Protein AF-A0A955D724-F1 (afdb_monomer_lite)

Sequence (598 aa):
MTLSRCSAALVLALLAPAASAQLAQVTIDLTGVQIQKPLFGPISDQVRTSVAHPIPAGTAQRLNAAGGFSFDLDATLNTTGLLATIIPSGSTIGDIIDLLAPGNSRLLAGHVRNPSGSRPTPIMLNPFEGVLPVLELDAYIMVRLDQDADGTTRFGLVDMEIPGLTILGSATATSGRAIVSTWTPSAPQATEFHFEGGFAPAAGSTGAAAIRYLDDAAFGTILGGHGSMTTPSPSTPTGITQAQSQFTTTTALGIPGPGGEADEVYVTSPARNNASNTNPNRRGIGLAVYPRLKPAYPSGWFGQWSMVWDLYIPESSWYADFPANTTAREWVVAPLNTTQNNNGSADLFIRNDPALGTTIGWGITRIGEYLQTNLIAPGRWMRLAIVGNYAQTNQSRIFIDGTLIGTVRGDWIYNGVDPSAPAFGDGEAVPPGSWSAWGQFPSPWALSSGTINPEAGPTPLGSLFCLFADLGDEDIGDGGHSESVVLANYLFVDDLLSDAQVAALGGANAAGIMFTSTPCPPDLTTGAIPGQPGYGTPNGVVNNDDFFYYLAQFAAGNVAIADLTTGAIPGSPGYGVPNGILNNDDFFYYLTIFAAGC

Secondary structure (DSSP, 8-state):
-------------------PPEESEEEEE-TT-EEE--SSSPPPPEEEETTTSBSSTTS--EEPP-SEEEEEEEEEEEE-TTHHHHS-TT-BHHHHHHHHSTTGGGGGEEEEE-TT--SSEEEEEEEEEEEETTTTEEEEEEEEEEE-TTS-EEEEEEEEE-TTHHHH-EEEEEEEEEEEEEE-PPPP-EEEEE-SSS-PBPTT--S--EEEETT-GGG-S-EEETTEEEEE-TTS-SSHHHHH-EEEEHHHHTSPPGGGS--EEEEPPP---SS-TT-TT-SS--EEEE---TTTS-SSEESEEEEEEEEE--HHHHBTTTTS--SB--EEEEEEE-SSS--SS-SEEEEEETTTEEEEEESTT-GGGPEE-SSS-TTSEEEEEEEEEHHHHSEEEEEETTEEEEEEE---EE----TTS-B-TTSPBPPHHHHHHTTTS--TT-B--S-S-TTT-S-B----EEES----BTTTBSS--BPP-EEEEEEEESS---HHHHHHH-S--TT-SSS-----TT---S-SSTTSTTTT---S--SHHHHHHHHHHHHTT-HHHH---S-SSTTSTTTT---S--SHHHHHHHHHHHHH--

Structure (mmCIF, N/CA/C/O backbone):
data_AF-A0A955D724-F1
#
_entry.id   AF-A0A955D724-F1
#
loop_
_atom_site.group_PDB
_atom_site.id
_atom_site.type_symbol
_atom_site.label_atom_id
_atom_site.label_alt_id
_atom_site.label_comp_id
_atom_site.label_asym_id
_atom_site.label_entity_id
_atom_site.label_seq_id
_atom_site.pdbx_PDB_ins_code
_atom_site.Cartn_x
_atom_site.Cartn_y
_atom_site.Cartn_z
_atom_site.occupancy
_atom_site.B_iso_or_equiv
_atom_site.auth_seq_id
_atom_site.auth_comp_id
_atom_site.auth_asym_id
_atom_site.auth_atom_id
_atom_site.pdbx_PDB_model_num
ATOM 1 N N . MET A 1 1 ? 5.132 -46.885 77.538 1.00 40.41 1 MET A N 1
ATOM 2 C CA . MET A 1 1 ? 5.058 -45.535 76.939 1.00 40.41 1 MET A CA 1
ATOM 3 C C . MET A 1 1 ? 5.118 -45.686 75.429 1.00 40.41 1 MET A C 1
ATOM 5 O O . MET A 1 1 ? 6.194 -45.790 74.864 1.00 40.41 1 MET A O 1
ATOM 9 N N . THR A 1 2 ? 3.957 -45.793 74.795 1.00 38.06 2 THR A N 1
ATOM 10 C CA . THR A 1 2 ? 3.784 -45.939 73.345 1.00 38.06 2 THR A CA 1
ATOM 11 C C . THR A 1 2 ? 3.020 -44.708 72.876 1.00 38.06 2 THR A C 1
ATOM 13 O O . THR A 1 2 ? 1.817 -44.595 73.087 1.00 38.06 2 THR A O 1
ATOM 16 N N . LEU A 1 3 ? 3.752 -43.730 72.337 1.00 37.53 3 LEU A N 1
ATOM 17 C CA . LEU A 1 3 ? 3.198 -42.474 71.837 1.00 37.53 3 LEU A CA 1
ATOM 18 C C . LEU A 1 3 ? 2.786 -42.644 70.371 1.00 37.53 3 LEU A C 1
ATOM 20 O O . LEU A 1 3 ? 3.618 -42.850 69.488 1.00 37.53 3 LEU A O 1
ATOM 24 N N . SER A 1 4 ? 1.473 -42.571 70.169 1.00 42.81 4 SER A N 1
ATOM 25 C CA . SER A 1 4 ? 0.771 -42.505 68.890 1.00 42.81 4 SER A CA 1
ATOM 26 C C . SER A 1 4 ? 1.212 -41.274 68.089 1.00 42.81 4 SER A C 1
ATOM 28 O O . SER A 1 4 ? 1.163 -40.152 68.593 1.00 42.81 4 SER A O 1
ATOM 30 N N . ARG A 1 5 ? 1.641 -41.477 66.838 1.00 38.69 5 ARG A N 1
ATOM 31 C CA . ARG A 1 5 ? 1.856 -40.407 65.856 1.00 38.69 5 ARG A CA 1
ATOM 32 C C . ARG A 1 5 ? 0.573 -40.236 65.041 1.00 38.69 5 ARG A C 1
ATOM 34 O O . ARG A 1 5 ? 0.312 -41.017 64.133 1.00 38.69 5 ARG A O 1
ATOM 41 N N . CYS A 1 6 ? -0.208 -39.207 65.363 1.00 36.41 6 CYS A N 1
ATOM 42 C CA . CYS A 1 6 ? -1.225 -38.670 64.462 1.00 36.41 6 CYS A CA 1
ATOM 43 C C . CYS A 1 6 ? -0.529 -37.904 63.328 1.00 36.41 6 CYS A C 1
ATOM 45 O O . CYS A 1 6 ? 0.059 -36.849 63.560 1.00 36.41 6 CYS A O 1
ATOM 47 N N . SER A 1 7 ? -0.606 -38.430 62.107 1.00 40.69 7 SER A N 1
ATOM 48 C CA . SER A 1 7 ? -0.258 -37.702 60.886 1.00 40.69 7 SER A CA 1
ATOM 49 C C . SER A 1 7 ? -1.380 -36.720 60.547 1.00 40.69 7 SER A C 1
ATOM 51 O O . SER A 1 7 ? -2.470 -37.128 60.152 1.00 40.69 7 SER A O 1
ATOM 53 N N . ALA A 1 8 ? -1.112 -35.424 60.697 1.00 40.88 8 ALA A N 1
ATOM 54 C CA . ALA A 1 8 ? -1.935 -34.366 60.128 1.00 40.88 8 ALA A CA 1
ATOM 55 C C . ALA A 1 8 ? -1.652 -34.283 58.618 1.00 40.88 8 ALA A C 1
ATOM 57 O O . ALA A 1 8 ? -0.639 -33.729 58.195 1.00 40.88 8 ALA A O 1
ATOM 58 N N . ALA A 1 9 ? -2.535 -34.866 57.807 1.00 42.03 9 ALA A N 1
ATOM 59 C CA . ALA A 1 9 ? -2.608 -34.584 56.379 1.00 42.03 9 ALA A CA 1
ATOM 60 C C . ALA A 1 9 ? -3.218 -33.184 56.212 1.00 42.03 9 ALA A C 1
ATOM 62 O O . ALA A 1 9 ? -4.429 -32.996 56.327 1.00 42.03 9 ALA A O 1
ATOM 63 N N . LEU A 1 10 ? -2.351 -32.189 56.031 1.00 45.41 10 LEU A N 1
ATOM 64 C CA . LEU A 1 10 ? -2.727 -30.809 55.758 1.00 45.41 10 LEU A CA 1
ATOM 65 C C . LEU A 1 10 ? -3.411 -30.746 54.383 1.00 45.41 10 LEU A C 1
ATOM 67 O O . LEU A 1 10 ? -2.814 -31.078 53.360 1.00 45.41 10 LEU A O 1
ATOM 71 N N . VAL A 1 11 ? -4.673 -30.324 54.386 1.00 49.31 11 VAL A N 1
ATOM 72 C CA . VAL A 1 11 ? -5.467 -29.979 53.205 1.00 49.31 11 VAL A CA 1
ATOM 73 C C . VAL A 1 11 ? -4.791 -28.796 52.504 1.00 49.31 11 VAL A C 1
ATOM 75 O O . VAL A 1 11 ? -4.979 -27.649 52.892 1.00 49.31 11 VAL A O 1
ATOM 78 N N . LEU A 1 12 ? -3.970 -29.079 51.490 1.00 46.16 12 LEU A N 1
ATOM 79 C CA . LEU A 1 12 ? -3.386 -28.093 50.574 1.00 46.16 12 LEU A CA 1
ATOM 80 C C . LEU A 1 12 ? -4.068 -28.193 49.199 1.00 46.16 12 LEU A C 1
ATOM 82 O O . LEU A 1 12 ? -3.422 -28.298 48.161 1.00 46.16 12 LEU A O 1
ATOM 86 N N . ALA A 1 13 ? -5.399 -28.244 49.204 1.00 48.72 13 ALA A N 1
ATOM 87 C CA . ALA A 1 13 ? -6.214 -28.266 48.002 1.00 48.72 13 ALA A CA 1
ATOM 88 C C . ALA A 1 13 ? -6.947 -26.924 47.866 1.00 48.72 13 ALA A C 1
ATOM 90 O O . ALA A 1 13 ? -7.636 -26.503 48.791 1.00 48.72 13 ALA A O 1
ATOM 91 N N . LEU A 1 14 ? -6.838 -26.332 46.670 1.00 46.72 14 LEU A N 1
ATOM 92 C CA . LEU A 1 14 ? -7.786 -25.377 46.076 1.00 46.72 14 LEU A CA 1
ATOM 93 C C . LEU A 1 14 ? -7.631 -23.887 46.439 1.00 46.72 14 LEU A C 1
ATOM 95 O O . LEU A 1 14 ? -8.578 -23.232 46.855 1.00 46.72 14 LEU A O 1
ATOM 99 N N . LEU A 1 15 ? -6.466 -23.315 46.131 1.00 47.28 15 LEU A N 1
ATOM 100 C CA . LEU A 1 15 ? -6.380 -21.924 45.656 1.00 47.28 15 LEU A CA 1
ATOM 101 C C . LEU A 1 15 ? -5.646 -21.881 44.310 1.00 47.28 15 LEU A C 1
ATOM 103 O O . LEU A 1 15 ? -4.739 -21.081 44.103 1.00 47.28 15 LEU A O 1
ATOM 107 N N . ALA A 1 16 ? -6.011 -22.778 43.386 1.00 50.16 16 ALA A N 1
ATOM 108 C CA . ALA A 1 16 ? -5.682 -22.528 41.991 1.00 50.16 16 ALA A CA 1
ATOM 109 C C . ALA A 1 16 ? -6.483 -21.278 41.588 1.00 50.16 16 ALA A C 1
ATOM 111 O O . ALA A 1 16 ? -7.712 -21.313 41.723 1.00 50.16 16 ALA A O 1
ATOM 112 N N . PRO A 1 17 ? -5.839 -20.168 41.177 1.00 57.22 17 PRO A N 1
ATOM 113 C CA . PRO A 1 17 ? -6.576 -19.037 40.637 1.00 57.22 17 PRO A CA 1
ATOM 114 C C . PRO A 1 17 ? -7.467 -19.582 39.525 1.00 57.22 17 PRO A C 1
ATOM 116 O O . PRO A 1 17 ? -6.994 -20.360 38.694 1.00 57.22 17 PRO A O 1
ATOM 119 N N . ALA A 1 18 ? -8.760 -19.249 39.565 1.00 56.78 18 ALA A N 1
ATOM 120 C CA . ALA A 1 18 ? -9.683 -19.618 38.504 1.00 56.78 18 ALA A CA 1
ATOM 121 C C . ALA A 1 18 ? -9.025 -19.200 37.189 1.00 56.78 18 ALA A C 1
ATOM 123 O O . ALA A 1 18 ? -8.765 -18.013 36.985 1.00 56.78 18 ALA A O 1
ATOM 124 N N . ALA A 1 19 ? -8.655 -20.180 36.363 1.00 58.44 19 ALA A N 1
ATOM 125 C CA . ALA A 1 19 ? -8.055 -19.908 35.075 1.00 58.44 19 ALA A CA 1
ATOM 126 C C . ALA A 1 19 ? -9.083 -19.083 34.302 1.00 58.44 19 ALA A C 1
ATOM 128 O O . ALA A 1 19 ? -10.132 -19.595 33.914 1.00 58.44 19 ALA A O 1
ATOM 129 N N . SER A 1 20 ? -8.833 -17.780 34.176 1.00 64.25 20 SER A N 1
ATOM 130 C CA . SER A 1 20 ? -9.677 -16.889 33.393 1.00 64.25 20 SER A CA 1
ATOM 131 C C . SER A 1 20 ? -9.724 -17.453 31.982 1.00 64.25 20 SER A C 1
ATOM 133 O O . SER A 1 20 ? -8.671 -17.600 31.353 1.00 64.25 20 SER A O 1
ATOM 135 N N . ALA A 1 21 ? -10.921 -17.821 31.530 1.00 74.38 21 ALA A N 1
ATOM 136 C CA . ALA A 1 21 ? -11.118 -18.381 30.206 1.00 74.38 21 ALA A CA 1
ATOM 137 C C . ALA A 1 21 ? -10.577 -17.394 29.168 1.00 74.38 21 ALA A C 1
ATOM 139 O O . ALA A 1 21 ? -10.930 -16.213 29.186 1.00 74.38 21 ALA A O 1
ATOM 140 N N . GLN A 1 22 ? -9.688 -17.868 28.298 1.00 86.00 22 GLN A N 1
ATOM 141 C CA . GLN A 1 22 ? -9.285 -17.085 27.143 1.00 86.00 22 GLN A CA 1
ATOM 142 C C . GLN A 1 22 ? -10.410 -17.141 26.105 1.00 86.00 22 GLN A C 1
ATOM 144 O O . GLN A 1 22 ? -10.983 -18.202 25.846 1.00 86.00 22 GLN A O 1
ATOM 149 N N . LEU A 1 23 ? -10.755 -15.986 25.552 1.00 95.31 23 LEU A N 1
ATOM 150 C CA . LEU A 1 23 ? -11.906 -15.778 24.687 1.00 95.31 23 LEU A CA 1
ATOM 151 C C . LEU A 1 23 ? -11.453 -15.509 23.251 1.00 95.31 23 LEU A C 1
ATOM 153 O O . LEU A 1 23 ? -10.371 -14.973 23.011 1.00 95.31 23 LEU A O 1
ATOM 157 N N . ALA A 1 24 ? -12.309 -15.855 22.291 1.00 97.06 24 ALA A N 1
ATOM 158 C CA . ALA A 1 24 ? -12.148 -15.448 20.894 1.00 97.06 24 ALA A CA 1
ATOM 159 C C . ALA A 1 24 ? -12.551 -13.982 20.661 1.00 97.06 24 ALA A C 1
ATOM 161 O O . ALA A 1 24 ? -12.208 -13.413 19.636 1.00 97.06 24 ALA A O 1
ATOM 162 N N . GLN A 1 25 ? -13.263 -13.368 21.607 1.00 98.00 25 GLN A N 1
ATOM 163 C CA . GLN A 1 25 ? -13.683 -11.974 21.553 1.00 98.00 25 GLN A CA 1
ATOM 164 C C . GLN A 1 25 ? -13.673 -11.382 22.958 1.00 98.00 25 GLN A C 1
ATOM 166 O O . GLN A 1 25 ? -14.041 -12.051 23.925 1.00 98.00 25 GLN A O 1
ATOM 171 N N . VAL A 1 26 ? -13.287 -10.115 23.054 1.00 98.06 26 VAL A N 1
ATOM 172 C CA . VAL A 1 26 ? -13.429 -9.302 24.260 1.00 98.06 26 VAL A CA 1
ATOM 173 C C . VAL A 1 26 ? -14.163 -8.008 23.932 1.00 98.06 26 VAL A C 1
ATOM 175 O O . VAL A 1 26 ? -14.177 -7.548 22.788 1.00 98.06 26 VAL A O 1
ATOM 178 N N . THR A 1 27 ? -14.805 -7.421 24.933 1.00 98.12 27 THR A N 1
ATOM 179 C CA . THR A 1 27 ? -15.493 -6.137 24.798 1.00 98.12 27 THR A CA 1
ATOM 180 C C . THR A 1 27 ? -15.138 -5.251 25.982 1.00 98.12 27 THR A C 1
ATOM 182 O O . THR A 1 27 ? -15.319 -5.644 27.135 1.00 98.12 27 THR A O 1
ATOM 185 N N . ILE A 1 28 ? -14.605 -4.069 25.685 1.00 98.44 28 ILE A N 1
ATOM 186 C CA . ILE A 1 28 ? -14.139 -3.087 26.662 1.00 98.44 28 ILE A CA 1
ATOM 187 C C . ILE A 1 28 ? -15.163 -1.959 26.740 1.00 98.44 28 ILE A C 1
ATOM 189 O O . ILE A 1 28 ? -15.524 -1.395 25.711 1.00 98.44 28 ILE A O 1
ATOM 193 N N . ASP A 1 29 ? -15.607 -1.623 27.946 1.00 98.44 29 ASP A N 1
ATOM 194 C CA . ASP A 1 29 ? -16.463 -0.469 28.210 1.00 98.44 29 ASP A CA 1
ATOM 195 C C . ASP A 1 29 ? -15.664 0.832 28.080 1.00 98.44 29 ASP A C 1
ATOM 197 O O . ASP A 1 29 ? -14.660 1.040 28.774 1.00 98.44 29 ASP A O 1
ATOM 201 N N . LEU A 1 30 ? -16.117 1.708 27.182 1.00 98.31 30 LEU A N 1
ATOM 202 C CA . LEU A 1 30 ? -15.507 3.016 26.949 1.00 98.31 30 LEU A CA 1
ATOM 203 C C . LEU A 1 30 ? -16.169 4.130 27.764 1.00 98.31 30 LEU A C 1
ATOM 205 O O . LEU A 1 30 ? -15.701 5.265 27.731 1.00 98.31 30 LEU A O 1
ATOM 209 N N . THR A 1 31 ? -17.215 3.831 28.536 1.00 98.19 31 THR A N 1
ATOM 210 C CA . THR A 1 31 ? -17.894 4.814 29.385 1.00 98.19 31 THR A CA 1
ATOM 211 C C . THR A 1 31 ? -16.891 5.524 30.299 1.00 98.19 31 THR A C 1
ATOM 213 O O . THR A 1 31 ? -16.050 4.911 30.961 1.00 98.19 31 THR A O 1
ATOM 216 N N . GLY A 1 32 ? -16.943 6.852 30.316 1.00 97.19 32 GLY A N 1
ATOM 217 C CA . GLY A 1 32 ? -16.069 7.724 31.095 1.00 97.19 32 GLY A CA 1
ATOM 218 C C . GLY A 1 32 ? -14.678 7.968 30.504 1.00 97.19 32 GLY A C 1
ATOM 219 O O . GLY A 1 32 ? -13.892 8.646 31.156 1.00 97.19 32 GLY A O 1
ATOM 220 N N . VAL A 1 33 ? -14.345 7.431 29.323 1.00 97.44 33 VAL A N 1
ATOM 221 C CA . VAL A 1 33 ? -13.155 7.872 28.569 1.00 97.44 33 VAL A CA 1
ATOM 222 C C . VAL A 1 33 ? -13.317 9.353 28.232 1.00 97.44 33 VAL A C 1
ATOM 224 O O . VAL A 1 33 ? -14.388 9.763 27.782 1.00 97.44 33 VAL A O 1
ATOM 227 N N . GLN A 1 34 ? -12.282 10.160 28.464 1.00 95.62 34 GLN A N 1
ATOM 228 C CA . GLN A 1 34 ? -12.403 11.614 28.406 1.00 95.62 34 GLN A CA 1
ATOM 229 C C . GLN A 1 34 ? -11.273 12.311 27.638 1.00 95.62 34 GLN A C 1
ATOM 231 O O . GLN A 1 34 ? -10.098 12.154 27.948 1.00 95.62 34 GLN A O 1
ATOM 236 N N . ILE A 1 35 ? -11.645 13.197 26.717 1.00 93.19 35 ILE A N 1
ATOM 237 C CA . ILE A 1 35 ? -10.751 14.185 26.111 1.00 93.19 35 ILE A CA 1
ATOM 238 C C . ILE A 1 35 ? -10.924 15.488 26.899 1.00 93.19 35 ILE A C 1
ATOM 240 O O . ILE A 1 35 ? -11.909 16.211 26.733 1.00 93.19 35 ILE A O 1
ATOM 244 N N . GLN A 1 36 ? -9.995 15.762 27.816 1.00 92.00 36 GLN A N 1
ATOM 245 C CA . GLN A 1 36 ? -9.984 16.986 28.619 1.00 92.00 36 GLN A CA 1
ATOM 246 C C . GLN A 1 36 ? -8.548 17.428 28.895 1.00 92.00 36 GLN A C 1
ATOM 248 O O . GLN A 1 36 ? -7.746 16.670 29.442 1.00 92.00 36 GLN A O 1
ATOM 253 N N . LYS A 1 37 ? -8.238 18.691 28.587 1.00 88.00 37 LYS A N 1
ATOM 254 C CA . LYS A 1 37 ? -6.962 19.296 28.976 1.00 88.00 37 LYS A CA 1
ATOM 255 C C . LYS A 1 37 ? -7.101 19.976 30.338 1.00 88.00 37 LYS A C 1
ATOM 257 O O . LYS A 1 37 ? -7.977 20.833 30.490 1.00 88.00 37 LYS A O 1
ATOM 262 N N . PRO A 1 38 ? -6.261 19.637 31.330 1.00 86.44 38 PRO A N 1
ATOM 263 C CA . PRO A 1 38 ? -6.228 20.377 32.586 1.00 86.44 38 PRO A CA 1
ATOM 264 C C . PRO A 1 38 ? -5.794 21.835 32.356 1.00 86.44 38 PRO A C 1
ATOM 266 O O . PRO A 1 38 ? -5.283 22.197 31.295 1.00 86.44 38 PRO A O 1
ATOM 269 N N . LEU A 1 39 ? -5.982 22.694 33.365 1.00 83.94 39 LEU A N 1
ATOM 270 C CA . LEU A 1 39 ? -5.530 24.092 33.294 1.00 83.94 39 LEU A CA 1
ATOM 271 C C . LEU A 1 39 ? -4.018 24.214 33.092 1.00 83.94 39 LEU A C 1
ATOM 273 O O . LEU A 1 39 ? -3.545 25.100 32.386 1.00 83.94 39 LEU A O 1
ATOM 277 N N . PHE A 1 40 ? -3.277 23.291 33.695 1.00 82.75 40 PHE A N 1
ATOM 278 C CA . PHE A 1 40 ? -1.834 23.193 33.588 1.00 82.75 40 PHE A CA 1
ATOM 279 C C . PHE A 1 40 ? -1.465 21.746 33.269 1.00 82.75 40 PHE A C 1
ATOM 281 O O . PHE A 1 40 ? -1.942 20.833 33.943 1.00 82.75 40 PHE A O 1
ATOM 288 N N . GLY A 1 41 ? -0.601 21.551 32.273 1.00 87.69 41 GLY A N 1
ATOM 289 C CA . GLY A 1 41 ? -0.084 20.239 31.883 1.00 87.69 41 GLY A CA 1
ATOM 290 C C . GLY A 1 41 ? -0.682 19.666 30.590 1.00 87.69 41 GLY A C 1
ATOM 291 O O . GLY A 1 41 ? -1.537 20.296 29.958 1.00 87.69 41 GLY A O 1
ATOM 292 N N . PRO A 1 42 ? -0.184 18.490 30.169 1.00 91.31 42 PRO A N 1
ATOM 293 C CA . PRO A 1 42 ? -0.663 17.791 28.982 1.00 91.31 42 PRO A CA 1
ATOM 294 C C . PRO A 1 42 ? -2.044 17.160 29.211 1.00 91.31 42 PRO A C 1
ATOM 296 O O . PRO A 1 42 ? -2.499 17.006 30.349 1.00 91.31 42 PRO A O 1
ATOM 299 N N . ILE A 1 43 ? -2.709 16.782 28.119 1.00 92.44 43 ILE A N 1
ATOM 300 C CA . ILE A 1 43 ? -3.899 15.926 28.178 1.00 92.44 43 ILE A CA 1
ATOM 301 C C . ILE A 1 43 ? -3.447 14.559 28.708 1.00 92.44 43 ILE A C 1
ATOM 303 O O . ILE A 1 43 ? -2.412 14.047 28.298 1.00 92.44 43 ILE A O 1
ATOM 307 N N . SER A 1 44 ? -4.179 13.994 29.669 1.00 94.19 44 SER A N 1
ATOM 308 C CA . SER A 1 44 ? -3.823 12.690 30.241 1.00 94.19 44 SER A CA 1
ATOM 309 C C . SER A 1 44 ? -4.328 11.548 29.367 1.00 94.19 44 SER A C 1
ATOM 311 O O . SER A 1 44 ? -5.498 11.554 28.975 1.00 94.19 44 SER A O 1
ATOM 313 N N . ASP A 1 45 ? -3.483 10.541 29.161 1.00 96.56 45 ASP A N 1
ATOM 314 C CA . ASP A 1 45 ? -3.863 9.292 28.505 1.00 96.56 45 ASP A CA 1
ATOM 315 C C . ASP A 1 45 ? -5.088 8.659 29.172 1.00 96.56 45 ASP A C 1
ATOM 317 O O . ASP A 1 45 ? -5.184 8.558 30.401 1.00 96.56 45 ASP A O 1
ATOM 321 N N . GLN A 1 46 ? -6.022 8.191 28.350 1.00 97.38 46 GLN A N 1
ATOM 322 C CA . GLN A 1 46 ? -7.213 7.481 28.792 1.00 97.38 46 GLN A CA 1
ATOM 323 C C . GLN A 1 46 ? -7.092 6.020 28.411 1.00 97.38 46 GLN A C 1
ATOM 325 O O . GLN A 1 46 ? -7.128 5.684 27.232 1.00 97.38 46 GLN A O 1
ATOM 330 N N . VAL A 1 47 ? -6.987 5.145 29.408 1.00 97.81 47 VAL A N 1
ATOM 331 C CA . VAL A 1 47 ? -6.760 3.718 29.181 1.00 97.81 47 VAL A CA 1
ATOM 332 C C . VAL A 1 47 ? -7.872 2.884 29.806 1.00 97.81 47 VAL A C 1
ATOM 334 O O . VAL A 1 47 ? -8.175 2.995 30.995 1.00 97.81 47 VAL A O 1
ATOM 337 N N . ARG A 1 48 ? -8.448 1.990 29.002 1.00 98.12 48 ARG A N 1
ATOM 338 C CA . ARG A 1 48 ? -9.417 0.971 29.421 1.00 98.12 48 ARG A CA 1
ATOM 339 C C . ARG A 1 48 ? -8.877 -0.414 29.070 1.00 98.12 48 ARG A C 1
ATOM 341 O O . ARG A 1 48 ? -8.078 -0.568 28.151 1.00 98.12 48 ARG A O 1
ATOM 348 N N . THR A 1 49 ? -9.290 -1.441 29.811 1.00 98.25 49 THR A N 1
ATOM 349 C CA . THR A 1 49 ? -8.824 -2.819 29.580 1.00 98.25 49 THR A CA 1
ATOM 350 C C . THR A 1 49 ? -9.963 -3.814 29.680 1.00 98.25 49 THR A C 1
ATOM 352 O O . THR A 1 49 ? -10.895 -3.615 30.456 1.00 98.25 49 THR A O 1
ATOM 355 N N . SER A 1 50 ? -9.844 -4.929 28.966 1.00 97.88 50 SER A N 1
ATOM 356 C CA . SER A 1 50 ? -10.803 -6.039 28.996 1.00 97.88 50 SER A CA 1
ATOM 357 C C . SER A 1 50 ? -10.892 -6.743 30.358 1.00 97.88 50 SER A C 1
ATOM 359 O O . SER A 1 50 ? -11.799 -7.535 30.594 1.00 97.88 50 SER A O 1
ATOM 361 N N . VAL A 1 51 ? -9.957 -6.475 31.275 1.00 97.06 51 VAL A N 1
ATOM 362 C CA . VAL A 1 51 ? -9.950 -7.030 32.636 1.00 97.06 51 VAL A CA 1
ATOM 363 C C . VAL A 1 51 ? -10.617 -6.085 33.632 1.00 97.06 51 VAL A C 1
ATOM 365 O O . VAL A 1 51 ? -11.428 -6.534 34.438 1.00 97.06 51 VAL A O 1
ATOM 368 N N . ALA A 1 52 ? -10.288 -4.790 33.587 1.00 97.19 52 ALA A N 1
ATOM 369 C CA . ALA A 1 52 ? -10.808 -3.805 34.538 1.00 97.19 52 ALA A CA 1
ATOM 370 C C . ALA A 1 52 ? -12.146 -3.186 34.097 1.00 97.19 52 ALA A C 1
ATOM 372 O O . ALA A 1 52 ? -12.913 -2.734 34.942 1.00 97.19 52 ALA A O 1
ATOM 373 N N . HIS A 1 53 ? -12.429 -3.187 32.792 1.00 97.88 53 HIS A N 1
ATOM 374 C CA . HIS A 1 53 ? -13.615 -2.577 32.188 1.00 97.88 53 HIS A CA 1
ATOM 375 C C . HIS A 1 53 ? -14.300 -3.532 31.182 1.00 97.88 53 HIS A C 1
ATOM 377 O O . HIS A 1 53 ? -14.485 -3.159 30.026 1.00 97.88 53 HIS A O 1
ATOM 383 N N . PRO A 1 54 ? -14.629 -4.786 31.553 1.00 97.25 54 PRO A N 1
ATOM 384 C CA . PRO A 1 54 ? -15.276 -5.727 30.641 1.00 97.25 54 PRO A CA 1
ATOM 385 C C . PRO A 1 54 ? -16.755 -5.393 30.408 1.00 97.25 54 PRO A C 1
ATOM 387 O O . PRO A 1 54 ? -17.438 -4.897 31.305 1.00 97.25 54 PRO A O 1
ATOM 390 N N . ILE A 1 55 ? -17.279 -5.789 29.246 1.00 94.62 55 ILE A N 1
ATOM 391 C CA . ILE A 1 55 ? -18.720 -5.908 28.986 1.00 94.62 55 ILE A CA 1
ATOM 392 C C . ILE A 1 55 ? -19.066 -7.391 28.765 1.00 94.62 55 ILE A C 1
ATOM 394 O O . ILE A 1 55 ? -18.547 -7.991 27.821 1.00 94.62 55 ILE A O 1
ATOM 398 N N . PRO A 1 56 ? -19.966 -7.998 29.569 1.00 93.94 56 PRO A N 1
ATOM 399 C CA . PRO A 1 56 ? -20.613 -7.454 30.771 1.00 93.94 56 PRO A CA 1
ATOM 400 C C . PRO A 1 56 ? -19.634 -7.194 31.929 1.00 93.94 56 PRO A C 1
ATOM 402 O O . PRO A 1 56 ? -18.612 -7.872 32.051 1.00 93.94 56 PRO A O 1
ATOM 405 N N . ALA A 1 57 ? -19.983 -6.253 32.811 1.00 92.31 57 ALA A N 1
ATOM 406 C CA . ALA A 1 57 ? -19.153 -5.888 33.956 1.00 92.31 57 ALA A CA 1
ATOM 407 C C . ALA A 1 57 ? -18.878 -7.076 34.901 1.00 92.31 57 ALA A C 1
ATOM 409 O O . ALA A 1 57 ? -19.728 -7.940 35.124 1.00 92.31 57 ALA A O 1
ATOM 410 N N . GLY A 1 58 ? -17.687 -7.081 35.507 1.00 88.94 58 GLY A N 1
ATOM 411 C CA . GLY A 1 58 ? -17.310 -7.967 36.614 1.00 88.94 58 GLY A CA 1
ATOM 412 C C . GLY A 1 58 ? -16.509 -9.219 36.243 1.00 88.94 58 GLY A C 1
ATOM 413 O O . GLY A 1 58 ? -15.763 -9.709 37.087 1.00 88.94 58 GLY A O 1
ATOM 414 N N . THR A 1 59 ? -16.592 -9.724 35.008 1.00 91.38 59 THR A N 1
ATOM 415 C CA . THR A 1 59 ? -15.782 -10.885 34.591 1.00 91.38 59 THR A CA 1
ATOM 416 C C . THR A 1 59 ? -14.603 -10.435 33.748 1.00 91.38 59 THR A C 1
ATOM 418 O O . THR A 1 59 ? -14.796 -9.977 32.628 1.00 91.38 59 THR A O 1
ATOM 421 N N . ALA A 1 60 ? -13.384 -10.593 34.267 1.00 95.06 60 ALA A N 1
ATOM 422 C CA . ALA A 1 60 ? -12.165 -10.302 33.521 1.00 95.06 60 ALA A CA 1
ATOM 423 C C . ALA A 1 60 ? -12.114 -11.103 32.210 1.00 95.06 60 ALA A C 1
ATOM 425 O O . ALA A 1 60 ? -12.201 -12.333 32.226 1.00 95.06 60 ALA A O 1
ATOM 426 N N . GLN A 1 61 ? -11.938 -10.409 31.088 1.00 96.44 61 GLN A N 1
ATOM 427 C CA . GLN A 1 61 ? -11.854 -11.010 29.763 1.00 96.44 61 GLN A CA 1
ATOM 428 C C . GLN A 1 61 ? -10.416 -10.961 29.253 1.00 96.44 61 GLN A C 1
ATOM 430 O O . GLN A 1 61 ? -9.738 -9.937 29.362 1.00 96.44 61 GLN A O 1
ATOM 435 N N . ARG A 1 62 ? -9.947 -12.070 28.684 1.00 97.25 62 ARG A N 1
ATOM 436 C CA . ARG A 1 62 ? -8.609 -12.184 28.097 1.00 97.25 62 ARG A CA 1
ATOM 437 C C . ARG A 1 62 ? -8.736 -12.755 26.703 1.00 97.25 62 ARG A C 1
ATOM 439 O O . ARG A 1 62 ? -9.338 -13.808 26.535 1.00 97.25 62 ARG A O 1
ATOM 446 N N . LEU A 1 63 ? -8.171 -12.078 25.722 1.00 97.75 63 LEU A N 1
ATOM 447 C CA . LEU A 1 63 ? -8.217 -12.495 24.334 1.00 97.75 63 LEU A CA 1
ATOM 448 C C . LEU A 1 63 ? -7.153 -13.576 24.065 1.00 97.75 63 LEU A C 1
ATOM 450 O O . LEU A 1 63 ? -6.040 -13.541 24.610 1.00 97.75 63 LEU A O 1
ATOM 454 N N . ASN A 1 64 ? -7.501 -14.555 23.232 1.00 97.19 64 ASN A N 1
ATOM 455 C CA . ASN A 1 64 ? -6.569 -15.560 22.724 1.00 97.19 64 ASN A CA 1
ATOM 456 C C . ASN A 1 64 ? -5.461 -14.915 21.878 1.00 97.19 64 ASN A C 1
ATOM 458 O O . ASN A 1 64 ? -5.669 -13.882 21.242 1.00 97.19 64 ASN A O 1
ATOM 462 N N . ALA A 1 65 ? -4.283 -15.539 21.854 1.00 96.81 65 ALA A N 1
ATOM 463 C CA . ALA A 1 65 ? -3.304 -15.245 20.812 1.00 96.81 65 ALA A CA 1
ATOM 464 C C . ALA A 1 65 ? -3.851 -15.765 19.471 1.00 96.81 65 ALA A C 1
ATOM 466 O O . ALA A 1 65 ? -4.463 -16.836 19.433 1.00 96.81 65 ALA A O 1
ATOM 467 N N . ALA A 1 66 ? -3.669 -15.012 18.391 1.00 97.88 66 ALA A N 1
ATOM 468 C CA . ALA A 1 66 ? -4.190 -15.359 17.074 1.00 97.88 66 ALA A CA 1
ATOM 469 C C . ALA A 1 66 ? -3.285 -14.820 15.965 1.00 97.88 66 ALA A C 1
ATOM 471 O O . ALA A 1 66 ? -2.509 -13.890 16.191 1.00 97.88 66 ALA A O 1
ATOM 472 N N . GLY A 1 67 ? -3.416 -15.397 14.766 1.00 96.44 67 GLY A N 1
ATOM 473 C CA . GLY A 1 67 ? -2.724 -14.935 13.557 1.00 96.44 67 GLY A CA 1
ATOM 474 C C . GLY A 1 67 ? -3.256 -13.606 13.010 1.00 96.44 67 GLY A C 1
ATOM 475 O O . GLY A 1 67 ? -2.644 -13.029 12.120 1.00 96.44 67 GLY A O 1
ATOM 476 N N . GLY A 1 68 ? -4.372 -13.102 13.535 1.00 97.25 68 GLY A N 1
ATOM 477 C CA . GLY A 1 68 ? -4.914 -11.787 13.222 1.00 97.25 68 GLY A CA 1
ATOM 478 C C . GLY A 1 68 ? -6.028 -11.390 14.183 1.00 97.25 68 GLY A C 1
ATOM 479 O O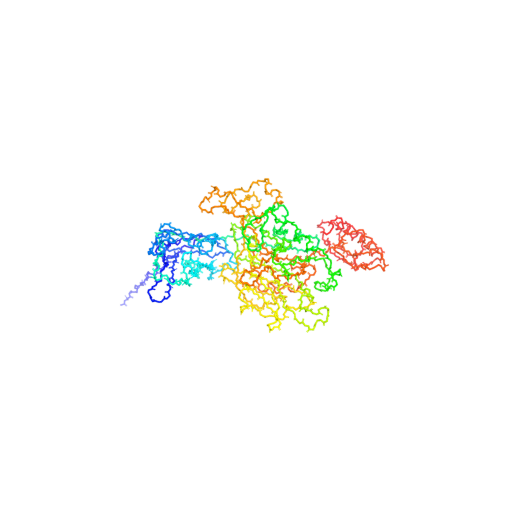 . GLY A 1 68 ? -6.505 -12.203 14.982 1.00 97.25 68 GLY A O 1
ATOM 480 N N . PHE A 1 69 ? -6.449 -10.134 14.093 1.00 98.06 69 PHE A N 1
ATOM 481 C CA . PHE A 1 69 ? -7.512 -9.566 14.912 1.00 98.06 69 PHE A CA 1
ATOM 482 C C . PHE A 1 69 ? -8.466 -8.736 14.062 1.00 98.06 69 PHE A C 1
ATOM 484 O O . PHE A 1 69 ? -8.044 -8.109 13.092 1.00 98.06 69 PHE A O 1
ATOM 491 N N . SER A 1 70 ? -9.738 -8.715 14.447 1.00 97.81 70 SER A N 1
ATOM 492 C CA . SER A 1 70 ? -10.692 -7.700 14.015 1.00 97.81 70 SER A CA 1
ATOM 493 C C . SER A 1 70 ? -11.041 -6.787 15.181 1.00 97.81 70 SER A C 1
ATOM 495 O O . SER A 1 70 ? -10.985 -7.202 16.345 1.00 97.81 70 SER A O 1
ATOM 497 N N . PHE A 1 71 ? -11.396 -5.546 14.876 1.00 97.94 71 PHE A N 1
ATOM 498 C CA . PHE A 1 71 ? -11.839 -4.588 15.874 1.00 97.94 71 PHE A CA 1
ATOM 499 C C . PHE A 1 71 ? -12.960 -3.697 15.348 1.00 97.94 71 PHE A C 1
ATOM 501 O O . PHE A 1 71 ? -13.103 -3.514 14.140 1.00 97.94 71 PHE A O 1
ATOM 508 N N . ASP A 1 72 ? -13.746 -3.177 16.284 1.00 97.75 72 ASP A N 1
ATOM 509 C CA . ASP A 1 72 ? -14.849 -2.243 16.065 1.00 97.75 72 ASP A CA 1
ATOM 510 C C . ASP A 1 72 ? -14.950 -1.324 17.293 1.00 97.75 72 ASP A C 1
ATOM 512 O O . ASP A 1 72 ? -15.046 -1.804 18.433 1.00 97.75 72 ASP A O 1
ATOM 516 N N . LEU A 1 73 ? -14.846 -0.016 17.065 1.00 97.25 73 LEU A N 1
ATOM 517 C CA . LEU A 1 73 ? -14.776 1.022 18.086 1.00 97.25 73 LEU A CA 1
ATOM 518 C C . LEU A 1 73 ? -15.912 2.019 17.886 1.00 97.25 73 LEU A C 1
ATOM 520 O O . LEU A 1 73 ? -16.010 2.659 16.843 1.00 97.25 73 LEU A O 1
ATOM 524 N N . ASP A 1 74 ? -16.714 2.215 18.927 1.00 96.69 74 ASP A N 1
ATOM 525 C CA . ASP A 1 74 ? -17.768 3.222 18.920 1.00 96.69 74 ASP A CA 1
ATOM 526 C C . ASP A 1 74 ? -17.993 3.781 20.328 1.00 96.69 74 ASP A C 1
ATOM 528 O O . ASP A 1 74 ? -17.915 3.060 21.328 1.00 96.69 74 ASP A O 1
ATOM 532 N N . ALA A 1 75 ? -18.267 5.078 20.420 1.00 97.31 75 ALA A N 1
ATOM 533 C CA . ALA A 1 75 ? -18.600 5.749 21.666 1.00 97.31 75 ALA A CA 1
ATOM 534 C C . ALA A 1 75 ? -19.425 7.007 21.407 1.00 97.31 75 ALA A C 1
ATOM 536 O O . ALA A 1 75 ? -19.052 7.836 20.585 1.00 97.31 75 ALA A O 1
ATOM 537 N N . THR A 1 76 ? -20.495 7.181 22.179 1.00 98.00 76 THR A N 1
ATOM 538 C CA . THR A 1 76 ? -21.297 8.407 22.232 1.00 98.00 76 THR A CA 1
ATOM 539 C C . THR A 1 76 ? -20.710 9.349 23.269 1.00 98.00 76 THR A C 1
ATOM 541 O O . THR A 1 76 ? -20.389 8.939 24.387 1.00 98.00 76 THR A O 1
ATOM 544 N N . LEU A 1 77 ? -20.590 10.623 22.920 1.00 97.62 77 LEU A N 1
ATOM 545 C CA . LEU A 1 77 ? -19.892 11.623 23.707 1.00 97.62 77 LEU A CA 1
ATOM 546 C C . LEU A 1 77 ? -20.868 12.648 24.277 1.00 97.62 77 LEU A C 1
ATOM 548 O O . LEU A 1 77 ? -21.755 13.150 23.595 1.00 97.62 77 LEU A O 1
ATOM 552 N N . ASN A 1 78 ? -20.655 13.017 25.533 1.00 97.69 78 ASN A N 1
ATOM 553 C CA . ASN A 1 78 ? -21.187 14.242 26.103 1.00 97.69 78 ASN A CA 1
ATOM 554 C C . ASN A 1 78 ? -20.091 15.302 26.106 1.00 97.69 78 ASN A C 1
ATOM 556 O O . ASN A 1 78 ? -19.062 15.142 26.773 1.00 97.69 78 ASN A O 1
ATOM 560 N N . THR A 1 79 ? -20.322 16.380 25.370 1.00 95.88 79 THR A N 1
ATOM 561 C CA . THR A 1 79 ? -19.398 17.502 25.249 1.00 95.88 79 THR A CA 1
ATOM 562 C C . THR A 1 79 ? -19.848 18.694 26.089 1.00 95.88 79 THR A C 1
ATOM 564 O O . THR A 1 79 ? -21.032 18.890 26.364 1.00 95.88 79 THR A O 1
ATOM 567 N N . THR A 1 80 ? -18.888 19.495 26.545 1.00 95.12 80 THR A N 1
ATOM 568 C CA . THR A 1 80 ? -19.125 20.694 27.361 1.00 95.12 80 THR A CA 1
ATOM 569 C C . THR A 1 80 ? -18.297 21.876 26.859 1.00 95.12 80 THR A C 1
ATOM 571 O O . THR A 1 80 ? -17.344 21.696 26.105 1.00 95.12 80 THR A O 1
ATOM 574 N N . GLY A 1 81 ? -18.642 23.092 27.292 1.00 91.94 81 GLY A N 1
ATOM 575 C CA . GLY A 1 81 ? -17.910 24.312 26.935 1.00 91.94 81 GLY A CA 1
ATOM 576 C C . GLY A 1 81 ? -18.093 24.730 25.472 1.00 91.94 81 GLY A C 1
ATOM 577 O O . GLY A 1 81 ? -19.129 24.458 24.870 1.00 91.94 81 GLY A O 1
ATOM 578 N N . LEU A 1 82 ? -17.089 25.406 24.908 1.00 88.69 82 LEU A N 1
ATOM 579 C CA . LEU A 1 82 ? -17.035 25.751 23.482 1.00 88.69 82 LEU A CA 1
ATOM 580 C C . LEU A 1 82 ? -16.863 24.515 22.588 1.00 88.69 82 LEU A C 1
ATOM 582 O O . LEU A 1 82 ? -17.280 24.533 21.441 1.00 88.69 82 LEU A O 1
ATOM 586 N N . LEU A 1 83 ? -16.311 23.412 23.098 1.00 88.75 83 LEU A N 1
ATOM 587 C CA . LEU A 1 83 ? -16.195 22.172 22.337 1.00 88.75 83 LEU A CA 1
ATOM 588 C C . LEU A 1 83 ? -17.580 21.654 21.932 1.00 88.75 83 LEU A C 1
ATOM 590 O O . LEU A 1 83 ? -17.737 21.157 20.823 1.00 88.75 83 LEU A O 1
ATOM 594 N N . ALA A 1 84 ? -18.599 21.863 22.774 1.00 93.00 84 ALA A N 1
ATOM 595 C CA . ALA A 1 84 ? -19.981 21.490 22.480 1.00 93.00 84 ALA A CA 1
ATOM 596 C C . ALA A 1 84 ? -20.606 22.251 21.295 1.00 93.00 84 ALA A C 1
ATOM 598 O O . ALA A 1 84 ? -21.632 21.817 20.776 1.00 93.00 84 ALA A O 1
ATOM 599 N N . THR A 1 85 ? -20.020 23.376 20.860 1.00 89.88 85 THR A N 1
ATOM 600 C CA . THR A 1 85 ? -20.496 24.106 19.672 1.00 89.88 85 THR A CA 1
ATOM 601 C C . THR A 1 85 ? -19.939 23.540 18.370 1.00 89.88 85 THR A C 1
ATOM 603 O O . THR A 1 85 ? -20.496 23.816 17.315 1.00 89.88 85 THR A O 1
ATOM 606 N N . ILE A 1 86 ? -18.837 22.790 18.443 1.00 89.19 86 ILE A N 1
ATOM 607 C CA . ILE A 1 86 ? -18.168 22.168 17.291 1.00 89.19 86 ILE A CA 1
ATOM 608 C C . ILE A 1 86 ? -18.542 20.686 17.218 1.00 89.19 86 ILE A C 1
ATOM 610 O O . ILE A 1 86 ? -18.818 20.166 16.145 1.00 89.19 86 ILE A O 1
ATOM 614 N N . ILE A 1 87 ? -18.592 20.029 18.376 1.00 91.06 87 ILE A N 1
ATOM 615 C CA . ILE A 1 87 ? -18.910 18.615 18.547 1.00 91.06 87 ILE A CA 1
ATOM 616 C C . ILE A 1 87 ? -20.110 18.548 19.495 1.00 91.06 87 ILE A C 1
ATOM 618 O O . ILE A 1 87 ? -19.918 18.594 20.714 1.00 91.06 87 ILE A O 1
ATOM 622 N N . PRO A 1 88 ? -21.351 18.524 18.987 1.00 94.88 88 PRO A N 1
ATOM 623 C CA . PRO A 1 88 ? -22.543 18.502 19.826 1.00 94.88 88 PRO A CA 1
ATOM 624 C C . PRO A 1 88 ? -22.577 17.315 20.799 1.00 94.88 88 PRO A C 1
ATOM 626 O O . PRO A 1 88 ? -22.056 16.234 20.531 1.00 94.88 88 PRO A O 1
ATOM 629 N N . SER A 1 89 ? -23.228 17.495 21.950 1.00 96.75 89 SER A N 1
ATOM 630 C CA . SER A 1 89 ? -23.491 16.367 22.852 1.00 96.75 89 SER A CA 1
ATOM 631 C C . SER A 1 89 ? -24.398 15.354 22.146 1.00 96.75 89 SER A C 1
ATOM 633 O O . SER A 1 89 ? -25.412 15.734 21.560 1.00 96.75 89 SER A O 1
ATOM 635 N N . GLY A 1 90 ? -24.022 14.077 22.188 1.00 96.25 90 GLY A N 1
ATOM 636 C CA . GLY A 1 90 ? -24.617 13.003 21.392 1.00 96.25 90 GLY A CA 1
ATOM 637 C C . GLY A 1 90 ? -23.784 12.588 20.176 1.00 96.25 90 GLY A C 1
ATOM 638 O O . GLY A 1 90 ? -24.039 11.509 19.650 1.00 96.25 90 GLY A O 1
ATOM 639 N N . SER A 1 91 ? -22.780 13.377 19.770 1.00 95.75 91 SER A N 1
ATOM 640 C CA . SER A 1 91 ? -21.833 12.986 18.718 1.00 95.75 91 SER A CA 1
ATOM 641 C C . SER A 1 91 ? -21.054 11.722 19.073 1.00 95.75 91 SER A C 1
ATOM 643 O O . SER A 1 91 ? -20.858 11.398 20.250 1.00 95.75 91 SER A O 1
ATOM 645 N N . THR A 1 92 ? -20.584 11.016 18.051 1.00 95.56 92 THR A N 1
ATOM 646 C CA . THR A 1 92 ? -19.768 9.810 18.197 1.00 95.56 92 THR A CA 1
ATOM 647 C C . THR A 1 92 ? -18.269 10.122 18.202 1.00 95.56 92 THR A C 1
ATOM 649 O O . THR A 1 92 ? -17.832 11.205 17.809 1.00 95.56 92 THR A O 1
ATOM 652 N N . ILE A 1 93 ? -17.441 9.164 18.626 1.00 94.12 93 ILE A N 1
ATOM 653 C CA . ILE A 1 93 ? -15.987 9.237 18.414 1.00 94.12 93 ILE A CA 1
ATOM 654 C C . ILE A 1 93 ? -15.625 9.234 16.919 1.00 94.12 93 ILE A C 1
ATOM 656 O O . ILE A 1 93 ? -14.634 9.856 16.540 1.00 94.12 93 ILE A O 1
ATOM 660 N N . GLY A 1 94 ? -16.447 8.597 16.077 1.00 92.38 94 GLY A N 1
ATOM 661 C CA . GLY A 1 94 ? -16.334 8.668 14.621 1.00 92.38 94 GLY A CA 1
ATOM 662 C C . GLY A 1 94 ? -16.489 10.098 14.111 1.00 92.38 94 GLY A C 1
ATOM 663 O O . GLY A 1 94 ? -15.645 10.549 13.345 1.00 92.38 94 GLY A O 1
ATOM 664 N N . ASP A 1 95 ? -17.472 10.842 14.626 1.00 91.19 95 ASP A N 1
ATOM 665 C CA . ASP A 1 95 ? -17.702 12.243 14.248 1.00 91.19 95 ASP A CA 1
ATOM 666 C C . ASP A 1 95 ? -16.490 13.121 14.587 1.00 91.19 95 ASP A C 1
ATOM 668 O O . ASP A 1 95 ? -16.113 13.982 13.798 1.00 91.19 95 ASP A O 1
ATOM 672 N N . ILE A 1 96 ? -15.852 12.903 15.748 1.00 91.06 96 ILE A N 1
ATOM 673 C CA . ILE A 1 96 ? -14.621 13.626 16.117 1.00 91.06 96 ILE A CA 1
ATOM 674 C C . ILE A 1 96 ? -13.496 13.306 15.139 1.00 91.06 96 ILE A C 1
ATOM 676 O O . ILE A 1 96 ? -12.763 14.200 14.728 1.00 91.06 96 ILE A O 1
ATOM 680 N N . ILE A 1 97 ? -13.333 12.034 14.787 1.00 91.69 97 ILE A N 1
ATOM 681 C CA . ILE A 1 97 ? -12.277 11.620 13.868 1.00 91.69 97 ILE A CA 1
ATOM 682 C C . ILE A 1 97 ? -12.509 12.199 12.475 1.00 91.69 97 ILE A C 1
ATOM 684 O O . ILE A 1 97 ? -11.565 12.723 11.895 1.00 91.69 97 ILE A O 1
ATOM 688 N N . ASP A 1 98 ? -13.740 12.173 11.969 1.00 88.06 98 ASP A N 1
ATOM 689 C CA . ASP A 1 98 ? -14.079 12.761 10.671 1.00 88.06 98 ASP A CA 1
ATOM 690 C C . ASP A 1 98 ? -13.997 14.291 10.677 1.00 88.06 98 ASP A C 1
ATOM 692 O O . ASP A 1 98 ? -13.727 14.896 9.642 1.00 88.06 98 ASP A O 1
ATOM 696 N N . LEU A 1 99 ? -14.173 14.925 11.838 1.00 87.44 99 LEU A N 1
ATOM 697 C CA . LEU A 1 99 ? -13.921 16.353 12.004 1.00 87.44 99 LEU A CA 1
ATOM 698 C C . LEU A 1 99 ? -12.435 16.698 11.837 1.00 87.44 99 LEU A C 1
ATOM 700 O O . LEU A 1 99 ? -12.119 17.745 11.278 1.00 87.44 99 LEU A O 1
ATOM 704 N N . LEU A 1 100 ? -11.535 15.845 12.339 1.00 86.75 100 LEU A N 1
ATOM 705 C CA . LEU A 1 100 ? -10.087 16.023 12.192 1.00 86.75 100 LEU A CA 1
ATOM 706 C C . LEU A 1 100 ? -9.630 15.658 10.778 1.00 86.75 100 LEU A C 1
ATOM 708 O O . LEU A 1 100 ? -8.946 16.432 10.117 1.00 86.75 100 LEU A O 1
ATOM 712 N N . ALA A 1 101 ? -10.036 14.483 10.310 1.00 83.38 101 ALA A N 1
ATOM 713 C CA . ALA A 1 101 ? -9.639 13.924 9.032 1.00 83.38 101 ALA A CA 1
ATOM 714 C C . ALA A 1 101 ? -10.861 13.272 8.358 1.00 83.38 101 ALA A C 1
ATOM 716 O O . ALA A 1 101 ? -11.195 12.124 8.667 1.00 83.38 101 ALA A O 1
ATOM 717 N N . PRO A 1 102 ? -11.546 13.986 7.446 1.00 79.56 102 PRO A N 1
ATOM 718 C CA . PRO A 1 102 ? -12.794 13.524 6.848 1.00 79.56 102 PRO A CA 1
ATOM 719 C C . PRO A 1 102 ? -12.712 12.125 6.230 1.00 79.56 102 PRO A C 1
ATOM 721 O O . PRO A 1 102 ? -11.905 11.859 5.341 1.00 79.56 102 PRO A O 1
ATOM 724 N N . GLY A 1 103 ? -13.601 11.235 6.673 1.00 77.81 103 GLY A N 1
ATOM 725 C CA . GLY A 1 103 ? -13.711 9.859 6.200 1.00 77.81 103 GLY A CA 1
ATOM 726 C C . GLY A 1 103 ? -12.834 8.858 6.956 1.00 77.81 103 GLY A C 1
ATOM 727 O O . GLY A 1 103 ? -12.956 7.659 6.684 1.00 77.81 103 GLY A O 1
ATOM 728 N N . ASN A 1 104 ? -11.986 9.300 7.890 1.00 86.44 104 ASN A N 1
ATOM 729 C CA . ASN A 1 104 ? -11.119 8.425 8.677 1.00 86.44 104 ASN A CA 1
ATOM 730 C C . ASN A 1 104 ? -11.851 7.677 9.798 1.00 86.44 104 ASN A C 1
ATOM 732 O O . ASN A 1 104 ? -11.267 6.757 10.372 1.00 86.44 104 ASN A O 1
ATOM 736 N N . SER A 1 105 ? -13.126 7.964 10.078 1.00 89.25 105 SER A N 1
ATOM 737 C CA . SER A 1 105 ? -13.946 7.148 10.987 1.00 89.25 105 SER A CA 1
ATOM 738 C C . SER A 1 105 ? -14.004 5.679 10.555 1.00 89.25 105 SER A C 1
ATOM 740 O O . SER A 1 105 ? -14.091 4.790 11.398 1.00 89.25 105 SER A O 1
ATOM 742 N N . ARG A 1 106 ? -13.815 5.384 9.260 1.00 87.06 106 ARG A N 1
ATOM 743 C CA . ARG A 1 106 ? -13.654 4.012 8.738 1.00 87.06 106 ARG A CA 1
ATOM 744 C C . ARG A 1 106 ? -12.503 3.235 9.381 1.00 87.06 106 ARG A C 1
ATOM 746 O O . ARG A 1 106 ? -12.512 2.009 9.353 1.00 87.06 106 ARG A O 1
ATOM 753 N N . LEU A 1 107 ? -11.503 3.930 9.924 1.00 91.94 107 LEU A N 1
ATOM 754 C CA . LEU A 1 107 ? -10.345 3.327 10.580 1.00 91.94 107 LEU A CA 1
ATOM 755 C C . LEU A 1 107 ? -10.666 2.834 11.995 1.00 91.94 107 LEU A C 1
ATOM 757 O O . LEU A 1 107 ? -9.842 2.145 12.587 1.00 91.94 107 LEU A O 1
ATOM 761 N N . LEU A 1 108 ? -11.850 3.150 12.533 1.00 94.50 108 LEU A N 1
ATOM 762 C CA . LEU A 1 108 ? -12.334 2.657 13.825 1.00 94.50 108 LEU A CA 1
ATOM 763 C C . LEU A 1 108 ? -12.825 1.207 13.789 1.00 94.50 108 LEU A C 1
ATOM 765 O O . LEU A 1 108 ? -13.014 0.599 14.841 1.00 94.50 108 LEU A O 1
ATOM 769 N N . ALA A 1 109 ? -12.993 0.640 12.598 1.00 95.12 109 ALA A N 1
ATOM 770 C CA . ALA A 1 109 ? -13.265 -0.773 12.415 1.00 95.12 109 ALA A CA 1
ATOM 771 C C . ALA A 1 109 ? -12.310 -1.351 11.372 1.00 95.12 109 ALA A C 1
ATOM 773 O O . ALA A 1 109 ? -12.022 -0.729 10.349 1.00 95.12 109 ALA A O 1
ATOM 774 N N . GLY A 1 110 ? -11.799 -2.553 11.613 1.00 95.75 110 GLY A N 1
ATOM 775 C CA . GLY A 1 110 ? -10.784 -3.106 10.731 1.00 95.75 110 GLY A CA 1
ATOM 776 C C . GLY A 1 110 ? -10.348 -4.515 11.075 1.00 95.75 110 GLY A C 1
ATOM 777 O O . GLY A 1 110 ? -10.829 -5.140 12.019 1.00 95.75 110 GLY A O 1
ATOM 778 N N . HIS A 1 111 ? -9.438 -5.017 10.248 1.00 96.31 111 HIS A N 1
ATOM 779 C CA . HIS A 1 111 ? -8.747 -6.286 10.441 1.00 96.31 111 HIS A CA 1
ATOM 780 C C . HIS A 1 111 ? -7.249 -6.037 10.316 1.00 96.31 111 HIS A C 1
ATOM 782 O O . HIS A 1 111 ? -6.836 -5.236 9.475 1.00 96.31 111 HIS A O 1
ATOM 788 N N . VAL A 1 112 ? -6.450 -6.706 11.145 1.00 96.25 112 VAL A N 1
ATOM 789 C CA . VAL A 1 112 ? -4.986 -6.578 11.186 1.00 96.25 112 VAL A CA 1
ATOM 790 C C . VAL A 1 112 ? -4.375 -7.967 11.324 1.00 96.25 112 VAL A C 1
ATOM 792 O O . VAL A 1 112 ? -4.841 -8.788 12.122 1.00 96.25 112 VAL A O 1
ATOM 795 N N . ARG A 1 113 ? -3.341 -8.255 10.529 1.00 95.94 113 ARG A N 1
ATOM 796 C CA . ARG A 1 113 ? -2.577 -9.501 10.605 1.00 95.94 113 ARG A CA 1
ATOM 797 C C . ARG A 1 113 ? -1.614 -9.430 11.797 1.00 95.94 113 ARG A C 1
ATOM 799 O O . ARG A 1 113 ? -1.023 -8.398 12.104 1.00 95.94 113 ARG A O 1
ATOM 806 N N . ASN A 1 114 ? -1.416 -10.566 12.453 1.00 96.19 114 ASN A N 1
ATOM 807 C CA . ASN A 1 114 ? -0.413 -10.773 13.494 1.00 96.19 114 ASN A CA 1
ATOM 808 C C . ASN A 1 114 ? 0.449 -11.985 13.106 1.00 96.19 114 ASN A C 1
ATOM 810 O O . ASN A 1 114 ? 0.230 -13.078 13.635 1.00 96.19 114 ASN A O 1
ATOM 814 N N . PRO A 1 115 ? 1.412 -11.827 12.174 1.00 90.94 115 PRO A N 1
ATOM 815 C CA . PRO A 1 115 ? 2.154 -12.954 11.600 1.00 90.94 115 PRO A CA 1
ATOM 816 C C . PRO A 1 115 ? 2.888 -13.815 12.636 1.00 90.94 115 PRO A C 1
ATOM 818 O O . PRO A 1 115 ? 3.059 -15.015 12.442 1.00 90.94 115 PRO A O 1
ATOM 821 N N . SER A 1 116 ? 3.290 -13.227 13.767 1.00 91.75 116 SER A N 1
ATOM 822 C CA . SER A 1 116 ? 3.935 -13.959 14.862 1.00 91.75 116 SER A CA 1
ATOM 823 C C . SER A 1 116 ? 2.995 -14.939 15.573 1.00 91.75 116 SER A C 1
ATOM 825 O O . SER A 1 116 ? 3.464 -15.841 16.269 1.00 91.75 116 SER A O 1
ATOM 827 N N . GLY A 1 117 ? 1.676 -14.727 15.475 1.00 94.12 117 GLY A N 1
ATOM 828 C CA . GLY A 1 117 ? 0.657 -15.442 16.239 1.00 94.12 117 GLY A CA 1
ATOM 829 C C . GLY A 1 117 ? 0.810 -15.308 17.758 1.00 94.12 117 GLY A C 1
ATOM 830 O O . GLY A 1 117 ? 0.162 -16.043 18.502 1.00 94.12 117 GLY A O 1
ATOM 831 N N . SER A 1 118 ? 1.692 -14.422 18.232 1.00 96.31 118 SER A N 1
ATOM 832 C CA . SER A 1 118 ? 2.160 -14.379 19.615 1.00 96.31 118 SER A CA 1
ATOM 833 C C . SER A 1 118 ? 1.709 -13.111 20.344 1.00 96.31 118 SER A C 1
ATOM 835 O O . SER A 1 118 ? 1.079 -12.224 19.767 1.00 96.31 118 SER A O 1
ATOM 837 N N . ARG A 1 119 ? 1.991 -13.076 21.653 1.00 95.88 119 ARG A N 1
ATOM 838 C CA . ARG A 1 119 ? 1.714 -11.968 22.577 1.00 95.88 119 ARG A CA 1
ATOM 839 C C . ARG A 1 119 ? 3.002 -11.568 23.304 1.00 95.88 119 ARG A C 1
ATOM 841 O O . ARG A 1 119 ? 3.825 -12.454 23.549 1.00 95.88 119 ARG A O 1
ATOM 848 N N . PRO A 1 120 ? 3.138 -10.315 23.769 1.00 97.31 120 PRO A N 1
ATOM 849 C CA . PRO A 1 120 ? 2.240 -9.185 23.515 1.00 97.31 120 PRO A CA 1
ATOM 850 C C . PRO A 1 120 ? 2.271 -8.757 22.043 1.00 97.31 120 PRO A C 1
ATOM 852 O O . PRO A 1 120 ? 3.228 -9.063 21.336 1.00 97.31 120 PRO A O 1
ATOM 855 N N . THR A 1 121 ? 1.228 -8.072 21.580 1.00 96.94 121 THR A N 1
ATOM 856 C CA . THR A 1 121 ? 1.160 -7.578 20.198 1.00 96.94 121 THR A CA 1
ATOM 857 C C . THR A 1 121 ? 0.326 -6.292 20.114 1.00 96.94 121 THR A C 1
ATOM 859 O O . THR A 1 121 ? -0.761 -6.241 20.702 1.00 96.94 121 THR A O 1
ATOM 862 N N . PRO A 1 122 ? 0.810 -5.234 19.436 1.00 96.94 122 PRO A N 1
ATOM 863 C CA . PRO A 1 122 ? -0.028 -4.105 19.050 1.00 96.94 122 PRO A CA 1
ATOM 864 C C . PRO A 1 122 ? -1.052 -4.561 18.006 1.00 96.94 122 PRO A C 1
ATOM 866 O O . PRO A 1 122 ? -0.724 -5.292 17.070 1.00 96.94 122 PRO A O 1
ATOM 869 N N . ILE A 1 123 ? -2.297 -4.129 18.167 1.00 96.62 123 ILE A N 1
ATOM 870 C CA . ILE A 1 123 ? -3.389 -4.433 17.236 1.00 96.62 123 ILE A CA 1
ATOM 871 C C . ILE A 1 123 ? -3.641 -3.234 16.328 1.00 96.62 123 ILE A C 1
ATOM 873 O O . ILE A 1 123 ? -3.787 -3.404 15.125 1.00 96.62 123 ILE A O 1
ATOM 877 N N . MET A 1 124 ? -3.695 -2.036 16.905 1.00 95.81 124 MET A N 1
ATOM 878 C CA . MET A 1 124 ? -3.984 -0.794 16.197 1.00 95.81 124 MET A CA 1
ATOM 879 C C . MET A 1 124 ? -3.236 0.355 16.872 1.00 95.81 124 MET A C 1
ATOM 881 O O . MET A 1 124 ? -3.244 0.458 18.099 1.00 95.81 124 MET A O 1
ATOM 885 N N . LEU A 1 125 ? -2.631 1.228 16.080 1.00 95.25 125 LEU A N 1
ATOM 886 C CA . LEU A 1 125 ? -1.980 2.455 16.509 1.00 95.25 125 LEU A CA 1
ATOM 887 C C . LEU A 1 125 ? -2.191 3.500 15.413 1.00 95.25 125 LEU A C 1
ATOM 889 O O . LEU A 1 125 ? -1.357 3.646 14.520 1.00 95.25 125 LEU A O 1
ATOM 893 N N . ASN A 1 126 ? -3.323 4.199 15.470 1.00 93.62 126 ASN A N 1
ATOM 894 C CA . ASN A 1 126 ? -3.707 5.131 14.417 1.00 93.62 126 ASN A CA 1
ATOM 895 C C . ASN A 1 126 ? -3.694 6.566 14.947 1.00 93.62 126 ASN A C 1
ATOM 897 O O . ASN A 1 126 ? -4.496 6.893 15.834 1.00 93.62 126 ASN A O 1
ATOM 901 N N . PRO A 1 127 ? -2.810 7.426 14.414 1.00 93.19 127 PRO A N 1
ATOM 902 C CA . PRO A 1 127 ? -2.883 8.851 14.664 1.00 93.19 127 PRO A CA 1
ATOM 903 C C . PRO A 1 127 ? -3.996 9.472 13.822 1.00 93.19 127 PRO A C 1
ATOM 905 O O . PRO A 1 127 ? -4.134 9.184 12.632 1.00 93.19 127 PRO A O 1
ATOM 908 N N . PHE A 1 128 ? -4.740 10.379 14.435 1.00 92.19 128 PHE A N 1
ATOM 909 C CA . PHE A 1 128 ? -5.674 11.267 13.765 1.00 92.19 128 PHE A CA 1
ATOM 910 C C . PHE A 1 128 ? -5.192 12.689 13.998 1.00 92.19 128 PHE A C 1
ATOM 912 O O . PHE A 1 128 ? -5.140 13.145 15.140 1.00 92.19 128 PHE A O 1
ATOM 919 N N . GLU A 1 129 ? -4.800 13.351 12.916 1.00 91.50 129 GLU A N 1
ATOM 920 C CA . GLU A 1 129 ? -4.326 14.730 12.914 1.00 91.50 129 GLU A CA 1
ATOM 921 C C . GLU A 1 129 ? -5.215 15.569 11.998 1.00 91.50 129 GLU A C 1
ATOM 923 O O . GLU A 1 129 ? -5.694 15.074 10.978 1.00 91.50 129 GLU A O 1
ATOM 928 N N . GLY A 1 130 ? -5.464 16.817 12.378 1.00 88.94 130 GLY A N 1
ATOM 929 C CA . GLY A 1 130 ? -6.302 17.718 11.600 1.00 88.94 130 GLY A CA 1
ATOM 930 C C . GLY A 1 130 ? -6.544 19.047 12.289 1.00 88.94 130 GLY A C 1
ATOM 931 O O . GLY A 1 130 ? -6.065 19.276 13.395 1.00 88.94 130 GLY A O 1
ATOM 932 N N . VAL A 1 131 ? -7.319 19.917 11.648 1.00 87.50 131 VAL A N 1
ATOM 933 C CA . VAL A 1 131 ? -7.640 21.247 12.174 1.00 87.50 131 VAL A CA 1
ATOM 934 C C . VAL A 1 131 ? -9.088 21.268 12.642 1.00 87.50 131 VAL A C 1
ATOM 936 O O . VAL A 1 131 ? -10.004 21.029 11.858 1.00 87.50 131 VAL A O 1
ATOM 939 N N . LEU A 1 132 ? -9.322 21.600 13.914 1.00 84.81 132 LEU A N 1
ATOM 940 C CA . LEU A 1 132 ? -10.679 21.795 14.418 1.00 84.81 132 LEU A CA 1
ATOM 941 C C . LEU A 1 132 ? -11.301 23.041 13.761 1.00 84.81 132 LEU A C 1
ATOM 943 O O . LEU A 1 132 ? -10.773 24.151 13.926 1.00 84.81 132 LEU A O 1
ATOM 947 N N . PRO A 1 133 ? -12.437 22.903 13.052 1.00 78.88 133 PRO A N 1
ATOM 948 C CA . PRO A 1 133 ? -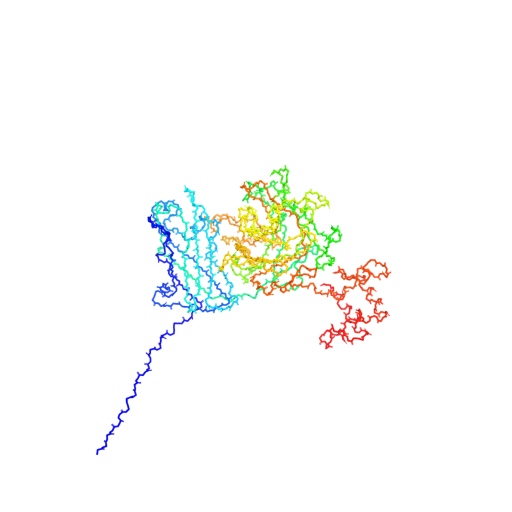13.056 24.022 12.358 1.00 78.88 133 PRO A CA 1
ATOM 949 C C . PRO A 1 133 ? -13.544 25.084 13.345 1.00 78.88 133 PRO A C 1
ATOM 951 O O . PRO A 1 133 ? -13.769 24.813 14.525 1.00 78.88 133 PRO A O 1
ATOM 954 N N . VAL A 1 134 ? -13.714 26.315 12.851 1.00 80.38 134 VAL A N 1
ATOM 955 C CA . VAL A 1 134 ? -14.060 27.534 13.618 1.00 80.38 134 VAL A CA 1
ATOM 956 C C . VAL A 1 134 ? -12.918 28.081 14.479 1.00 80.38 134 VAL A C 1
ATOM 958 O O . VAL A 1 134 ? -12.824 29.295 14.642 1.00 80.38 134 VAL A O 1
ATOM 961 N N . LEU A 1 135 ? -12.057 27.221 15.022 1.00 78.69 135 LEU A N 1
ATOM 962 C CA . LEU A 1 135 ? -10.968 27.635 15.909 1.00 78.69 135 LEU A CA 1
ATOM 963 C C . LEU A 1 135 ? -9.594 27.641 15.240 1.00 78.69 135 LEU A C 1
ATOM 965 O O . LEU A 1 135 ? -8.691 28.264 15.791 1.00 78.69 135 LEU A O 1
ATOM 969 N N . GLU A 1 136 ? -9.449 26.961 14.098 1.00 85.44 136 GLU A N 1
ATOM 970 C CA . GLU A 1 136 ? -8.173 26.815 13.380 1.00 85.44 136 GLU A CA 1
ATOM 971 C C . GLU A 1 136 ? -7.069 26.266 14.300 1.00 85.44 136 GLU A C 1
ATOM 973 O O . GLU A 1 136 ? -5.945 26.760 14.343 1.00 85.44 136 GLU A O 1
ATOM 978 N N . LEU A 1 137 ? -7.427 25.259 15.105 1.00 85.31 137 LEU A N 1
ATOM 979 C CA . LEU A 1 137 ? -6.517 24.616 16.049 1.00 85.31 137 LEU A CA 1
ATOM 980 C C . LEU A 1 137 ? -6.120 23.243 15.531 1.00 85.31 137 LEU A C 1
ATOM 982 O O . LEU A 1 137 ? -6.986 22.379 15.377 1.00 85.31 137 LEU A O 1
ATOM 986 N N . ASP A 1 138 ? -4.821 23.037 15.350 1.00 87.44 138 ASP A N 1
ATOM 987 C CA . ASP A 1 138 ? -4.257 21.719 15.074 1.00 87.44 138 ASP A CA 1
ATOM 988 C C . ASP A 1 138 ? -4.558 20.778 16.237 1.00 87.44 138 ASP A C 1
ATOM 990 O O . ASP A 1 138 ? -4.326 21.104 17.396 1.00 87.44 138 ASP A O 1
ATOM 994 N N . ALA A 1 139 ? -5.088 19.605 15.951 1.00 90.25 139 ALA A N 1
ATOM 995 C CA . ALA A 1 139 ? -5.439 18.611 16.940 1.00 90.25 139 ALA A CA 1
ATOM 996 C C . ALA A 1 139 ? -4.885 17.257 16.515 1.00 90.25 139 ALA A C 1
ATOM 998 O O . ALA A 1 139 ? -4.947 16.876 15.349 1.00 90.25 139 ALA A O 1
ATOM 999 N N . TYR A 1 140 ? -4.361 16.534 17.496 1.00 93.19 140 TYR A N 1
ATOM 1000 C CA . TYR A 1 140 ? -3.761 15.224 17.341 1.00 93.19 140 TYR A CA 1
ATOM 1001 C C . TYR A 1 140 ? -4.296 14.277 18.418 1.00 93.19 140 TYR A C 1
ATOM 1003 O O . TYR A 1 140 ? -4.297 14.599 19.612 1.00 93.19 140 TYR A O 1
ATOM 1011 N N . ILE A 1 141 ? -4.760 13.102 17.997 1.00 92.94 141 ILE A N 1
ATOM 1012 C CA . ILE A 1 141 ? -5.263 12.038 18.869 1.00 92.94 141 ILE A CA 1
ATOM 1013 C C . ILE A 1 141 ? -4.694 10.706 18.382 1.00 92.94 141 ILE A C 1
ATOM 1015 O O . ILE A 1 141 ? -4.910 10.334 17.232 1.00 92.94 141 ILE A O 1
ATOM 1019 N N . MET A 1 142 ? -4.031 9.947 19.258 1.00 95.50 142 MET A N 1
ATOM 1020 C CA . MET A 1 142 ? -3.639 8.568 18.958 1.00 95.50 142 MET A CA 1
ATOM 1021 C C . MET A 1 142 ? -4.655 7.589 19.551 1.00 95.50 142 MET A C 1
ATOM 1023 O O . MET A 1 142 ? -4.828 7.519 20.772 1.00 95.50 142 MET A O 1
ATOM 1027 N N . VAL A 1 143 ? -5.298 6.793 18.694 1.00 95.88 143 VAL A N 1
ATOM 1028 C CA . VAL A 1 143 ? -6.124 5.656 19.125 1.00 95.88 143 VAL A CA 1
ATOM 1029 C C . VAL A 1 143 ? -5.273 4.398 19.112 1.00 95.88 143 VAL A C 1
ATOM 1031 O O . VAL A 1 143 ? -4.654 4.057 18.103 1.00 95.88 143 VAL A O 1
ATOM 1034 N N . ARG A 1 144 ? -5.263 3.690 20.240 1.00 97.12 144 ARG A N 1
ATOM 1035 C CA . ARG A 1 144 ? -4.412 2.524 20.455 1.00 97.12 144 ARG A CA 1
ATOM 1036 C C . ARG A 1 144 ? -5.205 1.309 20.927 1.00 97.12 144 ARG A C 1
ATOM 1038 O O . ARG A 1 144 ? -5.969 1.396 21.888 1.00 97.12 144 ARG A O 1
ATOM 1045 N N . LEU A 1 145 ? -4.960 0.164 20.295 1.00 97.94 145 LEU A N 1
ATOM 1046 C CA . LEU A 1 145 ? -5.358 -1.160 20.762 1.00 97.94 145 LEU A CA 1
ATOM 1047 C C . LEU A 1 145 ? -4.126 -2.055 20.894 1.00 97.94 145 LEU A C 1
ATOM 1049 O O . LEU A 1 145 ? -3.379 -2.229 19.934 1.00 97.94 145 LEU A O 1
ATOM 1053 N N . ASP A 1 146 ? -3.953 -2.687 22.052 1.00 97.56 146 ASP A N 1
ATOM 1054 C CA . ASP A 1 146 ? -2.893 -3.676 22.279 1.00 97.56 146 ASP A CA 1
ATOM 1055 C C . ASP A 1 146 ? -3.440 -4.941 22.932 1.00 97.56 146 ASP A C 1
ATOM 1057 O O . ASP A 1 146 ? -4.472 -4.921 23.608 1.00 97.56 146 ASP A O 1
ATOM 1061 N N . GLN A 1 147 ? -2.671 -6.020 22.827 1.00 98.00 147 GLN A N 1
ATOM 1062 C CA . GLN A 1 147 ? -2.816 -7.212 23.646 1.00 98.00 147 GLN A CA 1
ATOM 1063 C C . GLN A 1 147 ? -1.545 -7.450 24.473 1.00 98.00 147 GLN A C 1
ATOM 1065 O O . GLN A 1 147 ? -0.455 -7.629 23.928 1.00 98.00 147 GLN A O 1
ATOM 1070 N N . ASP A 1 148 ? -1.689 -7.503 25.796 1.00 98.06 148 ASP A N 1
ATOM 1071 C CA . ASP A 1 148 ? -0.611 -7.820 26.732 1.00 98.06 148 ASP A CA 1
ATOM 1072 C C . ASP A 1 148 ? -0.266 -9.328 26.713 1.00 98.06 148 ASP A C 1
ATOM 1074 O O . ASP A 1 148 ? -1.010 -10.171 26.200 1.00 98.06 148 ASP A O 1
ATOM 1078 N N . ALA A 1 149 ? 0.865 -9.704 27.323 1.00 97.31 149 ALA A N 1
ATOM 1079 C CA . ALA A 1 149 ? 1.353 -11.090 27.366 1.00 97.31 149 ALA A CA 1
ATOM 1080 C C . ALA A 1 149 ? 0.342 -12.085 27.975 1.00 97.31 149 ALA A C 1
ATOM 1082 O O . ALA A 1 149 ? 0.284 -13.253 27.582 1.00 97.31 149 ALA A O 1
ATOM 1083 N N . ASP A 1 150 ? -0.476 -11.616 28.918 1.00 96.00 150 ASP A N 1
ATOM 1084 C CA . ASP A 1 150 ? -1.506 -12.396 29.603 1.00 96.00 150 ASP A CA 1
ATOM 1085 C C . ASP A 1 150 ? -2.867 -12.390 28.872 1.00 96.00 150 ASP A C 1
ATOM 1087 O O . ASP A 1 150 ? -3.856 -12.912 29.391 1.00 96.00 150 ASP A O 1
ATOM 1091 N N . GLY A 1 151 ? -2.934 -11.812 27.669 1.00 97.06 151 GLY A N 1
ATOM 1092 C CA . GLY A 1 151 ? -4.150 -11.694 26.867 1.00 97.06 151 GLY A CA 1
ATOM 1093 C C . GLY A 1 151 ? -5.068 -10.540 27.270 1.00 97.06 151 GLY A C 1
ATOM 1094 O O . GLY A 1 151 ? -6.148 -10.429 26.696 1.00 97.06 151 GLY A O 1
ATOM 1095 N N . THR A 1 152 ? -4.690 -9.691 28.231 1.00 97.94 152 THR A N 1
ATOM 1096 C CA . THR A 1 152 ? -5.433 -8.451 28.502 1.00 97.94 152 THR A CA 1
ATOM 1097 C C . THR A 1 152 ? -5.403 -7.568 27.261 1.00 97.94 152 THR A C 1
ATOM 1099 O O . THR A 1 152 ? -4.328 -7.251 26.759 1.00 97.94 152 THR A O 1
ATOM 1102 N N . THR A 1 153 ? -6.570 -7.163 26.768 1.00 98.38 153 THR A N 1
ATOM 1103 C CA . THR A 1 153 ? -6.670 -6.211 25.660 1.00 98.38 153 THR A CA 1
ATOM 1104 C C . THR A 1 153 ? -6.860 -4.814 26.223 1.00 98.38 153 THR A C 1
ATOM 1106 O O . THR A 1 153 ? -7.642 -4.617 27.159 1.00 98.38 153 THR A O 1
ATOM 1109 N N . ARG A 1 154 ? -6.138 -3.845 25.667 1.00 98.44 154 ARG A N 1
ATOM 1110 C CA . ARG A 1 154 ? -6.150 -2.446 26.087 1.00 98.44 154 ARG A CA 1
ATOM 1111 C C . ARG A 1 154 ? -6.702 -1.579 24.969 1.00 98.44 154 ARG A C 1
ATOM 1113 O O . ARG A 1 154 ? -6.277 -1.735 23.835 1.00 98.44 154 ARG A O 1
ATOM 1120 N N . PHE A 1 155 ? -7.597 -0.664 25.318 1.00 98.38 155 PHE A N 1
ATOM 1121 C CA . PHE A 1 155 ? -7.954 0.496 24.508 1.00 98.38 155 PHE A CA 1
ATOM 1122 C C . PHE A 1 155 ? -7.320 1.741 25.123 1.00 98.38 155 PHE A C 1
ATOM 1124 O O . PHE A 1 155 ? -7.329 1.892 26.350 1.00 98.38 155 PHE A O 1
ATOM 1131 N N . GLY A 1 156 ? -6.794 2.625 24.282 1.00 97.56 156 GLY A N 1
ATOM 1132 C CA . GLY A 1 156 ? -6.199 3.886 24.689 1.00 97.56 156 GLY A CA 1
ATOM 1133 C C . GLY A 1 156 ? -6.572 5.038 23.760 1.00 97.56 156 GLY A C 1
ATOM 1134 O O . GLY A 1 156 ? -6.471 4.892 22.545 1.00 97.56 156 GLY A O 1
ATOM 1135 N N . LEU A 1 157 ? -6.935 6.184 24.340 1.00 96.62 157 LEU A N 1
ATOM 1136 C CA . LEU A 1 157 ? -6.692 7.491 23.722 1.00 96.62 157 LEU A CA 1
ATOM 1137 C C . LEU A 1 157 ? -5.422 8.035 24.366 1.00 96.62 157 LEU A C 1
ATOM 1139 O O . LEU A 1 157 ? -5.427 8.323 25.565 1.00 96.62 157 LEU A O 1
ATOM 1143 N N . VAL A 1 158 ? -4.335 8.090 23.610 1.00 96.44 158 VAL A N 1
ATOM 1144 C CA . VAL A 1 158 ? -2.998 8.407 24.130 1.00 96.44 158 VAL A CA 1
ATOM 1145 C C . VAL A 1 158 ? -2.364 9.542 23.339 1.00 96.44 158 VAL A C 1
ATOM 1147 O O . VAL A 1 158 ? -2.862 9.901 22.271 1.00 96.44 158 VAL A O 1
ATOM 1150 N N . ASP A 1 159 ? -1.300 10.127 23.890 1.00 93.94 159 ASP A N 1
ATOM 1151 C CA . ASP A 1 159 ? -0.463 11.133 23.221 1.00 93.94 159 ASP A CA 1
ATOM 1152 C C . ASP A 1 159 ? -1.273 12.290 22.605 1.00 93.94 159 ASP A C 1
ATOM 1154 O O . ASP A 1 159 ? -0.948 12.795 21.538 1.00 93.94 159 ASP A O 1
ATOM 1158 N N . MET A 1 160 ? -2.368 12.697 23.252 1.00 94.50 160 MET A N 1
ATOM 1159 C CA . MET A 1 160 ? -3.277 13.704 22.703 1.00 94.50 160 MET A CA 1
ATOM 1160 C C . MET A 1 160 ? -2.685 15.112 22.803 1.00 94.50 160 MET A C 1
ATOM 1162 O O . MET A 1 160 ? -2.317 15.574 23.889 1.00 94.50 160 MET A O 1
ATOM 1166 N N . GLU A 1 161 ? -2.725 15.850 21.698 1.00 92.88 161 GLU A N 1
ATOM 1167 C CA . GLU A 1 161 ? -2.335 17.253 21.640 1.00 92.88 161 GLU A CA 1
ATOM 1168 C C . GLU A 1 161 ? -3.438 18.082 20.986 1.00 92.88 161 GLU A C 1
ATOM 1170 O O . GLU A 1 161 ? -3.706 17.978 19.799 1.00 92.88 161 GLU A O 1
ATOM 1175 N N . ILE A 1 162 ? -4.106 18.910 21.792 1.00 87.50 162 ILE A N 1
ATOM 1176 C CA . ILE A 1 162 ? -5.107 19.872 21.322 1.00 87.50 162 ILE A CA 1
ATOM 1177 C C . ILE A 1 162 ? -4.774 21.217 21.993 1.00 87.50 162 ILE A C 1
ATOM 1179 O O . ILE A 1 162 ? -5.064 21.417 23.188 1.00 87.50 162 ILE A O 1
ATOM 1183 N N . PRO A 1 163 ? -4.075 22.134 21.302 1.00 83.06 163 PRO A N 1
ATOM 1184 C CA . PRO A 1 163 ? -3.810 23.486 21.769 1.00 83.06 163 PRO A CA 1
ATOM 1185 C C . PRO A 1 163 ? -5.119 24.174 22.171 1.00 83.06 163 PRO A C 1
ATOM 1187 O O . PRO A 1 163 ? -6.173 23.947 21.593 1.00 83.06 163 PRO A O 1
ATOM 1190 N N . GLY A 1 164 ? -5.091 24.969 23.242 1.00 76.38 164 GLY A N 1
ATOM 1191 C CA . GLY A 1 164 ? -6.277 25.702 23.707 1.00 76.38 164 GLY A CA 1
ATOM 1192 C C . GLY A 1 164 ? -7.411 24.882 24.351 1.00 76.38 164 GLY A C 1
ATOM 1193 O O . GLY A 1 164 ? -8.281 25.500 24.965 1.00 76.38 164 GLY A O 1
ATOM 1194 N N . LEU A 1 165 ? -7.394 23.536 24.321 1.00 76.06 165 LEU A N 1
ATOM 1195 C CA . LEU A 1 165 ? -8.502 22.682 24.806 1.00 76.06 165 LEU A CA 1
ATOM 1196 C C . LEU A 1 165 ? -8.985 23.005 26.232 1.00 76.06 165 LEU A C 1
ATOM 1198 O O . LEU A 1 165 ? -10.171 22.896 26.525 1.00 76.06 165 LEU A O 1
ATOM 1202 N N . THR A 1 166 ? -8.094 23.477 27.103 1.00 75.94 166 THR A N 1
ATOM 1203 C CA . THR A 1 166 ? -8.401 23.910 28.473 1.00 75.94 166 THR A CA 1
ATOM 1204 C C . THR A 1 166 ? -9.560 24.911 28.556 1.00 75.94 166 THR A C 1
ATOM 1206 O O . THR A 1 166 ? -10.322 24.898 29.520 1.00 75.94 166 THR A O 1
ATOM 1209 N N . ILE A 1 167 ? -9.686 25.792 27.562 1.00 77.44 167 ILE A N 1
ATOM 1210 C CA . ILE A 1 167 ? -10.729 26.826 27.495 1.00 77.44 167 ILE A CA 1
ATOM 1211 C C . ILE A 1 167 ? -11.935 26.319 26.687 1.00 77.44 167 ILE A C 1
ATOM 1213 O O . ILE A 1 167 ? -13.041 26.845 26.816 1.00 77.44 167 ILE A O 1
ATOM 1217 N N . LEU A 1 168 ? -11.745 25.266 25.887 1.00 79.88 168 LEU A N 1
ATOM 1218 C CA . LEU A 1 168 ? -12.782 24.711 25.027 1.00 79.88 168 LEU A CA 1
ATOM 1219 C C . LEU A 1 168 ? -13.745 23.798 25.784 1.00 79.88 168 LEU A C 1
ATOM 1221 O O . LEU A 1 168 ? -14.917 23.773 25.442 1.00 79.88 168 LEU A O 1
ATOM 1225 N N . GLY A 1 169 ? -13.312 23.104 26.835 1.00 89.56 169 GLY A N 1
ATOM 1226 C CA . GLY A 1 169 ? -14.173 22.217 27.625 1.00 89.56 169 GLY A CA 1
ATOM 1227 C C . GLY A 1 169 ? -13.701 20.768 27.580 1.00 89.56 169 GLY A C 1
ATOM 1228 O O . GLY A 1 169 ? -12.500 20.503 27.637 1.00 89.56 169 GLY A O 1
ATOM 1229 N N . SER A 1 170 ? -14.636 19.820 27.539 1.00 93.50 170 SER A N 1
ATOM 1230 C CA . SER A 1 170 ? -14.324 18.386 27.516 1.00 93.50 170 SER A CA 1
ATOM 1231 C C . SER A 1 170 ? -15.292 17.598 26.646 1.00 93.50 170 SER A C 1
ATOM 1233 O O . SER A 1 170 ? -16.440 18.007 26.474 1.00 93.50 170 SER A O 1
ATOM 1235 N N . ALA A 1 171 ? -14.839 16.449 26.147 1.00 95.25 171 ALA A N 1
ATOM 1236 C CA . ALA A 1 171 ? -15.682 15.407 25.572 1.00 95.25 171 ALA A CA 1
ATOM 1237 C C . ALA A 1 171 ? -15.523 14.135 26.410 1.00 95.25 171 ALA A C 1
ATOM 1239 O O . ALA A 1 171 ? -14.407 13.678 26.634 1.00 95.25 171 ALA A O 1
ATOM 1240 N N . THR A 1 172 ? -16.623 13.587 26.922 1.00 97.62 172 THR A N 1
ATOM 1241 C CA . THR A 1 172 ? -16.611 12.387 27.774 1.00 97.62 172 THR A CA 1
ATOM 1242 C C . THR A 1 172 ? -17.548 11.342 27.196 1.00 97.62 172 THR A C 1
ATOM 1244 O O . THR A 1 172 ? -18.723 11.635 26.995 1.00 97.62 172 THR A O 1
ATOM 1247 N N . ALA A 1 173 ? -17.065 10.124 26.973 1.00 97.94 173 ALA A N 1
ATOM 1248 C CA . ALA A 1 173 ? -17.900 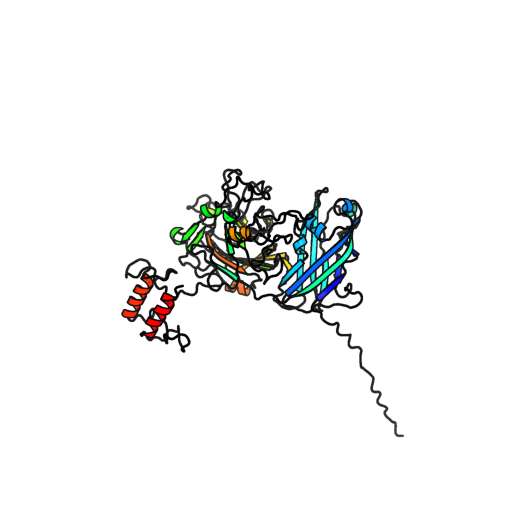9.020 26.526 1.00 97.94 173 ALA A CA 1
ATOM 1249 C C . ALA A 1 173 ? -18.970 8.690 27.581 1.00 97.94 173 ALA A C 1
ATOM 1251 O O . ALA A 1 173 ? -18.648 8.346 28.719 1.00 97.94 173 ALA A O 1
ATOM 1252 N N . THR A 1 174 ? -20.248 8.803 27.227 1.00 98.06 174 THR A N 1
ATOM 1253 C CA . THR A 1 174 ? -21.385 8.436 28.094 1.00 98.06 174 THR A CA 1
ATOM 1254 C C . THR A 1 174 ? -21.799 6.983 27.924 1.00 98.06 174 THR A C 1
ATOM 1256 O O . THR A 1 174 ? -22.352 6.389 28.846 1.00 98.06 174 THR A O 1
ATOM 1259 N N . SER A 1 175 ? -21.504 6.423 26.757 1.00 97.69 175 SER A N 1
ATOM 1260 C CA . SER A 1 175 ? -21.627 5.013 26.417 1.00 97.69 175 SER A CA 1
ATOM 1261 C C . SER A 1 175 ? -20.661 4.701 25.285 1.00 97.69 175 SER A C 1
ATOM 1263 O O . SER A 1 175 ? -20.313 5.583 24.505 1.00 97.69 175 SER A O 1
ATOM 1265 N N . GLY A 1 176 ? -20.242 3.450 25.160 1.00 96.94 176 GLY A N 1
ATOM 1266 C CA . GLY A 1 176 ? -19.383 3.034 24.062 1.00 96.94 176 GLY A CA 1
ATOM 1267 C C . GLY A 1 176 ? -18.704 1.713 24.346 1.00 96.94 176 GLY A C 1
ATOM 1268 O O . GLY A 1 176 ? -18.693 1.230 25.481 1.00 96.94 176 GLY A O 1
ATOM 1269 N N . ARG A 1 177 ? -18.129 1.125 23.307 1.00 97.94 177 ARG A N 1
ATOM 1270 C CA . ARG A 1 177 ? -17.424 -0.143 23.394 1.00 97.94 177 ARG A CA 1
ATOM 1271 C C . ARG A 1 177 ? -16.261 -0.202 22.416 1.00 97.94 177 ARG A C 1
ATOM 1273 O O . ARG A 1 177 ? -16.347 0.312 21.307 1.00 97.94 177 ARG A O 1
ATOM 1280 N N . ALA A 1 178 ? -15.218 -0.912 22.823 1.00 98.38 178 ALA A N 1
ATOM 1281 C CA . ALA A 1 178 ? -14.222 -1.457 21.914 1.00 98.38 178 ALA A CA 1
ATOM 1282 C C . ALA A 1 178 ? -14.391 -2.976 21.866 1.00 98.38 178 ALA A C 1
ATOM 1284 O O . ALA A 1 178 ? -14.211 -3.654 22.883 1.00 98.38 178 ALA A O 1
ATOM 1285 N N . ILE A 1 179 ? -14.766 -3.513 20.708 1.00 98.50 179 ILE A N 1
ATOM 1286 C CA . ILE A 1 179 ? -14.827 -4.955 20.467 1.00 98.50 179 ILE A CA 1
ATOM 1287 C C . ILE A 1 179 ? -13.534 -5.362 19.779 1.00 98.50 179 ILE A C 1
ATOM 1289 O O . ILE A 1 179 ? -13.148 -4.757 18.785 1.00 98.50 179 ILE A O 1
ATOM 1293 N N . VAL A 1 180 ? -12.884 -6.408 20.287 1.00 98.56 180 VAL A N 1
ATOM 1294 C CA . VAL A 1 180 ? -11.718 -7.017 19.639 1.00 98.56 180 VAL A CA 1
ATOM 1295 C C . VAL A 1 180 ? -11.926 -8.520 19.571 1.00 98.56 180 VAL A C 1
ATOM 1297 O O . VAL A 1 180 ? -12.191 -9.151 20.597 1.00 98.56 180 VAL A O 1
ATOM 1300 N N . SER A 1 181 ? -11.794 -9.094 18.377 1.00 98.50 181 SER A N 1
ATOM 1301 C CA . SER A 1 181 ? -11.967 -10.528 18.135 1.00 98.50 181 SER A CA 1
ATOM 1302 C C . SER A 1 181 ? -10.741 -11.132 17.466 1.00 98.50 181 SER A C 1
ATOM 1304 O O . SER A 1 181 ? -10.054 -10.477 16.689 1.00 98.50 181 SER A O 1
ATOM 1306 N N . THR A 1 182 ? -10.462 -12.403 17.740 1.00 98.19 182 THR A N 1
ATOM 1307 C CA . THR A 1 182 ? -9.492 -13.178 16.968 1.00 98.19 182 THR A CA 1
ATOM 1308 C C . THR A 1 182 ? -10.015 -13.388 15.557 1.00 98.19 182 THR A C 1
ATOM 1310 O O . THR A 1 182 ? -11.168 -13.777 15.372 1.00 98.19 182 THR A O 1
ATOM 1313 N N . TRP A 1 183 ? -9.144 -13.208 14.578 1.00 97.12 183 TRP A N 1
ATOM 1314 C CA . TRP A 1 183 ? -9.408 -13.452 13.170 1.00 97.12 183 TRP A CA 1
ATOM 1315 C C . TRP A 1 183 ? -8.399 -14.474 12.644 1.00 97.12 183 TRP A C 1
ATOM 1317 O O . TRP A 1 183 ? -7.250 -14.521 13.086 1.00 97.12 183 TRP A O 1
ATOM 1327 N N . THR A 1 184 ? -8.835 -15.322 11.716 1.00 96.75 184 THR A N 1
ATOM 1328 C CA . THR A 1 184 ? -7.948 -16.198 10.948 1.00 96.75 184 THR A CA 1
ATOM 1329 C C . THR A 1 184 ? -7.725 -15.541 9.592 1.00 96.75 184 THR A C 1
ATOM 1331 O O . THR A 1 184 ? -8.644 -15.576 8.769 1.00 96.75 184 THR A O 1
ATOM 1334 N N . PRO A 1 185 ? -6.555 -14.924 9.352 1.00 95.50 185 PRO A N 1
ATOM 1335 C CA . PRO A 1 185 ? -6.284 -14.297 8.072 1.00 95.50 185 PRO A CA 1
ATOM 1336 C C . PRO A 1 185 ? -6.303 -15.298 6.924 1.00 95.50 185 PRO A C 1
ATOM 1338 O O . PRO A 1 185 ? -5.942 -16.465 7.097 1.00 95.50 185 PRO A O 1
ATOM 1341 N N . SER A 1 186 ? -6.663 -14.819 5.734 1.00 94.25 186 SER A N 1
ATOM 1342 C CA . SER A 1 186 ? -6.340 -15.521 4.494 1.00 94.25 186 SER A CA 1
ATOM 1343 C C . SER A 1 186 ? -4.824 -15.718 4.380 1.00 94.25 186 SER A C 1
ATOM 1345 O O . SER A 1 186 ? -4.037 -14.991 4.997 1.00 94.25 186 SER A O 1
ATOM 1347 N N . ALA A 1 187 ? -4.392 -16.680 3.563 1.00 93.62 187 ALA A N 1
ATOM 1348 C CA . ALA A 1 187 ? -2.992 -16.726 3.157 1.00 93.62 187 ALA A CA 1
ATOM 1349 C C . ALA A 1 187 ? -2.604 -15.389 2.489 1.00 93.62 187 ALA A C 1
ATOM 1351 O O . ALA A 1 187 ? -3.451 -14.824 1.789 1.00 93.62 187 ALA A O 1
ATOM 1352 N N . PRO A 1 188 ? -1.374 -14.887 2.702 1.00 93.81 188 PRO A N 1
ATOM 1353 C CA . PRO A 1 188 ? -0.886 -13.716 1.990 1.00 93.81 188 PRO A CA 1
ATOM 1354 C C . PRO A 1 188 ? -1.037 -13.882 0.477 1.00 93.81 188 PRO A C 1
ATOM 1356 O O . PRO A 1 188 ? -0.717 -14.931 -0.088 1.00 93.81 188 PRO A O 1
ATOM 1359 N N . GLN A 1 189 ? -1.548 -12.843 -0.161 1.00 94.88 189 GLN A N 1
ATOM 1360 C CA . GLN A 1 189 ? -1.755 -12.728 -1.590 1.00 94.88 189 GLN A CA 1
ATOM 1361 C C . GLN A 1 189 ? -0.699 -11.795 -2.166 1.00 94.88 189 GLN A C 1
ATOM 1363 O O . GLN A 1 189 ? -0.518 -10.670 -1.701 1.00 94.88 189 GLN A O 1
ATOM 1368 N N . ALA A 1 190 ? -0.016 -12.273 -3.199 1.00 96.81 190 ALA A N 1
ATOM 1369 C CA . ALA A 1 190 ? 1.010 -11.534 -3.911 1.00 96.81 190 ALA A CA 1
ATOM 1370 C C . ALA A 1 190 ? 0.610 -11.435 -5.384 1.00 96.81 190 ALA A C 1
ATOM 1372 O O . ALA A 1 190 ? 0.309 -12.448 -6.019 1.00 96.81 190 ALA A O 1
ATOM 1373 N N . THR A 1 191 ? 0.562 -10.215 -5.910 1.00 98.00 191 THR A N 1
ATOM 1374 C CA . THR A 1 191 ? 0.323 -9.954 -7.333 1.00 98.00 191 THR A CA 1
ATOM 1375 C C . THR A 1 191 ? 1.522 -9.221 -7.885 1.00 98.00 191 THR A C 1
ATOM 1377 O O . THR A 1 191 ? 1.861 -8.143 -7.395 1.00 98.00 191 THR A O 1
ATOM 1380 N N . GLU A 1 192 ? 2.152 -9.806 -8.889 1.00 98.00 192 GLU A N 1
ATOM 1381 C CA . GLU A 1 192 ? 3.254 -9.186 -9.603 1.00 98.00 192 GLU A CA 1
ATOM 1382 C C . GLU A 1 192 ? 2.825 -8.810 -11.014 1.00 98.00 192 GLU A C 1
ATOM 1384 O O . GLU A 1 192 ? 1.936 -9.437 -11.577 1.00 98.00 192 GLU A O 1
ATOM 1389 N N . PHE A 1 193 ? 3.442 -7.778 -11.570 1.00 98.00 193 PHE A N 1
ATOM 1390 C CA . PHE A 1 193 ? 3.235 -7.297 -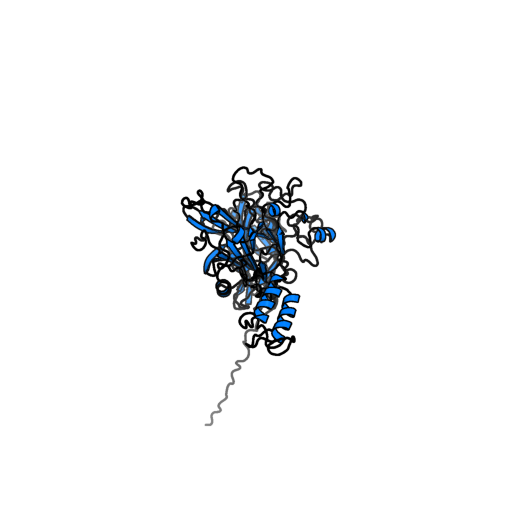12.924 1.00 98.00 193 PHE A CA 1
ATOM 1391 C C . PHE A 1 193 ? 4.603 -7.176 -13.575 1.00 98.00 193 PHE A C 1
ATOM 1393 O O . PHE A 1 193 ? 5.432 -6.402 -13.092 1.00 98.00 193 PHE A O 1
ATOM 1400 N N . HIS A 1 194 ? 4.813 -7.923 -14.654 1.00 95.44 194 HIS A N 1
ATOM 1401 C CA . HIS A 1 194 ? 5.923 -7.693 -15.571 1.00 95.44 194 HIS A CA 1
ATOM 1402 C C . HIS A 1 194 ? 5.378 -6.755 -16.641 1.00 95.44 194 HIS A C 1
ATOM 1404 O O . HIS A 1 194 ? 4.319 -7.022 -17.216 1.00 95.44 194 HIS A O 1
ATOM 1410 N N . PHE A 1 195 ? 6.017 -5.614 -16.868 1.00 96.12 195 PHE A N 1
ATOM 1411 C CA . PHE A 1 195 ? 5.507 -4.597 -17.792 1.00 96.12 195 PHE A CA 1
ATOM 1412 C C . PHE A 1 195 ? 5.792 -4.949 -19.271 1.00 96.12 195 PHE A C 1
ATOM 1414 O O . PHE A 1 195 ? 6.175 -4.093 -20.070 1.00 96.12 195 PHE A O 1
ATOM 1421 N N . GLU A 1 196 ? 5.534 -6.206 -19.634 1.00 89.25 196 GLU A N 1
ATOM 1422 C CA . GLU A 1 196 ? 5.703 -6.836 -20.949 1.00 89.25 196 GLU A CA 1
ATOM 1423 C C . GLU A 1 196 ? 4.538 -6.458 -21.883 1.00 89.25 196 GLU A C 1
ATOM 1425 O O . GLU A 1 196 ? 3.611 -7.225 -22.153 1.00 89.25 196 GLU A O 1
ATOM 1430 N N . GLY A 1 197 ? 4.493 -5.185 -22.281 1.00 90.62 197 GLY A N 1
ATOM 1431 C CA . GLY A 1 197 ? 3.490 -4.674 -23.221 1.00 90.62 197 GLY A CA 1
ATOM 1432 C C . GLY A 1 197 ? 2.095 -4.427 -22.630 1.00 90.62 197 GLY A C 1
ATOM 1433 O O . GLY A 1 197 ? 1.194 -3.987 -23.352 1.00 90.62 197 GLY A O 1
ATOM 1434 N N . GLY A 1 198 ? 1.892 -4.662 -21.330 1.00 95.19 198 GLY A N 1
ATOM 1435 C CA . GLY A 1 198 ? 0.603 -4.453 -20.677 1.00 95.19 198 GLY A CA 1
ATOM 1436 C C . GLY A 1 198 ? 0.641 -4.430 -19.149 1.00 95.19 198 GLY A C 1
ATOM 1437 O O . GLY A 1 198 ? 1.687 -4.349 -18.517 1.00 95.19 198 GLY A O 1
ATOM 1438 N N . PHE A 1 199 ? -0.555 -4.480 -18.557 1.00 97.00 199 PHE A N 1
ATOM 1439 C CA . PHE A 1 199 ? -0.780 -4.500 -17.103 1.00 97.00 199 PHE A CA 1
ATOM 1440 C C . PHE A 1 199 ? -1.361 -5.835 -16.617 1.00 97.00 199 PHE A C 1
ATOM 1442 O O . PHE A 1 199 ? -2.080 -5.887 -15.615 1.00 97.00 199 PHE A O 1
ATOM 1449 N N . ALA A 1 200 ? -1.117 -6.912 -17.362 1.00 95.25 200 ALA A N 1
ATOM 1450 C CA . ALA A 1 200 ? -1.516 -8.241 -16.931 1.00 95.25 200 ALA A CA 1
ATOM 1451 C C . ALA A 1 200 ? -0.637 -8.680 -15.744 1.00 95.25 200 ALA A C 1
ATOM 1453 O O . ALA A 1 200 ? 0.569 -8.435 -15.765 1.00 95.25 200 ALA A O 1
ATOM 1454 N N . PRO A 1 201 ? -1.210 -9.317 -14.710 1.00 95.00 201 PRO A N 1
ATOM 1455 C CA . PRO A 1 201 ? -0.406 -9.935 -13.668 1.00 95.00 201 PRO A CA 1
ATOM 1456 C C . PRO A 1 201 ? 0.488 -11.048 -14.227 1.00 95.00 201 PRO A C 1
ATOM 1458 O O . PRO A 1 201 ? 0.062 -11.811 -15.095 1.00 95.00 201 PRO A O 1
ATOM 1461 N N . ALA A 1 202 ? 1.689 -11.177 -13.676 1.00 92.88 202 ALA A N 1
ATOM 1462 C CA . ALA A 1 202 ? 2.636 -12.235 -13.981 1.00 92.88 202 ALA A CA 1
ATOM 1463 C C . ALA A 1 202 ? 2.078 -13.615 -13.607 1.00 92.88 202 ALA A C 1
ATOM 1465 O O . ALA A 1 202 ? 1.357 -13.777 -12.608 1.00 92.88 202 ALA A O 1
ATOM 1466 N N . ALA A 1 203 ? 2.452 -14.628 -14.390 1.00 86.75 203 ALA A N 1
ATOM 1467 C CA . ALA A 1 203 ? 2.099 -16.015 -14.122 1.00 86.75 203 ALA A CA 1
ATOM 1468 C C . ALA A 1 203 ? 2.601 -16.456 -12.735 1.00 86.75 203 ALA A C 1
ATOM 1470 O O . ALA A 1 203 ? 3.717 -16.152 -12.329 1.00 86.75 203 ALA A O 1
ATOM 1471 N N . GLY A 1 204 ? 1.765 -17.186 -11.994 1.00 87.06 204 GLY A N 1
ATOM 1472 C CA . GLY A 1 204 ? 2.079 -17.618 -10.627 1.00 87.06 204 GLY A CA 1
ATOM 1473 C C . GLY A 1 204 ? 1.645 -16.642 -9.529 1.00 87.06 204 GLY A C 1
ATOM 1474 O O . GLY A 1 204 ? 1.594 -17.059 -8.371 1.00 87.06 204 GLY A O 1
ATOM 1475 N N . SER A 1 205 ? 1.243 -15.411 -9.880 1.00 91.69 205 SER A N 1
ATOM 1476 C CA . SER A 1 205 ? 0.595 -14.484 -8.942 1.00 91.69 205 SER A CA 1
ATOM 1477 C C . SER A 1 205 ? -0.558 -15.172 -8.204 1.00 91.69 205 SER A C 1
ATOM 1479 O O . SER A 1 205 ? -1.437 -15.785 -8.813 1.00 91.69 205 SER A O 1
ATOM 1481 N N . THR A 1 206 ? -0.560 -15.074 -6.875 1.00 88.69 206 THR A N 1
ATOM 1482 C CA . THR A 1 206 ? -1.595 -15.661 -6.007 1.00 88.69 206 THR A CA 1
ATOM 1483 C C . THR A 1 206 ? -2.697 -14.667 -5.649 1.00 88.69 206 THR A C 1
ATOM 1485 O O . THR A 1 206 ? -3.773 -15.073 -5.202 1.00 88.69 206 THR A O 1
ATOM 1488 N N . GLY A 1 207 ? -2.429 -13.370 -5.813 1.00 86.81 207 GLY A N 1
ATOM 1489 C CA . GLY A 1 207 ? -3.393 -12.293 -5.636 1.00 86.81 207 GLY A CA 1
ATOM 1490 C C . GLY A 1 207 ? -4.154 -11.948 -6.914 1.00 86.81 207 GLY A C 1
ATOM 1491 O O . GLY A 1 207 ? -3.915 -12.499 -7.986 1.00 86.81 207 GLY A O 1
ATOM 1492 N N . ALA A 1 208 ? -5.112 -11.034 -6.772 1.00 91.94 208 ALA A N 1
ATOM 1493 C CA . ALA A 1 208 ? -6.011 -10.626 -7.848 1.00 91.94 208 ALA A CA 1
ATOM 1494 C C . ALA A 1 208 ? -5.924 -9.123 -8.157 1.00 91.94 208 ALA A C 1
ATOM 1496 O O . ALA A 1 208 ? -6.867 -8.572 -8.738 1.00 91.94 208 ALA A O 1
ATOM 1497 N N . ALA A 1 209 ? -4.837 -8.459 -7.745 1.00 96.50 209 ALA A N 1
ATOM 1498 C CA . ALA A 1 209 ? -4.703 -7.026 -7.949 1.00 96.50 209 ALA A CA 1
ATOM 1499 C C . ALA A 1 209 ? -4.703 -6.680 -9.448 1.00 96.50 209 ALA A C 1
ATOM 1501 O O . ALA A 1 209 ? -4.322 -7.488 -10.296 1.00 96.50 209 ALA A O 1
ATOM 1502 N N . ALA A 1 210 ? -5.139 -5.470 -9.779 1.00 97.50 210 ALA A N 1
ATOM 1503 C CA . ALA A 1 210 ? -5.209 -4.982 -11.151 1.00 97.50 210 ALA A CA 1
ATOM 1504 C C . ALA A 1 210 ? -4.688 -3.548 -11.246 1.00 97.50 210 ALA A C 1
ATOM 1506 O O . ALA A 1 210 ? -4.859 -2.764 -10.312 1.00 97.50 210 ALA A O 1
ATOM 1507 N N . ILE A 1 211 ? -4.113 -3.197 -12.398 1.00 98.00 211 ILE A N 1
ATOM 1508 C CA . ILE A 1 211 ? -3.612 -1.852 -12.696 1.00 98.00 211 ILE A CA 1
ATOM 1509 C C . ILE A 1 211 ? -4.362 -1.275 -13.896 1.00 98.00 211 ILE A C 1
ATOM 1511 O O . ILE A 1 211 ? -4.594 -1.963 -14.891 1.00 98.00 211 ILE A O 1
ATOM 1515 N N . ARG A 1 212 ? -4.725 0.007 -13.809 1.00 97.19 212 ARG A N 1
ATOM 1516 C CA . ARG A 1 212 ? -5.214 0.817 -14.936 1.00 97.19 212 ARG A CA 1
ATOM 1517 C C . ARG A 1 212 ? -4.605 2.210 -14.893 1.00 97.19 212 ARG A C 1
ATOM 1519 O O . ARG A 1 212 ? -4.035 2.616 -13.886 1.00 97.19 212 ARG A O 1
ATOM 1526 N N . TYR A 1 213 ? -4.754 2.966 -15.973 1.00 95.69 213 TYR A N 1
ATOM 1527 C CA . TYR A 1 213 ? -4.464 4.397 -15.945 1.00 95.69 213 TYR A CA 1
ATOM 1528 C C . TYR A 1 213 ? -5.483 5.114 -15.055 1.00 95.69 213 TYR A C 1
ATOM 1530 O O . TYR A 1 213 ? -6.678 4.837 -15.129 1.00 95.69 213 TYR A O 1
ATOM 1538 N N . LEU A 1 214 ? -5.027 6.039 -14.213 1.00 92.56 214 LEU A N 1
ATOM 1539 C CA . LEU A 1 214 ? -5.892 6.764 -13.279 1.00 92.56 214 LEU A CA 1
ATOM 1540 C C . LEU A 1 214 ? -6.961 7.606 -14.008 1.00 92.56 214 LEU A C 1
ATOM 1542 O O . LEU A 1 214 ? -8.074 7.790 -13.519 1.00 92.56 214 LEU A O 1
ATOM 1546 N N . ASP A 1 215 ? -6.648 8.065 -15.216 1.00 92.75 215 ASP A N 1
ATOM 1547 C CA . ASP A 1 215 ? -7.502 8.863 -16.095 1.00 92.75 215 ASP A CA 1
ATOM 1548 C C . ASP A 1 215 ? -8.123 8.049 -17.241 1.00 92.75 215 ASP A C 1
ATOM 1550 O O . ASP A 1 215 ? -8.420 8.596 -18.307 1.00 92.75 215 ASP A O 1
ATOM 1554 N N . ASP A 1 216 ? -8.295 6.741 -17.049 1.00 95.12 216 ASP A N 1
ATOM 1555 C CA . ASP A 1 216 ? -8.923 5.875 -18.040 1.00 95.12 216 ASP A CA 1
ATOM 1556 C C . ASP A 1 216 ? -10.306 6.412 -18.443 1.00 95.12 216 ASP A C 1
ATOM 1558 O O . ASP A 1 216 ? -11.157 6.700 -17.597 1.00 95.12 216 ASP A O 1
ATOM 1562 N N . ALA A 1 217 ? -10.544 6.529 -19.752 1.00 94.25 217 ALA A N 1
ATOM 1563 C CA . ALA A 1 217 ? -11.782 7.086 -20.294 1.00 94.25 217 ALA A CA 1
ATOM 1564 C C . ALA A 1 217 ? -13.032 6.316 -19.841 1.00 94.25 217 ALA A C 1
ATOM 1566 O O . ALA A 1 217 ? -14.120 6.891 -19.772 1.00 94.25 217 ALA A O 1
ATOM 1567 N N . ALA A 1 218 ? -12.886 5.034 -19.489 1.00 95.81 218 ALA A N 1
ATOM 1568 C CA . ALA A 1 218 ? -13.967 4.237 -18.929 1.00 95.81 218 ALA A CA 1
ATOM 1569 C C . ALA A 1 218 ? -14.517 4.825 -17.618 1.00 95.81 218 ALA A C 1
ATOM 1571 O O . ALA A 1 218 ? -15.702 4.665 -17.335 1.00 95.81 218 ALA A O 1
ATOM 1572 N N . PHE A 1 219 ? -13.700 5.528 -16.829 1.00 94.12 219 PHE A N 1
ATOM 1573 C CA . PHE A 1 219 ? -14.114 6.100 -15.545 1.00 94.12 219 PHE A CA 1
ATOM 1574 C C . PHE A 1 219 ? -14.949 7.381 -15.675 1.00 94.12 219 PHE A C 1
ATOM 1576 O O . PHE A 1 219 ? -15.537 7.819 -14.685 1.00 94.12 219 PHE A O 1
ATOM 1583 N N . GLY A 1 220 ? -15.062 7.945 -16.881 1.00 91.44 220 GLY A N 1
ATOM 1584 C CA . GLY A 1 220 ? -15.863 9.132 -17.159 1.00 91.44 220 GLY A CA 1
ATOM 1585 C C . GLY A 1 220 ? -15.153 10.432 -16.783 1.00 91.44 220 GLY A C 1
ATOM 1586 O O . GLY A 1 220 ? -13.974 10.616 -17.065 1.00 91.44 220 GLY A O 1
ATOM 1587 N N . THR A 1 221 ? -15.895 11.375 -16.204 1.00 90.38 221 THR A N 1
ATOM 1588 C CA . THR A 1 221 ? -15.361 12.685 -15.818 1.00 90.38 221 THR A CA 1
ATOM 1589 C C . THR A 1 221 ? -14.391 12.558 -14.645 1.00 90.38 221 THR A C 1
ATOM 1591 O O . THR A 1 221 ? -14.761 12.034 -13.599 1.00 90.38 221 THR A O 1
ATOM 1594 N N . ILE A 1 222 ? -13.175 13.083 -14.807 1.00 87.19 222 ILE A N 1
ATOM 1595 C CA . ILE A 1 222 ? -12.093 13.000 -13.812 1.00 87.19 222 ILE A CA 1
ATOM 1596 C C . ILE A 1 222 ? -11.800 14.388 -13.203 1.00 87.19 222 ILE A C 1
ATOM 1598 O O . ILE A 1 222 ? -12.369 15.393 -13.643 1.00 87.19 222 ILE A O 1
ATOM 1602 N N . LEU A 1 223 ? -10.936 14.462 -12.182 1.00 80.69 223 LEU A N 1
ATOM 1603 C CA . LEU A 1 223 ? -10.625 15.696 -11.436 1.00 80.69 223 LEU A CA 1
ATOM 1604 C C . LEU A 1 223 ? -10.176 16.881 -12.304 1.00 80.69 223 LEU A C 1
ATOM 1606 O O . LEU A 1 223 ? -9.469 16.731 -13.300 1.00 80.69 223 LEU A O 1
ATOM 1610 N N . GLY A 1 224 ? -10.538 18.097 -11.884 1.00 74.31 224 GLY A N 1
ATOM 1611 C CA . GLY A 1 224 ? -10.128 19.340 -12.543 1.00 74.31 224 GLY A CA 1
ATOM 1612 C C . GLY A 1 224 ? -8.611 19.582 -12.555 1.00 74.31 224 GLY A C 1
ATOM 1613 O O . GLY A 1 224 ? -8.122 20.279 -13.444 1.00 74.31 224 GLY A O 1
ATOM 1614 N N . GLY A 1 225 ? -7.857 18.952 -11.650 1.00 75.12 225 GLY A N 1
ATOM 1615 C CA . GLY A 1 225 ? -6.411 19.128 -11.482 1.00 75.12 225 GLY A CA 1
ATOM 1616 C C . GLY A 1 225 ? -6.080 20.022 -10.285 1.00 75.12 225 GLY A C 1
ATOM 1617 O O . GLY A 1 225 ? -6.890 20.152 -9.367 1.00 75.12 225 GLY A O 1
ATOM 1618 N N . HIS A 1 226 ? -4.897 20.640 -10.292 1.00 72.25 226 HIS A N 1
ATOM 1619 C CA . HIS A 1 226 ? -4.458 21.556 -9.234 1.00 72.25 226 HIS A CA 1
ATOM 1620 C C . HIS A 1 226 ? -5.474 22.699 -9.023 1.00 72.25 226 HIS A C 1
ATOM 1622 O O . HIS A 1 226 ? -6.004 23.247 -9.991 1.00 72.25 226 HIS A O 1
ATOM 1628 N N . GLY A 1 227 ? -5.802 23.017 -7.765 1.00 72.62 227 GLY A N 1
ATOM 1629 C CA . GLY A 1 227 ? -6.871 23.965 -7.403 1.00 72.62 227 GLY A CA 1
ATOM 1630 C C . GLY A 1 227 ? -8.309 23.442 -7.587 1.00 72.62 227 GLY A C 1
ATOM 1631 O O . GLY A 1 227 ? -9.272 24.137 -7.275 1.00 72.62 227 GLY A O 1
ATOM 1632 N N . SER A 1 228 ? -8.483 22.211 -8.079 1.00 77.12 228 SER A N 1
ATOM 1633 C CA . SER A 1 228 ? -9.773 21.518 -8.215 1.00 77.12 228 SER A CA 1
ATOM 1634 C C . SER A 1 228 ? -9.609 20.021 -7.906 1.00 77.12 228 SER A C 1
ATOM 1636 O O . SER A 1 228 ? -10.100 19.138 -8.612 1.00 77.12 228 SER A O 1
ATOM 1638 N N . MET A 1 229 ? -8.873 19.740 -6.829 1.00 74.31 229 MET A N 1
ATOM 1639 C CA . MET A 1 229 ? -8.362 18.407 -6.484 1.00 74.31 229 MET A CA 1
ATOM 1640 C C . MET A 1 229 ? -9.444 17.446 -5.971 1.00 74.31 229 MET A C 1
ATOM 1642 O O . MET A 1 229 ? -9.219 16.249 -5.846 1.00 74.31 229 MET A O 1
ATOM 1646 N N . THR A 1 230 ? -10.646 17.953 -5.702 1.00 74.69 230 THR A N 1
ATOM 1647 C CA . THR A 1 230 ? -11.780 17.172 -5.184 1.00 74.69 230 THR A CA 1
ATOM 1648 C C . THR A 1 230 ? -13.004 17.210 -6.094 1.00 74.69 230 THR A C 1
ATOM 1650 O O . THR A 1 230 ? -13.999 16.549 -5.809 1.00 74.69 230 THR A O 1
ATOM 1653 N N . THR A 1 231 ? -12.963 17.972 -7.193 1.00 81.19 231 THR A N 1
ATOM 1654 C CA . THR A 1 231 ? -14.129 18.193 -8.059 1.00 81.19 231 THR A CA 1
ATOM 1655 C C . THR A 1 231 ? -13.863 17.682 -9.478 1.00 81.19 231 THR A C 1
ATOM 1657 O O . THR A 1 231 ? -13.031 18.248 -10.193 1.00 81.19 231 THR A O 1
ATOM 1660 N N . PRO A 1 232 ? -14.566 16.627 -9.927 1.00 85.12 232 PRO A N 1
ATOM 1661 C CA . PRO A 1 232 ? -14.530 16.201 -11.320 1.00 85.12 232 PRO A CA 1
ATOM 1662 C C . PRO A 1 232 ? -15.024 17.299 -12.270 1.00 85.12 232 PRO A C 1
ATOM 1664 O O . PRO A 1 232 ? -16.011 17.977 -11.985 1.00 85.12 232 PRO A O 1
ATOM 1667 N N . SER A 1 233 ? -14.366 17.467 -13.419 1.00 86.81 233 SER A N 1
ATOM 1668 C CA . SER A 1 233 ? -14.709 18.501 -14.403 1.00 86.81 233 SER A CA 1
ATOM 1669 C C . SER A 1 233 ? -14.870 17.927 -15.815 1.00 86.81 233 SER A C 1
ATOM 1671 O O . SER A 1 233 ? -13.927 17.338 -16.340 1.00 86.81 233 SER A O 1
ATOM 1673 N N . PRO A 1 234 ? -16.018 18.120 -16.497 1.00 87.19 234 PRO A N 1
ATOM 1674 C CA . PRO A 1 234 ? -16.230 17.600 -17.853 1.00 87.19 234 PRO A CA 1
ATOM 1675 C C . PRO A 1 234 ? -15.261 18.147 -18.908 1.00 87.19 234 PRO A C 1
ATOM 1677 O O . PRO A 1 234 ? -15.104 17.548 -19.967 1.00 87.19 234 PRO A O 1
ATOM 1680 N N . SER A 1 235 ? -14.617 19.290 -18.646 1.00 86.00 235 SER A N 1
ATOM 1681 C CA . SER A 1 235 ? -13.599 19.854 -19.540 1.00 86.00 235 SER A CA 1
ATOM 1682 C C . SER A 1 235 ? -12.243 19.159 -19.417 1.00 86.00 235 SER A C 1
ATOM 1684 O O . SER A 1 235 ? -11.300 19.515 -20.123 1.00 86.00 235 SER A O 1
ATOM 1686 N N . THR A 1 236 ? -12.106 18.223 -18.483 1.00 84.56 236 THR A N 1
ATOM 1687 C CA . THR A 1 236 ? -10.865 17.511 -18.225 1.00 84.56 236 THR A CA 1
ATOM 1688 C C . THR A 1 236 ? -10.729 16.306 -19.162 1.00 84.56 236 THR A C 1
ATOM 1690 O O . THR A 1 236 ? -11.507 15.364 -19.025 1.00 84.56 236 THR A O 1
ATOM 1693 N N . PRO A 1 237 ? -9.771 16.297 -20.116 1.00 85.94 237 PRO A N 1
ATOM 1694 C CA . PRO A 1 237 ? -9.443 15.115 -20.907 1.00 85.94 237 PRO A CA 1
ATOM 1695 C C . PRO A 1 237 ? -9.058 13.891 -20.073 1.00 85.94 237 PRO A C 1
ATOM 1697 O O . PRO A 1 237 ? -8.367 13.999 -19.063 1.00 85.94 237 PRO A O 1
ATOM 1700 N N . THR A 1 238 ? -9.450 12.733 -20.595 1.00 91.19 238 THR A N 1
ATOM 1701 C CA . THR A 1 238 ? -9.067 11.379 -20.173 1.00 91.19 238 THR A CA 1
ATOM 1702 C C . THR A 1 238 ? -8.035 10.780 -21.136 1.00 91.19 238 THR A C 1
ATOM 1704 O O . THR A 1 238 ? -7.913 11.244 -22.272 1.00 91.19 238 THR A O 1
ATOM 1707 N N . GLY A 1 239 ? -7.355 9.702 -20.739 1.00 90.75 239 GLY A N 1
ATOM 1708 C CA . GLY A 1 239 ? -6.408 8.952 -21.582 1.00 90.75 239 GLY A CA 1
ATOM 1709 C C . GLY A 1 239 ? -5.081 9.670 -21.862 1.00 90.75 239 GLY A C 1
ATOM 1710 O O . GLY A 1 239 ? -4.310 9.252 -22.726 1.00 90.75 239 GLY A O 1
ATOM 1711 N N . ILE A 1 240 ? -4.803 10.748 -21.138 1.00 88.50 240 ILE A N 1
ATOM 1712 C CA . ILE A 1 240 ? -3.558 11.504 -21.190 1.00 88.50 240 ILE A CA 1
ATOM 1713 C C . ILE A 1 240 ? -2.404 10.695 -20.596 1.00 88.50 240 ILE A C 1
ATOM 1715 O O . ILE A 1 240 ? -1.344 10.662 -21.219 1.00 88.50 240 ILE A O 1
ATOM 1719 N N . THR A 1 241 ? -2.599 10.009 -19.460 1.00 90.00 241 THR A N 1
ATOM 1720 C CA . THR A 1 241 ? -1.549 9.156 -18.863 1.00 90.00 241 THR A CA 1
ATOM 1721 C C . THR A 1 241 ? -1.100 8.108 -19.873 1.00 90.00 241 THR A C 1
ATOM 1723 O O . THR A 1 241 ? 0.092 7.975 -20.133 1.00 90.00 241 THR A O 1
ATOM 1726 N N . GLN A 1 242 ? -2.054 7.411 -20.501 1.00 92.62 242 GLN A N 1
ATOM 1727 C CA . GLN A 1 242 ? -1.763 6.416 -21.533 1.00 92.62 242 GLN A CA 1
ATOM 1728 C C . GLN A 1 242 ? -1.010 7.029 -22.716 1.00 92.62 242 GLN A C 1
ATOM 1730 O O . GLN A 1 242 ? -0.012 6.472 -23.155 1.00 92.62 242 GLN A O 1
ATOM 1735 N N . ALA A 1 243 ? -1.463 8.179 -23.223 1.00 90.75 243 ALA A N 1
ATOM 1736 C CA . ALA A 1 243 ? -0.831 8.844 -24.362 1.00 90.75 243 ALA A CA 1
ATOM 1737 C C . ALA A 1 243 ? 0.587 9.371 -24.065 1.00 90.75 243 ALA A C 1
ATOM 1739 O O . ALA A 1 243 ? 1.357 9.605 -24.995 1.00 90.75 243 ALA A O 1
ATOM 1740 N N . GLN A 1 244 ? 0.915 9.605 -22.792 1.00 90.00 244 GLN A N 1
ATOM 1741 C CA . GLN A 1 244 ? 2.218 10.106 -22.339 1.00 90.00 244 GLN A CA 1
ATOM 1742 C C . GLN A 1 244 ? 3.127 9.019 -21.762 1.00 90.00 244 GLN A C 1
ATOM 1744 O O . GLN A 1 244 ? 4.269 9.312 -21.411 1.00 90.00 244 GLN A O 1
ATOM 1749 N N . SER A 1 245 ? 2.623 7.796 -21.655 1.00 93.44 245 SER A N 1
ATOM 1750 C CA . SER A 1 245 ? 3.373 6.634 -21.197 1.00 93.44 245 SER A CA 1
ATOM 1751 C C . SER A 1 245 ? 3.669 5.712 -22.373 1.00 93.44 245 SER A C 1
ATOM 1753 O O . SER A 1 245 ? 3.085 5.841 -23.450 1.00 93.44 245 SER A O 1
ATOM 1755 N N . GLN A 1 246 ? 4.589 4.772 -22.184 1.00 95.44 246 GLN A N 1
ATOM 1756 C CA . GLN A 1 246 ? 4.995 3.884 -23.267 1.00 95.44 246 GLN A CA 1
ATOM 1757 C C . GLN A 1 246 ? 5.463 2.532 -22.736 1.00 95.44 246 GLN A C 1
ATOM 1759 O O . GLN A 1 246 ? 6.319 2.483 -21.860 1.00 95.44 246 GLN A O 1
ATOM 1764 N N . PHE A 1 247 ? 4.970 1.449 -23.338 1.00 96.75 247 PHE A N 1
ATOM 1765 C CA . PHE A 1 247 ? 5.628 0.144 -23.278 1.00 96.75 247 PHE A CA 1
ATOM 1766 C C . PHE A 1 247 ? 6.691 0.063 -24.379 1.00 96.75 247 PHE A C 1
ATOM 1768 O O . PHE A 1 247 ? 6.434 0.437 -25.528 1.00 96.75 247 PHE A O 1
ATOM 1775 N N . THR A 1 248 ? 7.906 -0.340 -24.026 1.00 96.94 248 THR A N 1
ATOM 1776 C CA . THR A 1 248 ? 9.070 -0.371 -24.927 1.00 96.94 248 THR A CA 1
ATOM 1777 C C . THR A 1 248 ? 10.129 -1.328 -24.384 1.00 96.94 248 THR A C 1
ATOM 1779 O O . THR A 1 248 ? 9.920 -1.935 -23.346 1.00 96.94 248 THR A O 1
ATOM 1782 N N . THR A 1 249 ? 11.283 -1.447 -25.039 1.00 96.44 249 THR A N 1
ATOM 1783 C CA . THR A 1 249 ? 12.409 -2.241 -24.528 1.00 96.44 249 THR A CA 1
ATOM 1784 C C . THR A 1 249 ? 13.522 -1.371 -23.955 1.00 96.44 249 THR A C 1
ATOM 1786 O O . THR A 1 249 ? 13.748 -0.237 -24.395 1.00 96.44 249 THR A O 1
ATOM 1789 N N . THR A 1 250 ? 14.294 -1.929 -23.023 1.00 96.44 250 THR A N 1
ATOM 1790 C CA . THR A 1 250 ? 15.522 -1.307 -22.489 1.00 96.44 250 THR A CA 1
ATOM 1791 C C . THR A 1 250 ? 16.527 -0.987 -23.599 1.00 96.44 250 THR A C 1
ATOM 1793 O O . THR A 1 250 ? 17.133 0.086 -23.612 1.00 96.44 250 THR A O 1
ATOM 1796 N N . THR A 1 251 ? 16.605 -1.853 -24.614 1.00 94.62 251 THR A N 1
ATOM 1797 C CA . THR A 1 251 ? 17.420 -1.640 -25.819 1.00 94.62 251 THR A CA 1
ATOM 1798 C C . THR A 1 251 ? 16.960 -0.420 -26.618 1.00 94.62 251 THR A C 1
ATOM 1800 O O . THR A 1 251 ? 17.790 0.400 -27.008 1.00 94.62 251 THR A O 1
ATOM 1803 N N . ALA A 1 252 ? 15.652 -0.261 -26.847 1.00 94.62 252 ALA A N 1
ATOM 1804 C CA . ALA A 1 252 ? 15.112 0.890 -27.574 1.00 94.62 252 ALA A CA 1
ATOM 1805 C C . ALA A 1 252 ? 15.340 2.215 -26.827 1.00 94.62 252 ALA A C 1
ATOM 1807 O O . ALA A 1 252 ? 15.510 3.260 -27.454 1.00 94.62 252 ALA A O 1
ATOM 1808 N N . LEU A 1 253 ? 15.377 2.163 -25.494 1.00 96.38 253 LEU A N 1
ATOM 1809 C CA . LEU A 1 253 ? 15.697 3.303 -24.636 1.00 96.38 253 LEU A CA 1
ATOM 1810 C C . LEU A 1 253 ? 17.204 3.590 -24.536 1.00 96.38 253 LEU A C 1
ATOM 1812 O O . LEU A 1 253 ? 17.583 4.653 -24.049 1.00 96.38 253 LEU A O 1
ATOM 1816 N N . GLY A 1 254 ? 18.066 2.674 -24.988 1.00 95.94 254 GLY A N 1
ATOM 1817 C CA . GLY A 1 254 ? 19.518 2.803 -24.856 1.00 95.94 254 GLY A CA 1
ATOM 1818 C C . GLY A 1 254 ? 20.005 2.736 -23.405 1.00 95.94 254 GLY A C 1
ATOM 1819 O O . GLY A 1 254 ? 21.037 3.323 -23.084 1.00 95.94 254 GLY A O 1
ATOM 1820 N N . ILE A 1 255 ? 19.265 2.049 -22.533 1.00 96.25 255 ILE A N 1
ATOM 1821 C CA . ILE A 1 255 ? 19.606 1.856 -21.118 1.00 96.25 255 ILE A CA 1
ATOM 1822 C C . ILE A 1 255 ? 19.997 0.391 -20.876 1.00 96.25 255 ILE A C 1
ATOM 1824 O O . ILE A 1 255 ? 19.537 -0.487 -21.611 1.00 96.25 255 ILE A O 1
ATOM 1828 N N . PRO A 1 256 ? 20.828 0.084 -19.861 1.00 96.25 256 PRO A N 1
ATOM 1829 C CA . PRO A 1 256 ? 20.990 -1.302 -19.429 1.00 96.25 256 PRO A CA 1
ATOM 1830 C C . PRO A 1 256 ? 19.626 -1.843 -19.003 1.00 96.25 256 PRO A C 1
ATOM 1832 O O . PRO A 1 256 ? 18.812 -1.077 -18.489 1.00 96.25 256 PRO A O 1
ATOM 1835 N N . GLY A 1 257 ? 19.363 -3.132 -19.187 1.00 95.69 257 GLY A N 1
ATOM 1836 C CA . GLY A 1 257 ? 18.175 -3.727 -18.589 1.00 95.69 257 GLY A CA 1
ATOM 1837 C C . GLY A 1 257 ? 18.420 -4.272 -17.177 1.00 95.69 257 GLY A C 1
ATOM 1838 O O . GLY A 1 257 ? 19.567 -4.285 -16.703 1.00 95.69 257 GLY A O 1
ATOM 1839 N N . PRO A 1 258 ? 17.347 -4.612 -16.450 1.00 96.00 258 PRO A N 1
ATOM 1840 C CA . PRO A 1 258 ? 17.427 -5.069 -15.066 1.00 96.00 258 PRO A CA 1
ATOM 1841 C C . PRO A 1 258 ? 18.240 -6.367 -14.978 1.00 96.00 258 PRO A C 1
ATOM 1843 O O . PRO A 1 258 ? 18.142 -7.248 -15.824 1.00 96.00 258 PRO A O 1
ATOM 1846 N N . GLY A 1 259 ? 19.140 -6.459 -13.996 1.00 93.44 259 GLY A N 1
ATOM 1847 C CA . GLY A 1 259 ? 20.108 -7.563 -13.912 1.00 93.44 259 GLY A CA 1
ATOM 1848 C C . GLY A 1 259 ? 21.159 -7.600 -15.037 1.00 93.44 259 GLY A C 1
ATOM 1849 O O . GLY A 1 259 ? 22.009 -8.485 -15.038 1.00 93.44 259 GLY A O 1
ATOM 1850 N N . GLY A 1 260 ? 21.155 -6.630 -15.959 1.00 90.44 260 GLY A N 1
ATOM 1851 C CA . GLY A 1 260 ? 22.012 -6.608 -17.148 1.00 90.44 260 GLY A CA 1
ATOM 1852 C C . GLY A 1 260 ? 21.406 -7.294 -18.378 1.00 90.44 260 GLY A C 1
ATOM 1853 O O . GLY A 1 260 ? 22.074 -7.353 -19.410 1.00 90.44 260 GLY A O 1
ATOM 1854 N N . GLU A 1 261 ? 20.166 -7.773 -18.293 1.00 90.19 261 GLU A N 1
ATOM 1855 C CA . GLU A 1 261 ? 19.467 -8.470 -19.378 1.00 90.19 261 GLU A CA 1
ATOM 1856 C C . GLU A 1 261 ? 18.476 -7.538 -20.075 1.00 90.19 261 GLU A C 1
ATOM 1858 O O . GLU A 1 261 ? 17.918 -6.644 -19.447 1.00 90.19 261 GLU A O 1
ATOM 1863 N N . ALA A 1 262 ? 18.291 -7.695 -21.389 1.00 90.00 262 ALA A N 1
ATOM 1864 C CA . ALA A 1 262 ? 17.297 -6.914 -22.122 1.00 90.00 262 ALA A CA 1
ATOM 1865 C C . ALA A 1 262 ? 15.885 -7.263 -21.631 1.00 90.00 262 ALA A C 1
ATOM 1867 O O . ALA A 1 262 ? 15.631 -8.409 -21.286 1.00 90.00 262 ALA A O 1
ATOM 1868 N N . ASP A 1 263 ? 14.989 -6.277 -21.615 1.00 93.25 263 ASP A N 1
ATOM 1869 C CA . ASP A 1 263 ? 13.664 -6.443 -21.019 1.00 93.25 263 ASP A CA 1
ATOM 1870 C C . ASP A 1 263 ? 12.638 -5.508 -21.670 1.00 93.25 263 ASP A C 1
ATOM 1872 O O . ASP A 1 263 ? 13.012 -4.463 -22.234 1.00 93.25 263 ASP A O 1
ATOM 1876 N N . GLU A 1 264 ? 11.364 -5.880 -21.580 1.00 95.19 264 GLU A N 1
ATOM 1877 C CA . GLU A 1 264 ? 10.226 -5.012 -21.860 1.00 95.19 264 GLU A CA 1
ATOM 1878 C C . GLU A 1 264 ? 9.835 -4.233 -20.603 1.00 95.19 264 GLU A C 1
ATOM 1880 O O . GLU A 1 264 ? 9.805 -4.741 -19.490 1.00 95.19 264 GLU A O 1
ATOM 1885 N N . VAL A 1 265 ? 9.580 -2.942 -20.775 1.00 97.69 265 VAL A N 1
ATOM 1886 C CA . VAL A 1 265 ? 9.449 -1.998 -19.671 1.00 97.69 265 VAL A CA 1
ATOM 1887 C C . VAL A 1 265 ? 8.357 -0.977 -19.939 1.00 97.69 265 VAL A C 1
ATOM 1889 O O . VAL A 1 265 ? 8.038 -0.646 -21.084 1.00 97.69 265 VAL A O 1
ATOM 1892 N N . TYR A 1 266 ? 7.845 -0.396 -18.859 1.00 98.19 266 TYR A N 1
ATOM 1893 C CA . TYR A 1 266 ? 6.896 0.707 -18.888 1.00 98.19 266 TYR A CA 1
ATOM 1894 C C . TYR A 1 266 ? 7.564 2.028 -18.495 1.00 98.19 266 TYR A C 1
ATOM 1896 O O . TYR A 1 266 ? 8.074 2.185 -17.386 1.00 98.19 266 TYR A O 1
ATOM 1904 N N . VAL A 1 267 ? 7.535 3.005 -19.399 1.00 96.94 267 VAL A N 1
ATOM 1905 C CA . VAL A 1 267 ? 7.938 4.392 -19.141 1.00 96.94 267 VAL A CA 1
ATOM 1906 C C . VAL A 1 267 ? 6.729 5.161 -18.629 1.00 96.94 267 VAL A C 1
ATOM 1908 O O . VAL A 1 267 ? 5.728 5.291 -19.339 1.00 96.94 267 VAL A O 1
ATOM 1911 N N . THR A 1 268 ? 6.823 5.689 -17.411 1.00 94.69 268 THR A N 1
ATOM 1912 C CA . THR A 1 268 ? 5.728 6.431 -16.782 1.00 94.69 268 THR A CA 1
ATOM 1913 C C . THR A 1 268 ? 5.556 7.816 -17.407 1.00 94.69 268 THR A C 1
ATOM 1915 O O . THR A 1 268 ? 6.526 8.483 -17.783 1.00 94.69 268 THR A O 1
ATOM 1918 N N . SER A 1 269 ? 4.314 8.296 -17.475 1.00 88.62 269 SER A N 1
ATOM 1919 C CA . SER A 1 269 ? 4.040 9.693 -17.804 1.00 88.62 269 SER A CA 1
ATOM 1920 C C . SER A 1 269 ? 4.655 10.627 -16.755 1.00 88.62 269 SER A C 1
ATOM 1922 O O . SER A 1 269 ? 4.543 10.354 -15.557 1.00 88.62 269 SER A O 1
ATOM 1924 N N . PRO A 1 270 ? 5.261 11.754 -17.156 1.00 79.44 270 PRO A N 1
ATOM 1925 C CA . PRO A 1 270 ? 5.771 12.721 -16.197 1.00 79.44 270 PRO A CA 1
ATOM 1926 C C . PRO A 1 270 ? 4.612 13.492 -15.554 1.00 79.44 270 PRO A C 1
ATOM 1928 O O . PRO A 1 270 ? 3.756 14.033 -16.257 1.00 79.44 270 PRO A O 1
ATOM 1931 N N . ALA A 1 271 ? 4.634 13.646 -14.229 1.00 71.81 271 ALA A N 1
ATOM 1932 C CA . ALA A 1 271 ? 3.745 14.584 -13.538 1.00 71.81 271 ALA A CA 1
ATOM 1933 C C . ALA A 1 271 ? 4.225 16.042 -13.690 1.00 71.81 271 ALA A C 1
ATOM 1935 O O . ALA A 1 271 ? 3.430 16.973 -13.566 1.00 71.81 271 ALA A O 1
ATOM 1936 N N . ARG A 1 272 ? 5.517 16.233 -14.007 1.00 68.25 272 ARG A N 1
ATOM 1937 C CA . ARG A 1 272 ? 6.217 17.524 -14.002 1.00 68.25 272 ARG A CA 1
ATOM 1938 C C . ARG A 1 272 ? 5.683 18.571 -14.987 1.00 68.25 272 ARG A C 1
ATOM 1940 O O . ARG A 1 272 ? 5.579 18.331 -16.201 1.00 68.25 272 ARG A O 1
ATOM 1947 N N . ASN A 1 273 ? 5.505 19.800 -14.491 1.00 57.31 273 ASN A N 1
ATOM 1948 C CA . ASN A 1 273 ? 5.263 20.997 -15.299 1.00 57.31 273 ASN A CA 1
ATOM 1949 C C . ASN A 1 273 ? 6.221 22.153 -14.954 1.00 57.31 273 ASN A C 1
ATOM 1951 O O . ASN A 1 273 ? 6.075 22.809 -13.935 1.00 57.31 273 ASN A O 1
ATOM 1955 N N . ASN A 1 274 ? 7.176 22.450 -15.842 1.00 51.22 274 ASN A N 1
ATOM 1956 C CA . ASN A 1 274 ? 8.117 23.568 -15.656 1.00 51.22 274 ASN A CA 1
ATOM 1957 C C . ASN A 1 274 ? 7.666 24.892 -16.298 1.00 51.22 274 ASN A C 1
ATOM 1959 O O . ASN A 1 274 ? 8.409 25.868 -16.226 1.00 51.22 274 ASN A O 1
ATOM 1963 N N . ALA A 1 275 ? 6.525 24.927 -17.001 1.00 46.84 275 ALA A N 1
ATOM 1964 C CA . ALA A 1 275 ? 6.198 26.027 -17.917 1.00 46.84 275 ALA A CA 1
ATOM 1965 C C . ALA A 1 275 ? 4.859 26.740 -17.645 1.00 46.84 275 ALA A C 1
ATOM 1967 O O . ALA A 1 275 ? 4.782 27.941 -17.897 1.00 46.84 275 ALA A O 1
ATOM 1968 N N . SER A 1 276 ? 3.801 26.060 -17.174 1.00 55.25 276 SER A N 1
ATOM 1969 C CA . SER A 1 276 ? 2.528 26.719 -16.807 1.00 55.25 276 SER A CA 1
ATOM 1970 C C . SER A 1 276 ? 1.553 25.800 -16.067 1.00 55.25 276 SER A C 1
ATOM 1972 O O . SER A 1 276 ? 1.054 24.841 -16.650 1.00 55.25 276 SER A O 1
ATOM 1974 N N . ASN A 1 277 ? 1.168 26.176 -14.852 1.00 53.81 277 ASN A N 1
ATOM 1975 C CA . ASN A 1 277 ? 0.159 25.540 -13.989 1.00 53.81 277 ASN A CA 1
ATOM 1976 C C . ASN A 1 277 ? -1.255 25.347 -14.592 1.00 53.81 277 ASN A C 1
ATOM 1978 O O . ASN A 1 277 ? -2.062 24.613 -14.032 1.00 53.81 277 ASN A O 1
ATOM 1982 N N . THR A 1 278 ? -1.572 25.963 -15.735 1.00 57.28 278 THR A N 1
ATOM 1983 C CA . THR A 1 278 ? -2.909 25.893 -16.366 1.00 57.28 278 THR A CA 1
ATOM 1984 C C . THR A 1 278 ? -3.042 24.837 -17.462 1.00 57.28 278 THR A C 1
ATOM 1986 O O . THR A 1 278 ? -4.090 24.748 -18.100 1.00 57.28 278 THR A O 1
ATOM 1989 N N . ASN A 1 279 ? -2.000 24.041 -17.727 1.00 64.94 279 ASN A N 1
ATOM 1990 C CA . ASN A 1 279 ? -2.043 23.055 -18.804 1.00 64.94 279 ASN A CA 1
ATOM 1991 C C . ASN A 1 279 ? -3.004 21.894 -18.459 1.00 64.94 279 ASN A C 1
ATOM 1993 O O . ASN A 1 279 ? -2.666 21.063 -17.614 1.00 64.94 279 ASN A O 1
ATOM 1997 N N . PRO A 1 280 ? -4.146 21.747 -19.160 1.00 60.88 280 PRO A N 1
ATOM 1998 C CA . PRO A 1 280 ? -5.105 20.676 -18.888 1.00 60.88 280 PRO A CA 1
ATOM 1999 C C . PRO A 1 280 ? -4.554 19.272 -19.205 1.00 60.88 280 PRO A C 1
ATOM 2001 O O . PRO A 1 280 ? -5.185 18.271 -18.878 1.00 60.88 280 PRO A O 1
ATOM 2004 N N . ASN A 1 281 ? -3.385 19.164 -19.835 1.00 62.31 281 ASN A N 1
ATOM 2005 C CA . ASN A 1 281 ? -2.780 17.889 -20.213 1.00 62.31 281 ASN A CA 1
ATOM 2006 C C . ASN A 1 281 ? -1.694 17.412 -19.230 1.00 62.31 281 ASN A C 1
ATOM 2008 O O . ASN A 1 281 ? -1.008 16.441 -19.541 1.00 62.31 281 ASN A O 1
ATOM 2012 N N . ARG A 1 282 ? -1.474 18.086 -18.089 1.00 64.38 282 ARG A N 1
ATOM 2013 C CA . ARG A 1 282 ? -0.501 17.659 -17.062 1.00 64.38 282 ARG A CA 1
ATOM 2014 C C . ARG A 1 282 ? -1.071 17.884 -15.662 1.00 64.38 282 ARG A C 1
ATOM 2016 O O . ARG A 1 282 ? -1.087 19.012 -15.184 1.00 64.38 282 ARG A O 1
ATOM 2023 N N . ARG A 1 283 ? -1.592 16.815 -15.046 1.00 66.12 283 ARG A N 1
ATOM 2024 C CA . ARG A 1 283 ? -2.397 16.864 -13.807 1.00 66.12 283 ARG A CA 1
ATOM 2025 C C . ARG A 1 283 ? -1.978 15.836 -12.766 1.00 66.12 283 ARG A C 1
ATOM 2027 O O . ARG A 1 283 ? -2.831 15.282 -12.088 1.00 66.12 283 ARG A O 1
ATOM 2034 N N . GLY A 1 284 ? -0.694 15.509 -12.694 1.00 67.88 284 GLY A N 1
ATOM 2035 C CA . GLY A 1 284 ? -0.256 14.607 -11.639 1.00 67.88 284 GLY A CA 1
ATOM 2036 C C . GLY A 1 284 ? -0.853 13.210 -11.680 1.00 67.88 284 GLY A C 1
ATOM 2037 O O . GLY A 1 284 ? -0.929 12.566 -10.650 1.00 67.88 284 GLY A O 1
ATOM 2038 N N . ILE A 1 285 ? -1.346 12.767 -12.828 1.00 78.69 285 ILE A N 1
ATOM 2039 C CA . ILE A 1 285 ? -2.015 11.479 -12.999 1.00 78.69 285 ILE A CA 1
ATOM 2040 C C . ILE A 1 285 ? -0.987 10.385 -13.293 1.00 78.69 285 ILE A C 1
ATOM 2042 O O . ILE A 1 285 ? 0.045 10.652 -13.906 1.00 78.69 285 ILE A O 1
ATOM 2046 N N . GLY A 1 286 ? -1.288 9.167 -12.849 1.00 90.50 286 GLY A N 1
ATOM 2047 C CA . GLY A 1 286 ? -0.416 8.007 -12.993 1.00 90.50 286 GLY A CA 1
ATOM 2048 C C . GLY A 1 286 ? -1.219 6.718 -13.125 1.00 90.50 286 GLY A C 1
ATOM 2049 O O . GLY A 1 286 ? -2.236 6.660 -13.821 1.00 90.50 286 GLY A O 1
ATOM 2050 N N . LEU A 1 287 ? -0.777 5.668 -12.448 1.00 95.12 287 LEU A N 1
ATOM 2051 C CA . LEU A 1 287 ? -1.473 4.386 -12.419 1.00 95.12 287 LEU A CA 1
ATOM 2052 C C . LEU A 1 287 ? -2.401 4.312 -11.206 1.00 95.12 287 LEU A C 1
ATOM 2054 O O . LEU A 1 287 ? -2.057 4.789 -10.131 1.00 95.12 287 LEU A O 1
ATOM 2058 N N . ALA A 1 288 ? -3.555 3.678 -11.370 1.00 95.94 288 ALA A N 1
ATOM 2059 C CA . ALA A 1 288 ? -4.445 3.275 -10.293 1.00 95.94 288 ALA A CA 1
ATOM 2060 C C . ALA A 1 288 ? -4.303 1.770 -10.067 1.00 95.94 288 ALA A C 1
ATOM 2062 O O . ALA A 1 288 ? -4.398 0.987 -11.017 1.00 95.94 288 ALA A O 1
ATOM 2063 N N . VAL A 1 289 ? -4.123 1.365 -8.813 1.00 97.50 289 VAL A N 1
ATOM 2064 C CA . VAL A 1 289 ? -4.017 -0.041 -8.419 1.00 97.50 289 VAL A CA 1
ATOM 2065 C C . VAL A 1 289 ? -5.229 -0.421 -7.586 1.00 97.50 289 VAL A C 1
ATOM 2067 O O . VAL A 1 289 ? -5.508 0.197 -6.560 1.00 97.50 289 VAL A O 1
ATOM 2070 N N . TYR A 1 290 ? -5.941 -1.456 -8.024 1.00 97.44 290 TYR A N 1
ATOM 2071 C CA . TYR A 1 290 ? -7.021 -2.092 -7.280 1.00 97.44 290 TYR A CA 1
ATOM 2072 C C . TYR A 1 290 ? -6.492 -3.377 -6.636 1.00 97.44 290 TYR A C 1
ATOM 2074 O O . TYR A 1 290 ? -6.269 -4.341 -7.366 1.00 97.44 290 TYR A O 1
ATOM 2082 N N . PRO A 1 291 ? -6.324 -3.445 -5.299 1.00 95.44 291 PRO A N 1
ATOM 2083 C CA . PRO A 1 291 ? -5.813 -4.643 -4.624 1.00 95.44 291 PRO A CA 1
ATOM 2084 C C . PRO A 1 291 ? -6.693 -5.884 -4.814 1.00 95.44 291 PRO A C 1
ATOM 2086 O O . PRO A 1 291 ? -6.192 -7.004 -4.812 1.00 95.44 291 PRO A O 1
ATOM 2089 N N . ARG A 1 292 ? -8.014 -5.680 -4.957 1.00 95.06 292 ARG A N 1
ATOM 2090 C CA . ARG A 1 292 ? -9.037 -6.729 -5.116 1.00 95.06 292 ARG A CA 1
ATOM 2091 C C . ARG A 1 292 ? -8.968 -7.823 -4.041 1.00 95.06 292 ARG A C 1
ATOM 2093 O O . ARG A 1 292 ? -9.140 -9.005 -4.321 1.00 95.06 292 ARG A O 1
ATOM 2100 N N . LEU A 1 293 ? -8.743 -7.422 -2.791 1.00 92.75 293 LEU A N 1
ATOM 2101 C CA . LEU A 1 293 ? -8.575 -8.369 -1.687 1.00 92.75 293 LEU A CA 1
ATOM 2102 C C . LEU A 1 293 ? -9.894 -8.735 -1.007 1.00 92.75 293 LEU A C 1
ATOM 2104 O O . LEU A 1 293 ? -9.955 -9.738 -0.300 1.00 92.75 293 LEU A O 1
ATOM 2108 N N . LYS A 1 294 ? -10.970 -7.962 -1.190 1.00 92.88 294 LYS A N 1
ATOM 2109 C CA . LYS A 1 294 ? -12.288 -8.343 -0.666 1.00 92.88 294 LYS A CA 1
ATOM 2110 C C . LYS A 1 294 ? -12.890 -9.521 -1.449 1.00 92.88 294 LYS A C 1
ATOM 2112 O O . LYS A 1 294 ? -12.784 -9.546 -2.674 1.00 92.88 294 LYS A O 1
ATOM 2117 N N . PRO A 1 295 ? -13.550 -10.477 -0.765 1.00 92.00 295 PRO A N 1
ATOM 2118 C CA . PRO A 1 295 ? -13.811 -10.516 0.681 1.00 92.00 295 PRO A CA 1
ATOM 2119 C C . PRO A 1 295 ? -12.711 -11.193 1.527 1.00 92.00 295 PRO A C 1
ATOM 2121 O O . PRO A 1 295 ? -12.859 -11.265 2.745 1.00 92.00 295 PRO A O 1
ATOM 2124 N N . ALA A 1 296 ? -11.625 -11.698 0.927 1.00 90.75 296 ALA A N 1
ATOM 2125 C CA . ALA A 1 296 ? -10.560 -12.413 1.646 1.00 90.75 296 ALA A CA 1
ATOM 2126 C C . ALA A 1 296 ? -9.891 -11.556 2.739 1.00 90.75 296 ALA A C 1
ATOM 2128 O O . ALA A 1 296 ? -9.627 -12.056 3.834 1.00 90.75 296 ALA A O 1
ATOM 2129 N N . TYR A 1 297 ? -9.694 -10.264 2.466 1.00 92.56 297 TYR A N 1
ATOM 2130 C CA . TYR A 1 297 ? -9.397 -9.234 3.455 1.00 92.56 297 TYR A CA 1
ATOM 2131 C C . TYR A 1 297 ? -10.661 -8.382 3.673 1.00 92.56 297 TYR A C 1
ATOM 2133 O O . TYR A 1 297 ? -10.964 -7.514 2.853 1.00 92.56 297 TYR A O 1
ATOM 2141 N N . PRO A 1 298 ? -11.441 -8.618 4.742 1.00 91.44 298 PRO A N 1
ATOM 2142 C CA . PRO A 1 298 ? -12.807 -8.089 4.861 1.00 91.44 298 PRO A CA 1
ATOM 2143 C C . PRO A 1 298 ? -12.889 -6.596 5.225 1.00 91.44 298 PRO A C 1
ATOM 2145 O O . PRO A 1 298 ? -13.962 -5.997 5.155 1.00 91.44 298 PRO A O 1
ATOM 2148 N N . SER A 1 299 ? -11.773 -5.972 5.601 1.00 91.12 299 SER A N 1
ATOM 2149 C CA . SER A 1 299 ? -11.721 -4.548 5.943 1.00 91.12 299 SER A CA 1
ATOM 2150 C C . SER A 1 299 ? -11.784 -3.642 4.705 1.00 91.12 299 SER A C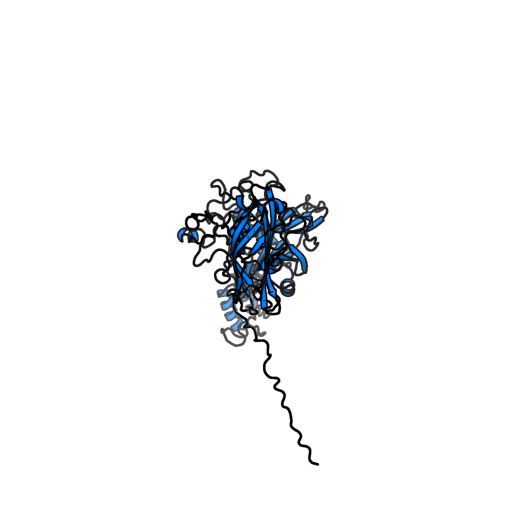 1
ATOM 2152 O O . SER A 1 299 ? -11.280 -4.000 3.641 1.00 91.12 299 SER A O 1
ATOM 2154 N N . GLY A 1 300 ? -12.371 -2.447 4.853 1.00 90.38 300 GLY A N 1
ATOM 2155 C CA . GLY A 1 300 ? -12.400 -1.398 3.816 1.00 90.38 300 GLY A CA 1
ATOM 2156 C C . GLY A 1 300 ? -11.058 -0.688 3.593 1.00 90.38 300 GLY A C 1
ATOM 2157 O O . GLY A 1 300 ? -10.935 0.145 2.700 1.00 90.38 300 GLY A O 1
ATOM 2158 N N . TRP A 1 301 ? -10.062 -1.031 4.398 1.00 92.88 301 TRP A N 1
ATOM 2159 C CA . TRP A 1 301 ? -8.684 -0.559 4.352 1.00 92.88 301 TRP A CA 1
ATOM 2160 C C . TRP A 1 301 ? -7.781 -1.644 4.941 1.00 92.88 301 TRP A C 1
ATOM 2162 O O . TRP A 1 301 ? -8.254 -2.500 5.695 1.00 92.88 301 TRP A O 1
ATOM 2172 N N . PHE A 1 302 ? -6.487 -1.609 4.664 1.00 91.88 302 PHE A N 1
ATOM 2173 C CA . PHE A 1 302 ? -5.526 -2.434 5.391 1.00 91.88 302 PHE A CA 1
ATOM 2174 C C . PHE A 1 302 ? -4.236 -1.659 5.634 1.00 91.88 302 PHE A C 1
ATOM 2176 O O . PHE A 1 302 ? -3.710 -0.982 4.754 1.00 91.88 302 PHE A O 1
ATOM 2183 N N . GLY A 1 303 ? -3.759 -1.715 6.877 1.00 93.06 303 GLY A N 1
ATOM 2184 C CA . GLY A 1 303 ? -2.589 -0.966 7.341 1.00 93.06 303 GLY A CA 1
ATOM 2185 C C . GLY A 1 303 ? -1.291 -1.768 7.318 1.00 93.06 303 GLY A C 1
ATOM 2186 O O . GLY A 1 303 ? -0.334 -1.365 7.969 1.00 93.06 303 GLY A O 1
ATOM 2187 N N . GLN A 1 304 ? -1.273 -2.925 6.658 1.00 95.44 304 GLN A N 1
ATOM 2188 C CA . GLN A 1 304 ? -0.106 -3.798 6.552 1.00 95.44 304 GLN A CA 1
ATOM 2189 C C . GLN A 1 304 ? 0.037 -4.278 5.115 1.00 95.44 304 GLN A C 1
ATOM 2191 O O . GLN A 1 304 ? -0.846 -4.964 4.610 1.00 95.44 304 GLN A O 1
ATOM 2196 N N . TRP A 1 305 ? 1.124 -3.894 4.459 1.00 97.06 305 TRP A N 1
ATOM 2197 C CA . TRP A 1 305 ? 1.336 -4.169 3.043 1.00 97.06 305 TRP A CA 1
ATOM 2198 C C . TRP A 1 305 ? 2.819 -4.117 2.689 1.00 97.06 305 TRP A C 1
ATOM 2200 O O . TRP A 1 305 ? 3.625 -3.503 3.392 1.00 97.06 305 TRP A O 1
ATOM 2210 N N . SER A 1 306 ? 3.177 -4.739 1.569 1.00 98.31 306 SER A N 1
ATOM 2211 C CA . SER A 1 306 ? 4.497 -4.597 0.957 1.00 98.31 306 SER A CA 1
ATOM 2212 C C . SER A 1 306 ? 4.351 -4.273 -0.522 1.00 98.31 306 SER A C 1
ATOM 2214 O O . SER A 1 306 ? 3.562 -4.897 -1.228 1.00 98.31 306 SER A O 1
ATOM 2216 N N . MET A 1 307 ? 5.127 -3.304 -0.990 1.00 98.69 307 MET A N 1
ATOM 2217 C CA . MET A 1 307 ? 5.221 -2.949 -2.401 1.00 98.69 307 MET A CA 1
ATOM 2218 C C . MET A 1 307 ? 6.681 -2.961 -2.823 1.00 98.69 307 MET A C 1
ATOM 2220 O O . MET A 1 307 ? 7.539 -2.455 -2.096 1.00 98.69 307 MET A O 1
ATOM 2224 N N . VAL A 1 308 ? 6.965 -3.551 -3.978 1.00 98.75 308 VAL A N 1
ATOM 2225 C CA . VAL A 1 308 ? 8.319 -3.655 -4.520 1.00 98.75 308 VAL A CA 1
ATOM 2226 C C . VAL A 1 308 ? 8.306 -3.234 -5.982 1.00 98.75 308 VAL A C 1
ATOM 2228 O O . VAL A 1 308 ? 7.450 -3.673 -6.741 1.00 98.75 308 VAL A O 1
ATOM 2231 N N . TRP A 1 309 ? 9.248 -2.385 -6.371 1.00 98.62 309 TRP A N 1
ATOM 2232 C CA . TRP A 1 309 ? 9.421 -1.900 -7.735 1.00 98.62 309 TRP A CA 1
ATOM 2233 C C . TRP A 1 309 ? 10.829 -2.224 -8.209 1.00 98.62 309 TRP A C 1
ATOM 2235 O O . TRP A 1 309 ? 11.795 -1.888 -7.521 1.00 98.62 309 TRP A O 1
ATOM 2245 N N . ASP A 1 310 ? 10.944 -2.770 -9.413 1.00 98.62 310 ASP A N 1
ATOM 2246 C CA . ASP A 1 310 ? 12.172 -2.661 -10.191 1.00 98.62 310 ASP A CA 1
ATOM 2247 C C . ASP A 1 310 ? 12.081 -1.384 -11.012 1.00 98.62 310 ASP A C 1
ATOM 2249 O O . ASP A 1 310 ? 11.287 -1.300 -11.952 1.00 98.62 310 ASP A O 1
ATOM 2253 N N . LEU A 1 311 ? 12.865 -0.377 -10.620 1.00 97.88 311 LEU A N 1
ATOM 2254 C CA . LEU A 1 311 ? 12.819 0.947 -11.227 1.00 97.88 311 LEU A CA 1
ATOM 2255 C C . LEU A 1 311 ? 14.180 1.415 -11.745 1.00 97.88 311 LEU A C 1
ATOM 2257 O O . LEU A 1 311 ? 15.240 1.104 -11.193 1.00 97.88 311 LEU A O 1
ATOM 2261 N N . TYR A 1 312 ? 14.120 2.250 -12.774 1.00 98.25 312 TYR A N 1
ATOM 2262 C CA . TYR A 1 312 ? 15.246 2.976 -13.336 1.00 98.25 312 TYR A CA 1
ATOM 2263 C C . TYR A 1 312 ? 14.874 4.452 -13.489 1.00 98.25 312 TYR A C 1
ATOM 2265 O O . TYR A 1 312 ? 13.865 4.798 -14.109 1.00 98.25 312 TYR A O 1
ATOM 2273 N N . ILE A 1 313 ? 15.697 5.333 -12.919 1.00 96.88 313 ILE A N 1
ATOM 2274 C CA . ILE A 1 313 ? 15.547 6.787 -13.056 1.00 96.88 313 ILE A CA 1
ATOM 2275 C C . ILE A 1 313 ? 16.522 7.250 -14.145 1.00 96.88 313 ILE A C 1
ATOM 2277 O O . ILE A 1 313 ? 17.735 7.175 -13.913 1.00 96.88 313 ILE A O 1
ATOM 2281 N N . PRO A 1 314 ? 16.034 7.736 -15.305 1.00 94.69 314 PRO A N 1
ATOM 2282 C CA . PRO A 1 314 ? 16.886 8.114 -16.429 1.00 94.69 314 PRO A CA 1
ATOM 2283 C C . PRO A 1 314 ? 17.993 9.088 -16.051 1.00 94.69 314 PRO A C 1
ATOM 2285 O O . PRO A 1 314 ? 17.729 10.073 -15.368 1.00 94.69 314 PRO A O 1
ATOM 2288 N N . GLU A 1 315 ? 19.216 8.872 -16.547 1.00 93.06 315 GLU A N 1
ATOM 2289 C CA . GLU A 1 315 ? 20.360 9.769 -16.300 1.00 93.06 315 GLU A CA 1
ATOM 2290 C C . GLU A 1 315 ? 20.060 11.233 -16.652 1.00 93.06 315 GLU A C 1
ATOM 2292 O O . GLU A 1 315 ? 20.506 12.146 -15.959 1.00 93.06 315 GLU A O 1
ATOM 2297 N N . SER A 1 316 ? 19.229 11.469 -17.669 1.00 91.81 316 SER A N 1
ATOM 2298 C CA . SER A 1 316 ? 18.762 12.804 -18.057 1.00 91.81 316 SER A CA 1
ATOM 2299 C C . SER A 1 316 ? 17.972 13.540 -16.968 1.00 91.81 316 SER A C 1
ATOM 2301 O O . SER A 1 316 ? 17.835 14.762 -17.028 1.00 91.81 316 SER A O 1
ATOM 2303 N N . SER A 1 317 ? 17.430 12.825 -15.981 1.00 91.56 317 SER A N 1
ATOM 2304 C CA . SER A 1 317 ? 16.774 13.425 -14.816 1.00 91.56 317 SER A CA 1
ATOM 2305 C C . SER A 1 317 ? 17.796 13.971 -13.820 1.00 91.56 317 SER A C 1
ATOM 2307 O O . SER A 1 317 ? 17.548 15.006 -13.206 1.00 91.56 317 SER A O 1
ATOM 2309 N N . TRP A 1 318 ? 18.964 13.330 -13.713 1.00 92.69 318 TRP A N 1
ATOM 2310 C CA . TRP A 1 318 ? 19.997 13.626 -12.716 1.00 92.69 318 TRP A CA 1
ATOM 2311 C C . TRP A 1 318 ? 20.852 14.843 -13.038 1.00 92.69 318 TRP A C 1
ATOM 2313 O O . TRP A 1 318 ? 21.402 15.453 -12.121 1.00 92.69 318 TRP A O 1
ATOM 2323 N N . TYR A 1 319 ? 20.966 15.205 -14.316 1.00 92.88 319 TYR A N 1
ATOM 2324 C CA . TYR A 1 319 ? 21.899 16.231 -14.768 1.00 92.88 319 TYR A CA 1
ATOM 2325 C C . TYR A 1 319 ? 21.211 17.303 -15.610 1.00 92.88 319 TYR A C 1
ATOM 2327 O O . TYR A 1 319 ? 20.425 17.014 -16.511 1.00 92.88 319 TYR A O 1
ATOM 2335 N N . ALA A 1 320 ? 21.523 18.568 -15.327 1.00 90.69 320 ALA A N 1
ATOM 2336 C CA . ALA A 1 320 ? 21.008 19.710 -16.079 1.00 90.69 320 ALA A CA 1
ATOM 2337 C C . ALA A 1 320 ? 21.664 19.833 -17.466 1.00 90.69 320 ALA A C 1
ATOM 2339 O O . ALA A 1 320 ? 21.092 20.431 -18.374 1.00 90.69 320 ALA A O 1
ATOM 2340 N N . ASP A 1 321 ? 22.856 19.259 -17.620 1.00 92.38 321 ASP A N 1
ATOM 2341 C CA . ASP A 1 321 ? 23.709 19.307 -18.805 1.00 92.38 321 ASP A CA 1
ATOM 2342 C C . ASP A 1 321 ? 23.886 17.929 -19.466 1.00 92.38 321 ASP A C 1
ATOM 2344 O O . ASP A 1 321 ? 24.887 17.689 -20.144 1.00 92.38 321 ASP A O 1
ATOM 2348 N N . PHE A 1 322 ? 22.933 17.010 -19.272 1.00 90.19 322 PHE A N 1
ATOM 2349 C CA . PHE A 1 322 ? 22.949 15.697 -19.923 1.00 90.19 322 PHE A CA 1
ATOM 2350 C C . PHE A 1 322 ? 23.193 15.839 -21.445 1.00 90.19 322 PHE A C 1
ATOM 2352 O O . PHE A 1 322 ? 22.513 16.646 -22.091 1.00 90.19 322 PHE A O 1
ATOM 2359 N N . PRO A 1 323 ? 24.139 15.086 -22.049 1.00 93.69 323 PRO A N 1
ATOM 2360 C CA . PRO A 1 323 ? 24.856 13.925 -21.500 1.00 93.69 323 PRO A CA 1
ATOM 2361 C C . PRO A 1 323 ? 26.245 14.224 -20.900 1.00 93.69 323 PRO A C 1
ATOM 2363 O O . PRO A 1 323 ? 27.011 13.296 -20.653 1.00 93.69 323 PRO A O 1
ATOM 2366 N N . ALA A 1 324 ? 26.630 15.491 -20.698 1.00 94.06 324 ALA A N 1
ATOM 2367 C CA . ALA A 1 324 ? 27.939 15.815 -20.118 1.00 94.06 324 ALA A CA 1
ATOM 2368 C C . ALA A 1 324 ? 28.051 15.384 -18.643 1.00 94.06 324 ALA A C 1
ATOM 2370 O O . ALA A 1 324 ? 29.153 15.109 -18.169 1.00 94.06 324 ALA A O 1
ATOM 2371 N N . ASN A 1 325 ? 26.910 15.283 -17.952 1.00 93.38 325 ASN A N 1
ATOM 2372 C CA . ASN A 1 325 ? 26.765 14.744 -16.601 1.00 93.38 325 ASN A CA 1
ATOM 2373 C C . ASN A 1 325 ? 27.668 15.437 -15.563 1.00 93.38 325 ASN A C 1
ATOM 2375 O O . ASN A 1 325 ? 28.189 14.795 -14.649 1.00 93.38 325 ASN A O 1
ATOM 2379 N N . THR A 1 326 ? 27.873 16.754 -15.700 1.00 92.62 326 THR A N 1
ATOM 2380 C CA . THR A 1 326 ? 28.741 17.525 -14.790 1.00 92.62 326 THR A CA 1
ATOM 2381 C C . THR A 1 326 ? 27.967 18.395 -13.810 1.00 92.62 326 THR A C 1
ATOM 2383 O O . THR A 1 326 ? 28.485 18.724 -12.744 1.00 92.62 326 THR A O 1
ATOM 2386 N N . THR A 1 327 ? 26.719 18.743 -14.130 1.00 93.50 327 THR A N 1
ATOM 2387 C CA . THR A 1 327 ? 25.896 19.639 -13.316 1.00 93.50 327 THR A CA 1
ATOM 2388 C C . THR A 1 327 ? 24.693 18.882 -12.777 1.00 93.50 327 THR A C 1
ATOM 2390 O O . THR A 1 327 ? 23.702 18.696 -13.484 1.00 93.50 327 THR A O 1
ATOM 2393 N N . ALA A 1 328 ? 24.774 18.442 -11.519 1.00 91.75 328 ALA A N 1
ATOM 2394 C CA . ALA A 1 328 ? 23.660 17.782 -10.846 1.00 91.75 328 ALA A CA 1
ATOM 2395 C C . ALA A 1 328 ? 22.409 18.678 -10.844 1.00 91.75 328 ALA A C 1
ATOM 2397 O O . ALA A 1 328 ? 22.495 19.891 -10.638 1.00 91.75 328 ALA A O 1
ATOM 2398 N N . ARG A 1 329 ? 21.246 18.070 -11.077 1.00 89.81 329 ARG A N 1
ATOM 2399 C CA . ARG A 1 329 ? 19.942 18.732 -11.104 1.00 89.81 329 ARG A CA 1
ATOM 2400 C C . ARG A 1 329 ? 19.091 18.256 -9.944 1.00 89.81 329 ARG A C 1
ATOM 2402 O O . ARG A 1 329 ? 19.094 17.071 -9.618 1.00 89.81 329 ARG A O 1
ATOM 2409 N N . GLU A 1 330 ? 18.301 19.163 -9.391 1.00 89.50 330 GLU A N 1
ATOM 2410 C CA . GLU A 1 330 ? 17.205 18.765 -8.521 1.00 89.50 330 GLU A CA 1
ATOM 2411 C C . GLU A 1 330 ? 16.111 18.044 -9.320 1.00 89.50 330 GLU A C 1
ATOM 2413 O O . GLU A 1 330 ? 15.722 18.468 -10.420 1.00 89.50 330 GLU A O 1
ATOM 2418 N N . TRP A 1 331 ? 15.617 16.940 -8.774 1.00 89.69 331 TRP A N 1
ATOM 2419 C CA . TRP A 1 331 ? 14.470 16.229 -9.319 1.00 89.69 331 TRP A CA 1
ATOM 2420 C C . TRP A 1 331 ? 13.726 15.467 -8.226 1.00 89.69 331 TRP A C 1
ATOM 2422 O O . TRP A 1 331 ? 14.269 15.185 -7.156 1.00 89.69 331 TRP A O 1
ATOM 2432 N N . VAL A 1 332 ? 12.472 15.130 -8.522 1.00 90.19 332 VAL A N 1
ATOM 2433 C CA . VAL A 1 332 ? 11.574 14.393 -7.631 1.00 90.19 332 VAL A CA 1
ATOM 2434 C C . VAL A 1 332 ? 10.924 13.256 -8.411 1.00 90.19 332 VAL A C 1
ATOM 2436 O O . VAL A 1 332 ? 10.610 13.415 -9.583 1.00 90.19 332 VAL A O 1
ATOM 2439 N N . VAL A 1 333 ? 10.708 12.112 -7.778 1.00 93.00 333 VAL A N 1
ATOM 2440 C CA . VAL A 1 333 ? 9.832 11.035 -8.247 1.00 93.00 333 VAL A CA 1
ATOM 2441 C C . VAL A 1 333 ? 8.841 10.751 -7.127 1.00 93.00 333 VAL A C 1
ATOM 2443 O O . VAL A 1 333 ? 9.244 10.714 -5.968 1.00 93.00 333 VAL A O 1
ATOM 2446 N N . ALA A 1 334 ? 7.573 10.540 -7.463 1.00 93.25 334 ALA A N 1
ATOM 2447 C CA . ALA A 1 334 ? 6.497 10.262 -6.516 1.00 93.25 334 ALA A CA 1
ATOM 2448 C C . ALA A 1 334 ? 5.964 8.828 -6.698 1.00 93.25 334 ALA A C 1
ATOM 2450 O O . ALA A 1 334 ? 4.994 8.634 -7.429 1.00 93.25 334 ALA A O 1
ATOM 2451 N N . PRO A 1 335 ? 6.588 7.785 -6.114 1.00 94.69 335 PRO A N 1
ATOM 2452 C CA . PRO A 1 335 ? 6.222 6.409 -6.439 1.00 94.69 335 PRO A CA 1
ATOM 2453 C C . PRO A 1 335 ? 4.821 6.019 -5.970 1.00 94.69 335 PRO A C 1
ATOM 2455 O O . PRO A 1 335 ? 4.194 5.175 -6.607 1.00 94.69 335 PRO A O 1
ATOM 2458 N N . LEU A 1 336 ? 4.336 6.612 -4.874 1.00 95.19 336 LEU A N 1
ATOM 2459 C CA . LEU A 1 336 ? 3.114 6.189 -4.198 1.00 95.19 336 LEU A CA 1
ATOM 2460 C C . LEU A 1 336 ? 2.310 7.386 -3.688 1.00 95.19 336 LEU A C 1
ATOM 2462 O O . LEU A 1 336 ? 2.843 8.264 -3.009 1.00 95.19 336 LEU A O 1
ATOM 2466 N N . ASN A 1 337 ? 1.012 7.337 -3.958 1.00 92.69 337 ASN A N 1
ATOM 2467 C CA . ASN A 1 337 ? -0.019 8.104 -3.281 1.00 92.69 337 ASN A CA 1
ATOM 2468 C C . ASN A 1 337 ? -1.061 7.098 -2.762 1.00 92.69 337 ASN A C 1
ATOM 2470 O O . ASN A 1 337 ? -1.639 6.334 -3.540 1.00 92.69 337 ASN A O 1
ATOM 2474 N N . THR A 1 338 ? -1.263 7.032 -1.451 1.00 91.19 338 THR A N 1
ATOM 2475 C CA . THR A 1 338 ? -2.161 6.072 -0.796 1.00 91.19 338 THR A CA 1
ATOM 2476 C C . THR A 1 338 ? -3.628 6.450 -0.954 1.00 91.19 338 THR A C 1
ATOM 2478 O O . THR A 1 338 ? -4.507 5.645 -0.644 1.00 91.19 338 THR A O 1
ATOM 2481 N N . THR A 1 339 ? -3.920 7.636 -1.493 1.00 87.00 339 THR A N 1
ATOM 2482 C CA . THR A 1 339 ? -5.281 8.098 -1.749 1.00 87.00 339 THR A CA 1
ATOM 2483 C C . THR A 1 339 ? -5.903 7.415 -2.966 1.00 87.00 339 THR A C 1
ATOM 2485 O O . THR A 1 339 ? -5.262 7.113 -3.976 1.00 87.00 339 THR A O 1
ATOM 2488 N N . GLN A 1 340 ? -7.215 7.199 -2.884 1.00 84.12 340 GLN A N 1
ATOM 2489 C CA . GLN A 1 340 ? -7.991 6.495 -3.907 1.00 84.12 340 GLN A CA 1
ATOM 2490 C C . GLN A 1 340 ? -8.082 7.224 -5.252 1.00 84.12 340 GLN A C 1
ATOM 2492 O O . GLN A 1 340 ? -8.447 6.607 -6.246 1.00 84.12 340 GLN A O 1
ATOM 2497 N N . ASN A 1 341 ? -7.839 8.533 -5.276 1.00 84.38 341 ASN A N 1
ATOM 2498 C CA . ASN A 1 341 ? -8.167 9.386 -6.409 1.00 84.38 341 ASN A CA 1
ATOM 2499 C C . ASN A 1 341 ? -7.128 10.496 -6.637 1.00 84.38 341 ASN A C 1
ATOM 2501 O O . ASN A 1 341 ? -7.410 11.423 -7.388 1.00 84.38 341 ASN A O 1
ATOM 2505 N N . ASN A 1 342 ? -5.941 10.396 -6.022 1.00 82.69 342 ASN A N 1
ATOM 2506 C CA . ASN A 1 342 ? -4.859 11.374 -6.149 1.00 82.69 342 ASN A CA 1
ATOM 2507 C C . ASN A 1 342 ? -5.376 12.803 -5.947 1.00 82.69 342 ASN A C 1
ATOM 2509 O O . ASN A 1 342 ? -5.377 13.606 -6.872 1.00 82.69 342 ASN A O 1
ATOM 2513 N N . ASN A 1 343 ? -5.910 13.089 -4.764 1.00 77.62 343 ASN A N 1
ATOM 2514 C CA . ASN A 1 343 ? -6.572 14.354 -4.434 1.00 77.62 343 ASN A CA 1
ATOM 2515 C C . ASN A 1 343 ? -5.615 15.426 -3.879 1.00 77.62 343 ASN A C 1
ATOM 2517 O O . ASN A 1 343 ? -6.071 16.364 -3.227 1.00 77.62 343 ASN A O 1
ATOM 2521 N N . GLY A 1 344 ? -4.313 15.301 -4.132 1.00 83.62 344 GLY A N 1
ATOM 2522 C CA . GLY A 1 344 ? -3.299 16.231 -3.649 1.00 83.62 344 GLY A CA 1
ATOM 2523 C C . GLY A 1 344 ? -1.885 15.744 -3.947 1.00 83.62 344 GLY A C 1
ATOM 2524 O O . GLY A 1 344 ? -1.658 15.001 -4.910 1.00 83.62 344 GLY A O 1
ATOM 2525 N N . SER A 1 345 ? -0.945 16.163 -3.104 1.00 86.19 345 SER A N 1
ATOM 2526 C CA . SER A 1 345 ? 0.439 15.709 -3.179 1.00 86.19 345 SER A CA 1
ATOM 2527 C C . SER A 1 345 ? 0.533 14.199 -2.970 1.00 86.19 345 SER A C 1
ATOM 2529 O O . SER A 1 345 ? -0.292 13.603 -2.275 1.00 86.19 345 SER A O 1
ATOM 2531 N N . ALA A 1 346 ? 1.531 13.576 -3.590 1.00 89.94 346 ALA A N 1
ATOM 2532 C CA . ALA A 1 346 ? 1.844 12.187 -3.294 1.00 89.94 346 ALA A CA 1
ATOM 2533 C C . ALA A 1 346 ? 2.309 12.004 -1.843 1.00 89.94 346 ALA A C 1
ATOM 2535 O O . ALA A 1 346 ? 2.657 12.956 -1.145 1.00 89.94 346 ALA A O 1
ATOM 2536 N N . ASP A 1 347 ? 2.363 10.753 -1.404 1.00 91.38 347 ASP A N 1
ATOM 2537 C CA . ASP A 1 347 ? 2.731 10.430 -0.033 1.00 91.38 347 ASP A CA 1
ATOM 2538 C C . ASP A 1 347 ? 4.194 10.028 0.099 1.00 91.38 347 ASP A C 1
ATOM 2540 O O . ASP A 1 347 ? 4.845 10.372 1.080 1.00 91.38 347 ASP A O 1
ATOM 2544 N N . LEU A 1 348 ? 4.745 9.329 -0.892 1.00 94.25 348 LEU A N 1
ATOM 2545 C CA . LEU A 1 348 ? 6.141 8.906 -0.904 1.00 94.25 348 LEU A CA 1
ATOM 2546 C C . LEU A 1 348 ? 6.899 9.639 -2.005 1.00 94.25 348 LEU A C 1
ATOM 2548 O O . LEU A 1 348 ? 6.460 9.661 -3.155 1.00 94.25 348 LEU A O 1
ATOM 2552 N N . PHE A 1 349 ? 8.088 10.141 -1.676 1.00 94.31 349 PHE A N 1
ATOM 2553 C CA . PHE A 1 349 ? 8.960 10.816 -2.631 1.00 94.31 349 PHE A CA 1
ATOM 2554 C C . PHE A 1 349 ? 10.374 10.266 -2.601 1.00 94.31 349 PHE A C 1
ATOM 2556 O O . PHE A 1 349 ? 10.947 10.051 -1.535 1.00 94.31 349 PHE A O 1
ATOM 2563 N N . ILE A 1 350 ? 10.959 10.134 -3.788 1.00 95.12 350 ILE A N 1
ATOM 2564 C CA . ILE A 1 350 ? 12.402 10.052 -4.003 1.00 95.12 350 ILE A CA 1
ATOM 2565 C C . ILE A 1 350 ? 12.834 11.419 -4.517 1.00 95.12 350 ILE A C 1
ATOM 2567 O O . ILE A 1 350 ? 12.235 11.941 -5.456 1.00 95.12 350 ILE A O 1
ATOM 2571 N N . ARG A 1 351 ? 13.866 12.008 -3.927 1.00 92.75 351 ARG A N 1
ATOM 2572 C CA . ARG A 1 351 ? 14.400 13.303 -4.349 1.00 92.75 351 ARG A CA 1
ATOM 2573 C C . ARG A 1 351 ? 15.893 13.196 -4.566 1.00 92.75 351 ARG A C 1
ATOM 2575 O O . ARG A 1 351 ? 16.576 12.472 -3.852 1.00 92.75 351 ARG A O 1
ATOM 2582 N N . ASN A 1 352 ? 16.402 13.962 -5.515 1.00 92.56 352 ASN A N 1
ATOM 2583 C CA . ASN A 1 352 ? 17.814 14.300 -5.569 1.00 92.56 352 ASN A CA 1
ATOM 2584 C C . ASN A 1 352 ? 17.934 15.796 -5.366 1.00 92.56 352 ASN A C 1
ATOM 2586 O O . ASN A 1 352 ? 17.387 16.565 -6.150 1.00 92.56 352 ASN A O 1
ATOM 2590 N N . ASP A 1 353 ? 18.661 16.184 -4.332 1.00 87.69 353 ASP A N 1
ATOM 2591 C CA . ASP A 1 353 ? 18.991 17.568 -4.043 1.00 87.69 353 ASP A CA 1
ATOM 2592 C C . ASP A 1 353 ? 20.505 17.757 -4.259 1.00 87.69 353 ASP A C 1
ATOM 2594 O O . ASP A 1 353 ? 21.295 16.955 -3.756 1.00 87.69 353 ASP A O 1
ATOM 2598 N N . PRO A 1 354 ? 20.966 18.778 -5.004 1.00 85.06 354 PRO A N 1
ATOM 2599 C CA . PRO A 1 354 ? 22.397 18.975 -5.244 1.00 85.06 354 PRO A CA 1
ATOM 2600 C C . PRO A 1 354 ? 23.255 19.155 -3.978 1.00 85.06 354 PRO A C 1
ATOM 2602 O O . PRO A 1 354 ? 24.459 18.905 -4.025 1.00 85.06 354 PRO A O 1
ATOM 2605 N N . ALA A 1 355 ? 22.669 19.600 -2.864 1.00 86.31 355 ALA A N 1
ATOM 2606 C CA . ALA A 1 355 ? 23.341 19.791 -1.582 1.00 86.31 355 ALA A CA 1
ATOM 2607 C C . ALA A 1 355 ? 23.198 18.583 -0.639 1.00 86.31 355 ALA A C 1
ATOM 2609 O O . ALA A 1 355 ? 24.148 18.266 0.079 1.00 86.31 355 ALA A O 1
ATOM 2610 N N . LEU A 1 356 ? 22.043 17.910 -0.628 1.00 85.88 356 LEU A N 1
ATOM 2611 C CA . LEU A 1 356 ? 21.757 16.780 0.273 1.00 85.88 356 LEU A CA 1
ATOM 2612 C C . LEU A 1 356 ? 21.975 15.402 -0.378 1.00 85.88 356 LEU A C 1
ATOM 2614 O O . LEU A 1 356 ? 22.026 14.390 0.318 1.00 85.88 356 LEU A O 1
ATOM 2618 N N . GLY A 1 357 ? 22.146 15.339 -1.696 1.00 91.00 357 GLY A N 1
ATOM 2619 C CA . GLY A 1 357 ? 22.189 14.095 -2.461 1.00 91.00 357 GLY A CA 1
ATOM 2620 C C . GLY A 1 357 ? 20.814 13.434 -2.580 1.00 91.00 357 GLY A C 1
ATOM 2621 O O . GLY A 1 357 ? 19.776 14.091 -2.472 1.00 91.00 357 GLY A O 1
ATOM 2622 N N . THR A 1 358 ? 20.808 12.121 -2.817 1.00 95.12 358 THR A N 1
ATOM 2623 C CA . THR A 1 358 ? 19.568 11.365 -3.000 1.00 95.12 358 THR A CA 1
ATOM 2624 C C . THR A 1 358 ? 18.926 10.994 -1.670 1.00 95.12 358 THR A C 1
ATOM 2626 O O . THR A 1 358 ? 19.572 10.429 -0.780 1.00 95.12 358 THR A O 1
ATOM 2629 N N . THR A 1 359 ? 17.634 11.275 -1.549 1.00 96.25 359 THR A N 1
ATOM 2630 C CA . THR A 1 359 ? 16.835 11.021 -0.356 1.00 96.25 359 THR A CA 1
ATOM 2631 C C . THR A 1 359 ? 15.498 10.368 -0.707 1.00 96.25 359 THR A C 1
ATOM 2633 O O . THR A 1 359 ? 15.012 10.469 -1.834 1.00 96.25 359 THR A O 1
ATOM 2636 N N . ILE A 1 360 ? 14.899 9.667 0.254 1.00 96.62 360 ILE A N 1
ATOM 2637 C CA . ILE A 1 360 ? 13.565 9.072 0.126 1.00 96.62 360 ILE A CA 1
ATOM 2638 C C . ILE A 1 360 ? 12.788 9.231 1.434 1.00 96.62 360 ILE A C 1
ATOM 2640 O O . ILE A 1 360 ? 13.331 8.988 2.513 1.00 96.62 360 ILE A O 1
ATOM 2644 N N . GLY A 1 361 ? 11.524 9.640 1.359 1.00 94.81 361 GLY A N 1
ATOM 2645 C CA . GLY A 1 361 ? 10.728 9.884 2.558 1.00 94.81 361 GLY A CA 1
ATOM 2646 C C . GLY A 1 361 ? 9.254 10.158 2.309 1.00 94.81 361 GLY A C 1
ATOM 2647 O O . GLY A 1 361 ? 8.798 10.198 1.167 1.00 94.81 361 GLY A O 1
ATOM 2648 N N . TRP A 1 362 ? 8.521 10.296 3.415 1.00 92.38 362 TRP A N 1
ATOM 2649 C CA . TRP A 1 362 ? 7.070 10.473 3.427 1.00 92.38 362 TRP A CA 1
ATOM 2650 C C . TRP A 1 362 ? 6.685 11.951 3.538 1.00 92.38 362 TRP A C 1
ATOM 2652 O O . TRP A 1 362 ? 7.233 12.665 4.378 1.00 92.38 362 TRP A O 1
ATOM 2662 N N . GLY A 1 363 ? 5.708 12.383 2.743 1.00 87.25 363 GLY A N 1
ATOM 2663 C CA . GLY A 1 363 ? 5.164 13.737 2.704 1.00 87.25 363 GLY A CA 1
ATOM 2664 C C . GLY A 1 363 ? 6.127 14.755 2.093 1.00 87.25 363 GLY A C 1
ATOM 2665 O O . GLY A 1 363 ? 7.330 14.751 2.351 1.00 87.25 363 GLY A O 1
ATOM 2666 N N . ILE A 1 364 ? 5.612 15.675 1.285 1.00 78.81 364 ILE A N 1
ATOM 2667 C CA . ILE A 1 364 ? 6.448 16.604 0.512 1.00 78.81 364 ILE A CA 1
ATOM 2668 C C . ILE A 1 364 ? 7.079 17.728 1.362 1.00 78.81 364 ILE A C 1
ATOM 2670 O O . ILE A 1 364 ? 8.150 18.233 1.010 1.00 78.81 364 ILE A O 1
ATOM 2674 N N . THR A 1 365 ? 6.472 18.071 2.505 1.00 78.81 365 THR A N 1
ATOM 2675 C CA . THR A 1 365 ? 6.891 19.155 3.419 1.00 78.81 365 THR A CA 1
ATOM 2676 C C . THR A 1 365 ? 7.918 18.726 4.475 1.00 78.81 365 THR A C 1
ATOM 2678 O O . THR A 1 365 ? 8.590 19.573 5.062 1.00 78.81 365 THR A O 1
ATOM 2681 N N . ARG A 1 366 ? 8.100 17.419 4.716 1.00 80.12 366 ARG A N 1
ATOM 2682 C CA . ARG A 1 366 ? 8.960 16.880 5.793 1.00 80.12 366 ARG A CA 1
ATOM 2683 C C . ARG A 1 366 ? 10.330 16.414 5.300 1.00 80.12 366 ARG A C 1
ATOM 2685 O O . ARG A 1 366 ? 10.847 15.389 5.730 1.00 80.12 366 ARG A O 1
ATOM 2692 N N . ILE A 1 367 ? 10.952 17.187 4.411 1.00 83.00 367 ILE A N 1
ATOM 2693 C CA . ILE A 1 367 ? 12.219 16.822 3.744 1.00 83.00 367 ILE A CA 1
ATOM 2694 C C . ILE A 1 367 ? 13.339 16.500 4.752 1.00 83.00 367 ILE A C 1
ATOM 2696 O O . ILE A 1 367 ? 14.159 15.620 4.509 1.00 83.00 367 ILE A O 1
ATOM 2700 N N . GLY A 1 368 ? 13.349 17.164 5.913 1.00 85.69 368 GLY A N 1
ATOM 2701 C CA . GLY A 1 368 ? 14.326 16.909 6.979 1.00 85.69 368 GLY A CA 1
ATOM 2702 C C . GLY A 1 368 ? 14.238 15.517 7.624 1.00 85.69 368 GLY A C 1
ATOM 2703 O O . GLY A 1 368 ? 15.178 15.115 8.303 1.00 85.69 368 GLY A O 1
ATOM 2704 N N . GLU A 1 369 ? 13.143 14.783 7.413 1.00 90.00 369 GLU A N 1
ATOM 2705 C CA . GLU A 1 369 ? 12.935 13.415 7.911 1.00 90.00 369 GLU A CA 1
ATOM 2706 C C . GLU A 1 369 ? 13.293 12.345 6.865 1.00 90.00 369 GLU A C 1
ATOM 2708 O O . GLU A 1 369 ? 13.187 11.149 7.139 1.00 90.00 369 GLU A O 1
ATOM 2713 N N . TYR A 1 370 ? 13.700 12.746 5.655 1.00 94.50 370 TYR A N 1
ATOM 2714 C CA . TYR A 1 370 ? 13.971 11.798 4.581 1.00 94.50 370 TYR A CA 1
ATOM 2715 C C . TYR A 1 370 ? 15.263 11.021 4.841 1.00 94.50 370 TYR A C 1
ATOM 2717 O O . TYR A 1 370 ? 16.259 11.540 5.346 1.00 94.50 370 TYR A O 1
ATOM 2725 N N . LEU A 1 371 ? 15.265 9.760 4.421 1.00 97.00 371 LEU A N 1
ATOM 2726 C CA . LEU A 1 371 ? 16.428 8.893 4.494 1.00 97.00 371 LEU A CA 1
ATOM 2727 C C . LEU A 1 371 ? 17.380 9.217 3.344 1.00 97.00 371 LEU A C 1
ATOM 2729 O O . LEU A 1 371 ? 17.007 9.094 2.179 1.00 97.00 371 LEU A O 1
ATOM 2733 N N . GLN A 1 372 ? 18.617 9.588 3.662 1.00 96.38 372 GLN A N 1
ATOM 2734 C CA . GLN A 1 372 ? 19.672 9.776 2.668 1.00 96.38 372 GLN A CA 1
ATOM 2735 C C . GLN A 1 372 ? 20.313 8.432 2.307 1.00 96.38 372 GLN A C 1
ATOM 2737 O O . GLN A 1 372 ? 20.620 7.624 3.184 1.00 96.38 372 GLN A O 1
ATOM 2742 N N . THR A 1 373 ? 20.547 8.187 1.018 1.00 96.19 373 THR A N 1
ATOM 2743 C CA . THR A 1 373 ? 21.190 6.951 0.554 1.00 96.19 373 THR A CA 1
ATOM 2744 C C . THR A 1 373 ? 21.945 7.157 -0.753 1.00 96.19 373 THR A C 1
ATOM 2746 O O . THR A 1 373 ? 21.525 7.913 -1.621 1.00 96.19 373 THR A O 1
ATOM 2749 N N . ASN A 1 374 ? 23.062 6.448 -0.911 1.00 95.19 374 ASN A N 1
ATOM 2750 C CA . ASN A 1 374 ? 23.821 6.382 -2.161 1.00 95.19 374 ASN A CA 1
ATOM 2751 C C . ASN A 1 374 ? 23.455 5.160 -3.022 1.00 95.19 374 ASN A C 1
ATOM 2753 O O . ASN A 1 374 ? 24.035 4.983 -4.092 1.00 95.19 374 ASN A O 1
ATOM 2757 N N . LEU A 1 375 ? 22.536 4.301 -2.562 1.00 96.75 375 LEU A N 1
ATOM 2758 C CA . LEU A 1 375 ? 22.079 3.146 -3.343 1.00 96.75 375 LEU A CA 1
ATOM 2759 C C . LEU A 1 375 ? 21.139 3.560 -4.485 1.00 96.75 375 LEU A C 1
ATOM 2761 O O . LEU A 1 375 ? 21.068 2.866 -5.497 1.00 96.75 375 LEU A O 1
ATOM 2765 N N . ILE A 1 376 ? 20.487 4.718 -4.355 1.00 96.94 376 ILE A N 1
ATOM 2766 C CA . ILE A 1 376 ? 19.744 5.373 -5.433 1.00 96.94 376 ILE A CA 1
ATOM 2767 C C . ILE A 1 376 ? 20.731 6.266 -6.194 1.00 96.94 376 ILE A C 1
ATOM 2769 O O . ILE A 1 376 ? 21.190 7.285 -5.671 1.00 96.94 376 ILE A O 1
ATOM 2773 N N . ALA A 1 377 ? 21.076 5.868 -7.417 1.00 95.25 377 ALA A N 1
ATOM 2774 C CA . ALA A 1 377 ? 22.136 6.484 -8.212 1.00 95.25 377 ALA A CA 1
ATOM 2775 C C . ALA A 1 377 ? 21.791 6.482 -9.716 1.00 95.25 377 ALA A C 1
ATOM 2777 O O . ALA A 1 377 ? 20.995 5.644 -10.152 1.00 95.25 377 ALA A O 1
ATOM 2778 N N . PRO A 1 378 ? 22.383 7.387 -10.520 1.00 94.56 378 PRO A N 1
ATOM 2779 C CA . PRO A 1 378 ? 22.174 7.422 -11.965 1.00 94.56 378 PRO A CA 1
ATOM 2780 C C . PRO A 1 378 ? 22.695 6.159 -12.659 1.00 94.56 378 PRO A C 1
ATOM 2782 O O . PRO A 1 378 ? 23.613 5.496 -12.174 1.00 94.56 378 PRO A O 1
ATOM 2785 N N . GLY A 1 379 ? 22.125 5.854 -13.827 1.00 92.62 379 GLY A N 1
ATOM 2786 C CA . GLY A 1 379 ? 22.678 4.861 -14.753 1.00 92.62 379 GLY A CA 1
ATOM 2787 C C . GLY A 1 379 ? 22.448 3.400 -14.369 1.00 92.62 379 GLY A C 1
ATOM 2788 O O . GLY A 1 379 ? 23.010 2.510 -15.005 1.00 92.62 379 GLY A O 1
ATOM 2789 N N . ARG A 1 380 ? 21.618 3.117 -13.358 1.00 96.00 380 ARG A N 1
ATOM 2790 C CA . ARG A 1 380 ? 21.375 1.750 -12.887 1.00 96.00 380 ARG A CA 1
ATOM 2791 C C . ARG A 1 380 ? 19.919 1.471 -12.540 1.00 96.00 380 ARG A C 1
ATOM 2793 O O . ARG A 1 380 ? 19.174 2.364 -12.147 1.00 96.00 380 ARG A O 1
ATOM 2800 N N . TRP A 1 381 ? 19.563 0.193 -12.627 1.00 98.31 381 TRP A N 1
ATOM 2801 C CA . TRP A 1 381 ? 18.352 -0.340 -12.018 1.00 98.31 381 TRP A CA 1
ATOM 2802 C C . TRP A 1 381 ? 18.533 -0.508 -10.510 1.00 98.31 381 TRP A C 1
ATOM 2804 O O . TRP A 1 381 ? 19.647 -0.745 -10.018 1.00 98.31 381 TRP A O 1
ATOM 2814 N N . MET A 1 382 ? 17.418 -0.403 -9.798 1.00 98.19 382 MET A N 1
ATOM 2815 C CA . MET A 1 382 ? 17.316 -0.667 -8.369 1.00 98.19 382 MET A CA 1
ATOM 2816 C C . MET A 1 382 ? 15.995 -1.361 -8.052 1.00 98.19 382 MET A C 1
ATOM 2818 O O . MET A 1 382 ? 14.971 -1.078 -8.678 1.00 98.19 382 MET A O 1
ATOM 2822 N N . ARG A 1 383 ? 16.025 -2.229 -7.042 1.00 98.56 383 ARG A N 1
ATOM 2823 C CA . ARG A 1 383 ? 14.825 -2.806 -6.441 1.00 98.56 383 ARG A CA 1
ATOM 2824 C C . ARG A 1 383 ? 14.457 -2.016 -5.193 1.00 98.56 383 ARG A C 1
ATOM 2826 O O . ARG A 1 383 ? 15.109 -2.157 -4.159 1.00 98.56 383 ARG A O 1
ATOM 2833 N N . LEU A 1 384 ? 13.435 -1.173 -5.291 1.00 98.75 384 LEU A N 1
ATOM 2834 C CA . LEU A 1 384 ? 12.871 -0.447 -4.155 1.00 98.75 384 LEU A CA 1
ATOM 2835 C C . LEU A 1 384 ? 11.808 -1.313 -3.499 1.00 98.75 384 LEU A C 1
ATOM 2837 O O . LEU A 1 384 ? 10.834 -1.662 -4.153 1.00 98.75 384 LEU A O 1
ATOM 2841 N N . ALA A 1 385 ? 11.947 -1.605 -2.212 1.00 98.75 385 ALA A N 1
ATOM 2842 C CA . ALA A 1 385 ? 10.895 -2.245 -1.430 1.00 98.75 385 ALA A CA 1
ATOM 2843 C C . ALA A 1 385 ? 10.453 -1.338 -0.281 1.00 98.75 385 ALA A C 1
ATOM 2845 O O . ALA A 1 385 ? 11.276 -0.825 0.479 1.00 98.75 385 ALA A O 1
ATOM 2846 N N . ILE A 1 386 ? 9.140 -1.177 -0.142 1.00 98.44 386 ILE A N 1
ATOM 2847 C CA . ILE A 1 386 ? 8.490 -0.459 0.950 1.00 98.44 386 ILE A CA 1
ATOM 2848 C C . ILE A 1 386 ? 7.599 -1.452 1.685 1.00 98.44 386 ILE A C 1
ATOM 2850 O O . ILE A 1 386 ? 6.689 -2.032 1.093 1.00 98.44 386 ILE A O 1
ATOM 2854 N N . VAL A 1 387 ? 7.863 -1.648 2.976 1.00 98.31 387 VAL A N 1
ATOM 2855 C CA . VAL A 1 387 ? 7.054 -2.520 3.833 1.00 98.31 387 VAL A CA 1
ATOM 2856 C C . VAL A 1 387 ? 6.357 -1.674 4.889 1.00 98.31 387 VAL A C 1
ATOM 2858 O O . VAL A 1 387 ? 6.983 -1.280 5.879 1.00 98.31 387 VAL A O 1
ATOM 2861 N N . GLY A 1 388 ? 5.077 -1.388 4.659 1.00 97.19 388 GLY A N 1
ATOM 2862 C CA . GLY A 1 388 ? 4.245 -0.534 5.499 1.00 97.19 388 GLY A CA 1
ATOM 2863 C C . GLY A 1 388 ? 3.563 -1.315 6.611 1.00 97.19 388 GLY A C 1
ATOM 2864 O O . GLY A 1 388 ? 2.746 -2.187 6.339 1.00 97.19 388 GLY A O 1
ATOM 2865 N N . ASN A 1 389 ? 3.871 -0.982 7.865 1.00 96.44 389 ASN A N 1
ATOM 2866 C CA . ASN A 1 389 ? 3.180 -1.463 9.061 1.00 96.44 389 ASN A CA 1
ATOM 2867 C C . ASN A 1 389 ? 2.524 -0.281 9.785 1.00 96.44 389 ASN A C 1
ATOM 2869 O O . ASN A 1 389 ? 2.893 0.098 10.901 1.00 96.44 389 ASN A O 1
ATOM 2873 N N . TYR A 1 390 ? 1.559 0.336 9.109 1.00 95.00 390 TYR A N 1
ATOM 2874 C CA . TYR A 1 390 ? 0.786 1.437 9.659 1.00 95.00 390 TYR A CA 1
ATOM 2875 C C . TYR A 1 390 ? 0.009 1.003 10.899 1.00 95.00 390 TYR A C 1
ATOM 2877 O O . TYR A 1 390 ? 0.154 1.607 11.955 1.00 95.00 390 TYR A O 1
ATOM 2885 N N . ALA A 1 391 ? -0.729 -0.106 10.799 1.00 93.62 391 ALA A N 1
ATOM 2886 C CA . ALA A 1 391 ? -1.658 -0.513 11.847 1.00 93.62 391 ALA A CA 1
ATOM 2887 C C . ALA A 1 391 ? -0.982 -0.782 13.201 1.00 93.62 391 ALA A C 1
ATOM 2889 O O . ALA A 1 391 ? -1.593 -0.527 14.227 1.00 93.62 391 ALA A O 1
ATOM 2890 N N . GLN A 1 392 ? 0.249 -1.302 13.244 1.00 94.81 392 GLN A N 1
ATOM 2891 C CA . GLN A 1 392 ? 0.885 -1.662 14.521 1.00 94.81 392 GLN A CA 1
ATOM 2892 C C . GLN A 1 392 ? 1.954 -0.673 14.977 1.00 94.81 392 GLN A C 1
ATOM 2894 O O . GLN A 1 392 ? 2.165 -0.521 16.180 1.00 94.81 392 GLN A O 1
ATOM 2899 N N . THR A 1 393 ? 2.666 -0.046 14.038 1.00 94.56 393 THR A N 1
ATOM 2900 C CA . THR A 1 393 ? 3.827 0.800 14.354 1.00 94.56 393 THR A CA 1
ATOM 2901 C C . THR A 1 393 ? 3.761 2.185 13.728 1.00 94.56 393 THR A C 1
ATOM 2903 O O . THR A 1 393 ? 4.627 2.998 14.030 1.00 94.56 393 THR A O 1
ATOM 2906 N N . ASN A 1 394 ? 2.777 2.467 12.867 1.00 93.44 394 ASN A N 1
ATOM 2907 C CA . ASN A 1 394 ? 2.686 3.709 12.096 1.00 93.44 394 ASN A CA 1
ATOM 2908 C C . ASN A 1 394 ? 3.978 4.023 11.302 1.00 93.44 394 ASN A C 1
ATOM 2910 O O . ASN A 1 394 ? 4.409 5.170 11.181 1.00 93.44 394 ASN A O 1
ATOM 2914 N N . GLN A 1 395 ? 4.648 2.982 10.795 1.00 95.25 395 GLN A N 1
ATOM 2915 C CA . GLN A 1 395 ? 5.968 3.082 10.162 1.00 95.25 395 GLN A CA 1
ATOM 2916 C C . GLN A 1 395 ? 6.054 2.231 8.898 1.00 95.25 395 GLN A C 1
ATOM 2918 O O . GLN A 1 395 ? 5.454 1.159 8.821 1.00 95.25 395 GLN A O 1
ATOM 2923 N N . SER A 1 396 ? 6.870 2.685 7.950 1.00 97.19 396 SER A N 1
ATOM 2924 C CA . SER A 1 396 ? 7.261 1.945 6.752 1.00 97.19 396 SER A CA 1
ATOM 2925 C C . SER A 1 396 ? 8.770 1.740 6.734 1.00 97.19 396 SER A C 1
ATOM 2927 O O . SER A 1 396 ? 9.534 2.687 6.915 1.00 97.19 396 SER A O 1
ATOM 2929 N N . ARG A 1 397 ? 9.219 0.505 6.500 1.00 98.19 397 ARG A N 1
ATOM 2930 C CA . ARG A 1 397 ? 10.637 0.186 6.264 1.00 98.19 397 ARG A CA 1
ATOM 2931 C C . ARG A 1 397 ? 10.952 0.337 4.780 1.00 98.19 397 ARG A C 1
ATOM 2933 O O . ARG A 1 397 ? 10.163 -0.112 3.950 1.00 98.19 397 ARG A O 1
ATOM 2940 N N . ILE A 1 398 ? 12.101 0.927 4.463 1.00 98.56 398 ILE A N 1
ATOM 2941 C CA . ILE A 1 398 ? 12.555 1.170 3.089 1.00 98.56 398 ILE A CA 1
ATOM 2942 C C . ILE A 1 398 ? 13.812 0.360 2.807 1.00 98.56 398 ILE A C 1
ATOM 2944 O O . ILE A 1 398 ? 14.796 0.468 3.539 1.00 98.56 398 ILE A O 1
ATOM 2948 N N . PHE A 1 399 ? 13.805 -0.387 1.707 1.00 98.75 399 PHE A N 1
ATOM 2949 C CA . PHE A 1 399 ? 14.940 -1.170 1.242 1.00 98.75 399 PHE A CA 1
ATOM 2950 C C . PHE A 1 399 ? 15.301 -0.803 -0.193 1.00 98.75 399 PHE A C 1
ATOM 2952 O O . PHE A 1 399 ? 14.414 -0.549 -1.007 1.00 98.75 399 PHE A O 1
ATOM 2959 N N . ILE A 1 400 ? 16.596 -0.840 -0.501 1.00 98.56 400 ILE A N 1
ATOM 2960 C CA . ILE A 1 400 ? 17.123 -0.754 -1.865 1.00 98.56 400 ILE A CA 1
ATOM 2961 C C . ILE A 1 400 ? 18.009 -1.974 -2.103 1.00 98.56 400 ILE A C 1
ATOM 2963 O O . ILE A 1 400 ? 18.929 -2.225 -1.324 1.00 98.56 400 ILE A O 1
ATOM 2967 N N . ASP A 1 401 ? 17.713 -2.745 -3.148 1.00 98.12 401 ASP A N 1
ATOM 2968 C CA . ASP A 1 401 ? 18.417 -3.984 -3.510 1.00 98.12 401 ASP A CA 1
ATOM 2969 C C . ASP A 1 401 ? 18.552 -4.959 -2.325 1.00 98.12 401 ASP A C 1
ATOM 2971 O O . ASP A 1 401 ? 19.630 -5.473 -2.017 1.00 98.12 401 ASP A O 1
ATOM 2975 N N . GLY A 1 402 ? 17.458 -5.139 -1.579 1.00 98.00 402 GLY A N 1
ATOM 2976 C CA . GLY A 1 402 ? 17.413 -5.995 -0.392 1.00 98.00 402 GLY A CA 1
ATOM 2977 C C . GLY A 1 402 ? 18.071 -5.409 0.867 1.00 98.00 402 GLY A C 1
ATOM 2978 O O . GLY A 1 402 ? 17.983 -6.010 1.937 1.00 98.00 402 GLY A O 1
ATOM 2979 N N . THR A 1 403 ? 18.698 -4.231 0.785 1.00 98.44 403 THR A N 1
ATOM 2980 C CA . THR A 1 403 ? 19.362 -3.572 1.921 1.00 98.44 403 THR A CA 1
ATOM 2981 C C . THR A 1 403 ? 18.425 -2.580 2.601 1.00 98.44 403 THR A C 1
ATOM 2983 O O . THR A 1 403 ? 17.970 -1.635 1.961 1.00 98.44 403 THR A O 1
ATOM 2986 N N . LEU A 1 404 ? 18.170 -2.752 3.904 1.00 98.44 404 LEU A N 1
ATOM 2987 C CA . LEU A 1 404 ? 17.394 -1.798 4.706 1.00 98.44 404 LEU A CA 1
ATOM 2988 C C . LEU A 1 404 ? 18.135 -0.456 4.789 1.00 98.44 404 LEU A C 1
ATOM 2990 O O . LEU A 1 404 ? 19.242 -0.389 5.319 1.00 98.44 404 LEU A O 1
ATOM 2994 N N . ILE A 1 405 ? 17.503 0.610 4.303 1.00 98.19 405 ILE A N 1
ATOM 2995 C CA . ILE A 1 405 ? 18.008 1.985 4.408 1.00 98.19 405 ILE A CA 1
ATOM 2996 C C . ILE A 1 405 ? 17.540 2.637 5.713 1.00 98.19 405 ILE A C 1
ATOM 2998 O O . ILE A 1 405 ? 18.282 3.396 6.331 1.00 98.19 405 ILE A O 1
ATOM 3002 N N . GLY A 1 406 ? 16.314 2.338 6.150 1.00 98.06 406 GLY A N 1
ATOM 3003 C CA . GLY A 1 406 ? 15.752 2.885 7.381 1.00 98.06 406 GLY A CA 1
ATOM 3004 C C . GLY A 1 406 ? 14.231 2.806 7.432 1.00 98.06 406 GLY A C 1
ATOM 3005 O O . GLY A 1 406 ? 13.602 2.048 6.691 1.00 98.06 406 GLY A O 1
ATOM 3006 N N . THR A 1 407 ? 13.647 3.600 8.326 1.00 97.56 407 THR A N 1
ATOM 3007 C CA . THR A 1 407 ? 12.200 3.686 8.538 1.00 97.56 407 THR A CA 1
ATOM 3008 C C . THR A 1 407 ? 11.706 5.105 8.337 1.00 97.56 407 THR A C 1
ATOM 3010 O O . THR A 1 407 ? 12.331 6.046 8.819 1.00 97.56 407 THR A O 1
ATOM 3013 N N . VAL A 1 408 ? 10.552 5.238 7.701 1.00 95.88 408 VAL A N 1
ATOM 3014 C CA . VAL A 1 408 ? 9.805 6.491 7.562 1.00 95.88 408 VAL A CA 1
ATOM 3015 C C . VAL A 1 408 ? 8.411 6.313 8.160 1.00 95.88 408 VAL A C 1
ATOM 3017 O O . VAL A 1 408 ? 8.052 5.217 8.605 1.00 95.88 408 VAL A O 1
ATOM 3020 N N . ARG A 1 409 ? 7.610 7.380 8.178 1.00 91.94 409 ARG A N 1
ATOM 3021 C CA . ARG A 1 409 ? 6.189 7.290 8.532 1.00 91.94 409 ARG A CA 1
ATOM 3022 C C . ARG A 1 409 ? 5.477 6.280 7.622 1.00 91.94 409 ARG A C 1
ATOM 3024 O O . ARG A 1 409 ? 5.769 6.199 6.433 1.00 91.94 409 ARG A O 1
ATOM 3031 N N . GLY A 1 410 ? 4.594 5.478 8.208 1.00 89.69 410 GLY A N 1
ATOM 3032 C CA . GLY A 1 410 ? 3.752 4.543 7.468 1.00 89.69 410 GLY A CA 1
ATOM 3033 C C . GLY A 1 410 ? 2.385 5.123 7.156 1.00 89.69 410 GLY A C 1
ATOM 3034 O O . GLY A 1 410 ? 1.985 6.129 7.739 1.00 89.69 410 GLY A O 1
ATOM 3035 N N . ASP A 1 411 ? 1.660 4.440 6.279 1.00 91.69 411 ASP A N 1
ATOM 3036 C CA . ASP A 1 411 ? 0.271 4.763 5.974 1.00 91.69 411 ASP A CA 1
ATOM 3037 C C . ASP A 1 411 ? -0.510 3.513 5.558 1.00 91.69 411 ASP A C 1
ATOM 3039 O O . ASP A 1 411 ? 0.063 2.455 5.268 1.00 91.69 411 ASP A O 1
ATOM 3043 N N . TRP A 1 412 ? -1.828 3.610 5.594 1.00 93.31 412 TRP A N 1
ATOM 3044 C CA . TRP A 1 412 ? -2.747 2.568 5.164 1.00 93.31 412 TRP A CA 1
ATOM 3045 C C . TRP A 1 412 ? -3.139 2.758 3.699 1.00 93.31 412 TRP A C 1
ATOM 3047 O O . TRP A 1 412 ? -2.896 3.799 3.102 1.00 93.31 412 TRP A O 1
ATOM 3057 N N . ILE A 1 413 ? -3.755 1.733 3.109 1.00 94.19 413 ILE A N 1
ATOM 3058 C CA . ILE A 1 413 ? -4.319 1.816 1.757 1.00 94.19 413 ILE A CA 1
ATOM 3059 C C . ILE A 1 413 ? -5.751 1.287 1.710 1.00 94.19 413 ILE A C 1
ATOM 3061 O O . ILE A 1 413 ? -6.198 0.523 2.574 1.00 94.19 413 ILE A O 1
ATOM 3065 N N . TYR A 1 414 ? -6.487 1.726 0.694 1.00 93.62 414 TYR A N 1
ATOM 3066 C CA . TYR A 1 414 ? -7.910 1.458 0.524 1.00 93.62 414 TYR A CA 1
ATOM 3067 C C . TYR A 1 414 ? -8.210 0.049 -0.018 1.00 93.62 414 TYR A C 1
ATOM 3069 O O . TYR A 1 414 ? -7.510 -0.473 -0.882 1.00 93.62 414 TYR A O 1
ATOM 3077 N N . ASN A 1 415 ? -9.321 -0.539 0.440 1.00 93.75 415 ASN A N 1
ATOM 3078 C CA . ASN A 1 415 ? -9.815 -1.865 0.036 1.00 93.75 415 ASN A CA 1
ATOM 3079 C C . ASN A 1 415 ? -11.349 -1.959 0.113 1.00 93.75 415 ASN A C 1
ATOM 3081 O O . ASN A 1 415 ? -11.917 -2.941 0.587 1.00 93.75 415 ASN A O 1
ATOM 3085 N N . GLY A 1 416 ? -12.048 -0.893 -0.262 1.00 90.50 416 GLY A N 1
ATOM 3086 C CA . GLY A 1 416 ? -13.489 -0.765 -0.068 1.00 90.50 416 GLY A CA 1
ATOM 3087 C C . GLY A 1 416 ? -14.340 -1.769 -0.845 1.00 90.50 416 GLY A C 1
ATOM 3088 O O . GLY A 1 416 ? -15.370 -2.195 -0.320 1.00 90.50 416 GLY A O 1
ATOM 3089 N N . VAL A 1 417 ? -13.913 -2.205 -2.035 1.00 94.81 417 VAL A N 1
ATOM 3090 C CA . VAL A 1 417 ? -14.804 -2.845 -3.018 1.00 94.81 417 VAL A CA 1
ATOM 3091 C C . VAL A 1 417 ? -14.620 -4.359 -3.095 1.00 94.81 417 VAL A C 1
ATOM 3093 O O . VAL A 1 417 ? -13.553 -4.852 -3.465 1.00 94.81 417 VAL A O 1
ATOM 3096 N N . ASP A 1 418 ? -15.708 -5.087 -2.828 1.00 95.19 418 ASP A N 1
ATOM 3097 C CA . ASP A 1 418 ? -15.870 -6.497 -3.192 1.00 95.19 418 ASP A CA 1
ATOM 3098 C C . ASP A 1 418 ? -16.276 -6.596 -4.676 1.00 95.19 418 ASP A C 1
ATOM 3100 O O . ASP A 1 418 ? -17.325 -6.070 -5.052 1.00 95.19 418 ASP A O 1
ATOM 3104 N N . PRO A 1 419 ? -15.494 -7.266 -5.540 1.00 94.69 419 PRO A N 1
ATOM 3105 C CA . PRO A 1 419 ? -15.794 -7.343 -6.970 1.00 94.69 419 PRO A CA 1
ATOM 3106 C C . PRO A 1 419 ? -17.064 -8.153 -7.286 1.00 94.69 419 PRO A C 1
ATOM 3108 O O . PRO A 1 419 ? -17.604 -8.029 -8.384 1.00 94.69 419 PRO A O 1
ATOM 3111 N N . SER A 1 420 ? -17.538 -8.995 -6.361 1.00 95.56 420 SER A N 1
ATOM 3112 C CA . SER A 1 420 ? -18.769 -9.783 -6.513 1.00 95.56 420 SER A CA 1
ATOM 3113 C C . SER A 1 420 ? -20.031 -9.027 -6.086 1.00 95.56 420 SER A C 1
ATOM 3115 O O . SER A 1 420 ? -21.133 -9.375 -6.515 1.00 95.56 420 SER A O 1
ATOM 3117 N N . ALA A 1 421 ? -19.871 -7.980 -5.275 1.00 96.19 421 ALA A N 1
ATOM 3118 C CA . ALA A 1 421 ? -20.944 -7.131 -4.773 1.00 96.19 421 ALA A CA 1
ATOM 3119 C C . ALA A 1 421 ? -20.430 -5.691 -4.573 1.00 96.19 421 ALA A C 1
ATOM 3121 O O . ALA A 1 421 ? -20.308 -5.230 -3.435 1.00 96.19 421 ALA A O 1
ATOM 3122 N N . PRO A 1 422 ? -20.085 -4.976 -5.662 1.00 96.81 422 PRO A N 1
ATOM 3123 C CA . PRO A 1 422 ? -19.465 -3.663 -5.555 1.00 96.81 422 PRO A CA 1
ATOM 3124 C C . PRO A 1 422 ? -20.436 -2.657 -4.931 1.00 96.81 422 PRO A C 1
ATOM 3126 O O . PRO A 1 422 ? -21.578 -2.523 -5.376 1.00 96.81 422 PRO A O 1
ATOM 3129 N N . ALA A 1 423 ? -19.968 -1.932 -3.918 1.00 95.12 423 ALA A N 1
ATOM 3130 C CA . ALA A 1 423 ? -20.732 -0.915 -3.206 1.00 95.12 423 ALA A CA 1
ATOM 3131 C C . ALA A 1 423 ? -19.843 0.281 -2.845 1.00 95.12 423 ALA A C 1
ATOM 3133 O O . ALA A 1 423 ? -18.641 0.114 -2.622 1.00 95.12 423 ALA A O 1
ATOM 3134 N N . PHE A 1 424 ? -20.440 1.470 -2.802 1.00 92.81 424 PHE A N 1
ATOM 3135 C CA . PHE A 1 424 ? -19.810 2.703 -2.334 1.00 92.81 424 PHE A CA 1
ATOM 3136 C C . PHE A 1 424 ? -19.558 2.667 -0.818 1.00 92.81 424 PHE A C 1
ATOM 3138 O O . PHE A 1 424 ? -20.024 1.765 -0.119 1.00 92.81 424 PHE A O 1
ATOM 3145 N N . GLY A 1 425 ? -18.812 3.647 -0.297 1.00 86.62 425 GLY A N 1
ATOM 3146 C CA . GLY A 1 425 ? -18.460 3.725 1.124 1.00 86.62 425 GLY A CA 1
ATOM 3147 C C . GLY A 1 425 ? -19.658 3.783 2.083 1.00 86.62 425 GLY A C 1
ATOM 3148 O O . GLY A 1 425 ? -19.540 3.336 3.219 1.00 86.62 425 GLY A O 1
ATOM 3149 N N . ASP A 1 426 ? -20.812 4.270 1.626 1.00 85.06 426 ASP A N 1
ATOM 3150 C CA . ASP A 1 426 ? -22.082 4.290 2.363 1.00 85.06 426 ASP A CA 1
ATOM 3151 C C . ASP A 1 426 ? -22.898 2.989 2.242 1.00 85.06 426 ASP A C 1
ATOM 3153 O O . ASP A 1 426 ? -23.971 2.876 2.833 1.00 85.06 426 ASP A O 1
ATOM 3157 N N . GLY A 1 427 ? -22.405 1.998 1.496 1.00 89.12 427 GLY A N 1
ATOM 3158 C CA . GLY A 1 427 ? -23.084 0.728 1.246 1.00 89.12 427 GLY A CA 1
ATOM 3159 C C . GLY A 1 427 ? -24.069 0.752 0.074 1.00 89.12 427 GLY A C 1
ATOM 3160 O O . GLY A 1 427 ? -24.681 -0.280 -0.210 1.00 89.12 427 GLY A O 1
ATOM 3161 N N . GLU A 1 428 ? -24.226 1.876 -0.635 1.00 94.25 428 GLU A N 1
ATOM 3162 C CA . GLU A 1 428 ? -25.010 1.911 -1.869 1.00 94.25 428 GLU A CA 1
ATOM 3163 C C . GLU A 1 428 ? -24.394 0.973 -2.914 1.00 94.25 428 GLU A C 1
ATOM 3165 O O . GLU A 1 428 ? -23.201 1.039 -3.207 1.00 94.25 428 GLU A O 1
ATOM 3170 N N . ALA A 1 429 ? -25.204 0.091 -3.501 1.00 97.12 429 ALA A N 1
ATOM 3171 C CA . ALA A 1 429 ? -24.727 -0.824 -4.531 1.00 97.12 429 ALA A CA 1
ATOM 3172 C C . ALA A 1 429 ? -24.339 -0.061 -5.807 1.00 97.12 429 ALA A C 1
ATOM 3174 O O . ALA A 1 429 ? -25.099 0.770 -6.308 1.00 97.12 429 ALA A O 1
ATOM 3175 N N . VAL A 1 430 ? -23.191 -0.403 -6.391 1.00 97.25 430 VAL A N 1
ATOM 3176 C CA . VAL A 1 430 ? -22.799 0.117 -7.702 1.00 97.25 430 VAL A CA 1
ATOM 3177 C C . VAL A 1 430 ? -23.729 -0.479 -8.762 1.00 97.25 430 VAL A C 1
ATOM 3179 O O . VAL A 1 430 ? -23.845 -1.706 -8.853 1.00 97.25 430 VAL A O 1
ATOM 3182 N N . PRO A 1 431 ? -24.363 0.342 -9.620 1.00 97.69 431 PRO A N 1
ATOM 3183 C CA . PRO A 1 431 ? -25.174 -0.176 -10.711 1.00 97.69 431 PRO A CA 1
ATOM 3184 C C . PRO A 1 431 ? -24.358 -1.137 -11.600 1.00 97.69 431 PRO A C 1
ATOM 3186 O O . PRO A 1 431 ? -23.281 -0.752 -12.067 1.00 97.69 431 PRO A O 1
ATOM 3189 N N . PRO A 1 432 ? -24.856 -2.352 -11.915 1.00 97.56 432 PRO A N 1
ATOM 3190 C CA . PRO A 1 432 ? -24.097 -3.334 -12.698 1.00 97.56 432 PRO A CA 1
ATOM 3191 C C . PRO A 1 432 ? -23.625 -2.814 -14.063 1.00 97.56 432 PRO A C 1
ATOM 3193 O O . PRO A 1 432 ? -22.539 -3.163 -14.523 1.00 97.56 432 PRO A O 1
ATOM 3196 N N . GLY A 1 433 ? -24.421 -1.942 -14.696 1.00 97.88 433 GLY A N 1
ATOM 3197 C CA . GLY A 1 433 ? -24.050 -1.283 -15.949 1.00 97.88 433 GLY A CA 1
ATOM 3198 C C . GLY A 1 433 ? -22.827 -0.374 -15.803 1.00 97.88 433 GLY A C 1
ATOM 3199 O O . GLY A 1 433 ? -21.940 -0.424 -16.650 1.00 97.88 433 GLY A O 1
ATOM 3200 N N . SER A 1 434 ? -22.741 0.391 -14.711 1.00 97.19 434 SER A N 1
ATOM 3201 C CA . SER A 1 434 ? -21.583 1.239 -14.407 1.00 97.19 434 SER A CA 1
ATOM 3202 C C . SER A 1 434 ? -20.343 0.392 -14.136 1.00 97.19 434 SER A C 1
ATOM 3204 O O . SER A 1 434 ? -19.315 0.594 -14.773 1.00 97.19 434 SER A O 1
ATOM 3206 N N . TRP A 1 435 ? -20.461 -0.626 -13.279 1.00 97.38 435 TRP A N 1
ATOM 3207 C CA . TRP A 1 435 ? -19.356 -1.538 -12.967 1.00 97.38 435 TRP A CA 1
ATOM 3208 C C . TRP A 1 435 ? -18.801 -2.245 -14.214 1.00 97.38 435 TRP A C 1
ATOM 3210 O O . TRP A 1 435 ? -17.589 -2.336 -14.413 1.00 97.38 435 TRP A O 1
ATOM 3220 N N . SER A 1 436 ? -19.690 -2.695 -15.107 1.00 97.38 436 SER A N 1
ATOM 3221 C CA . SER A 1 436 ? -19.294 -3.278 -16.389 1.00 97.38 436 SER A CA 1
ATOM 3222 C C . SER A 1 436 ? -18.644 -2.262 -17.325 1.00 97.38 436 SER A C 1
ATOM 3224 O O . SER A 1 436 ? -17.665 -2.606 -17.983 1.00 97.38 436 SER A O 1
ATOM 3226 N N . ALA A 1 437 ? -19.164 -1.034 -17.403 1.00 96.88 437 ALA A N 1
ATOM 3227 C CA . ALA A 1 437 ? -18.586 0.025 -18.230 1.00 96.88 437 ALA A CA 1
ATOM 3228 C C . ALA A 1 437 ? -17.175 0.409 -17.759 1.00 96.88 437 ALA A C 1
ATOM 3230 O O . ALA A 1 437 ? -16.312 0.707 -18.579 1.00 96.88 437 ALA A O 1
ATOM 3231 N N . TRP A 1 438 ? -16.912 0.308 -16.455 1.00 97.25 438 TRP A N 1
ATOM 3232 C CA . TRP A 1 438 ? -15.588 0.495 -15.865 1.00 97.25 438 TRP A CA 1
ATOM 3233 C C . TRP A 1 438 ? -14.689 -0.738 -15.984 1.00 97.25 438 TRP A C 1
ATOM 3235 O O . TRP A 1 438 ? -13.637 -0.780 -15.358 1.00 97.25 438 TRP A O 1
ATOM 3245 N N . GLY A 1 439 ? -15.066 -1.761 -16.756 1.00 96.12 439 GLY A N 1
ATOM 3246 C CA . GLY A 1 439 ? -14.244 -2.956 -16.953 1.00 96.12 439 GLY A CA 1
ATOM 3247 C C . GLY A 1 439 ? -14.037 -3.780 -15.682 1.00 96.12 439 GLY A C 1
ATOM 3248 O O . GLY A 1 439 ? -12.977 -4.375 -15.525 1.00 96.12 439 GLY A O 1
ATOM 3249 N N . GLN A 1 440 ? -15.026 -3.809 -14.779 1.00 96.44 440 GLN A N 1
ATOM 3250 C CA . GLN A 1 440 ? -14.933 -4.500 -13.484 1.00 96.44 440 GLN A CA 1
ATOM 3251 C C . GLN A 1 440 ? -13.803 -3.948 -12.591 1.00 96.44 440 GLN A C 1
ATOM 3253 O O . GLN A 1 440 ? -13.133 -4.691 -11.872 1.00 96.44 440 GLN A O 1
ATOM 3258 N N . PHE A 1 441 ? -13.587 -2.635 -12.659 1.00 97.38 441 PHE A N 1
ATOM 3259 C CA . PHE A 1 441 ? -12.589 -1.903 -11.890 1.00 97.38 441 PHE A CA 1
ATOM 3260 C C . PHE A 1 441 ? -13.267 -0.707 -11.202 1.00 97.38 441 PHE A C 1
ATOM 3262 O O . PHE A 1 441 ? -14.111 -0.057 -11.827 1.00 97.38 441 PHE A O 1
ATOM 3269 N N . PRO A 1 442 ? -12.953 -0.391 -9.933 1.00 96.31 442 PRO A N 1
ATOM 3270 C CA . PRO A 1 442 ? -13.597 0.722 -9.243 1.00 96.31 442 PRO A CA 1
ATOM 3271 C C . PRO A 1 442 ? -13.182 2.048 -9.866 1.00 96.31 442 PRO A C 1
ATOM 3273 O O . PRO A 1 442 ? -11.999 2.343 -9.969 1.00 96.31 442 PRO A O 1
ATOM 3276 N N . SER A 1 443 ? -14.157 2.859 -10.278 1.00 95.38 443 SER A N 1
ATOM 3277 C CA . SER A 1 443 ? -13.858 4.212 -10.739 1.00 95.38 443 SER A CA 1
ATOM 3278 C C . SER A 1 443 ? -13.418 5.075 -9.545 1.00 95.38 443 SER A C 1
ATOM 3280 O O . SER A 1 443 ? -14.187 5.200 -8.586 1.00 95.38 443 SER A O 1
ATOM 3282 N N . PRO A 1 444 ? -12.230 5.708 -9.591 1.00 91.50 444 PRO A N 1
ATOM 3283 C CA . PRO A 1 444 ? -11.763 6.619 -8.540 1.00 91.50 444 PRO A CA 1
ATOM 3284 C C . PRO A 1 444 ? -12.606 7.899 -8.434 1.00 91.50 444 PRO A C 1
ATOM 3286 O O . PRO A 1 444 ? -12.522 8.623 -7.443 1.00 91.50 444 PRO A O 1
ATOM 3289 N N . TRP A 1 445 ? -13.430 8.175 -9.448 1.00 91.31 445 TRP A N 1
ATOM 3290 C CA . TRP A 1 445 ? -14.201 9.413 -9.592 1.00 91.31 445 TRP A CA 1
ATOM 3291 C C . TRP A 1 445 ? -15.687 9.234 -9.292 1.00 91.31 445 TRP A C 1
ATOM 3293 O O . TRP A 1 445 ? -16.434 10.211 -9.256 1.00 91.31 445 TRP A O 1
ATOM 3303 N N . ALA A 1 446 ? -16.133 7.990 -9.112 1.00 91.88 446 ALA A N 1
ATOM 3304 C CA . ALA A 1 446 ? -17.527 7.699 -8.845 1.00 91.88 446 ALA A CA 1
ATOM 3305 C C . ALA A 1 446 ? -17.873 7.990 -7.381 1.00 91.88 446 ALA A C 1
ATOM 3307 O O . ALA A 1 446 ? -17.178 7.553 -6.461 1.00 91.88 446 ALA A O 1
ATOM 3308 N N . LEU A 1 447 ? -18.996 8.678 -7.191 1.00 92.19 447 LEU A N 1
ATOM 3309 C CA . LEU A 1 447 ? -19.613 8.924 -5.895 1.00 92.19 447 LEU A CA 1
ATOM 3310 C C . LEU A 1 447 ? -20.980 8.241 -5.843 1.00 92.19 447 LEU A C 1
ATOM 3312 O O . LEU A 1 447 ? -21.654 8.114 -6.871 1.00 92.19 447 LEU A O 1
ATOM 3316 N N . SER A 1 448 ? -21.381 7.829 -4.644 1.00 93.31 448 SER A N 1
ATOM 3317 C CA . SER A 1 448 ? -22.740 7.376 -4.370 1.00 93.31 448 SER A CA 1
ATOM 3318 C C . SER A 1 448 ? -23.750 8.511 -4.567 1.00 93.31 448 SER A C 1
ATOM 3320 O O . SER A 1 448 ? -23.401 9.682 -4.735 1.00 93.31 448 SER A O 1
ATOM 3322 N N . SER A 1 449 ? -25.037 8.182 -4.525 1.00 94.69 449 SER A N 1
ATOM 3323 C CA . SER A 1 449 ? -26.106 9.182 -4.518 1.00 94.69 449 SER A CA 1
ATOM 3324 C C . SER A 1 449 ? -26.204 9.948 -3.192 1.00 94.69 449 SER A C 1
ATOM 3326 O O . SER A 1 449 ? -26.873 10.980 -3.134 1.00 94.69 449 SER A O 1
ATOM 3328 N N . GLY A 1 450 ? -25.589 9.429 -2.121 1.00 90.25 450 GLY A N 1
ATOM 3329 C CA . GLY A 1 450 ? -25.746 9.915 -0.748 1.00 90.25 450 GLY A CA 1
ATOM 3330 C C . GLY A 1 450 ? -27.115 9.604 -0.132 1.00 90.25 450 GLY A C 1
ATOM 3331 O O . GLY A 1 450 ? -27.446 10.130 0.926 1.00 90.25 450 GLY A O 1
ATOM 3332 N N . THR A 1 451 ? -27.949 8.779 -0.776 1.00 93.38 451 THR A N 1
ATOM 3333 C CA . THR A 1 451 ? -29.303 8.476 -0.274 1.00 93.38 451 THR A CA 1
ATOM 3334 C C . THR A 1 451 ? -29.327 7.412 0.821 1.00 93.38 451 THR A C 1
ATOM 3336 O O . THR A 1 451 ? -30.243 7.424 1.643 1.00 93.38 451 THR A O 1
ATOM 3339 N N . ILE A 1 452 ? -28.334 6.514 0.861 1.00 86.94 452 ILE A N 1
ATOM 3340 C CA . ILE A 1 452 ? -28.226 5.470 1.892 1.00 86.94 452 ILE A CA 1
ATOM 3341 C C . ILE A 1 452 ? -27.772 6.060 3.229 1.00 86.94 452 ILE A C 1
ATOM 3343 O O . ILE A 1 452 ? -28.306 5.683 4.272 1.00 86.94 452 ILE A O 1
ATOM 3347 N N . ASN A 1 453 ? -26.847 7.023 3.196 1.00 78.19 453 ASN A N 1
ATOM 3348 C CA . ASN A 1 453 ? -26.405 7.764 4.372 1.00 78.19 453 ASN A CA 1
ATOM 3349 C C . ASN A 1 453 ? -26.428 9.284 4.109 1.00 78.19 453 ASN A C 1
ATOM 3351 O O . ASN A 1 453 ? -25.391 9.873 3.794 1.00 78.19 453 ASN A O 1
ATOM 3355 N N . PRO A 1 454 ? -27.599 9.938 4.244 1.00 79.56 454 PRO A N 1
ATOM 3356 C CA . PRO A 1 454 ? -27.741 11.370 3.978 1.00 79.56 454 PRO A CA 1
ATOM 3357 C C . PRO A 1 454 ? -26.870 12.267 4.861 1.00 79.56 454 PRO A C 1
ATOM 3359 O O . PRO A 1 454 ? -26.577 13.392 4.467 1.00 79.56 454 PRO A O 1
ATOM 3362 N N . GLU A 1 455 ? -26.473 11.789 6.043 1.00 73.69 455 GLU A N 1
ATOM 3363 C CA . GLU A 1 455 ? -25.621 12.531 6.977 1.00 73.69 455 GLU A CA 1
ATOM 3364 C C . GLU A 1 455 ? -24.165 12.574 6.494 1.00 73.69 455 GLU A C 1
ATOM 3366 O O . GLU A 1 455 ? -23.519 13.613 6.597 1.00 73.69 455 GLU A O 1
ATOM 3371 N N . ALA A 1 456 ? -23.678 11.480 5.895 1.00 70.38 456 ALA A N 1
ATOM 3372 C CA . ALA A 1 456 ? -22.350 11.416 5.281 1.00 70.38 456 ALA A CA 1
ATOM 3373 C C . ALA A 1 456 ? -22.299 12.050 3.877 1.00 70.38 456 ALA A C 1
ATOM 3375 O O . ALA A 1 456 ? -21.234 12.466 3.421 1.00 70.38 456 ALA A O 1
ATOM 3376 N N . GLY A 1 457 ? -23.442 12.125 3.186 1.00 84.69 457 GLY A N 1
ATOM 3377 C CA . GLY A 1 457 ? -23.523 12.586 1.801 1.00 84.69 457 GLY A CA 1
ATOM 3378 C C . GLY A 1 457 ? -22.950 11.574 0.793 1.00 84.69 457 GLY A C 1
ATOM 3379 O O . GLY A 1 457 ? -22.758 10.404 1.122 1.00 84.69 457 GLY A O 1
ATOM 3380 N N . PRO A 1 458 ? -22.717 11.989 -0.467 1.00 89.38 458 PRO A N 1
ATOM 3381 C CA . PRO A 1 458 ? -22.100 11.145 -1.489 1.00 89.38 458 PRO A CA 1
ATOM 3382 C C . PRO A 1 458 ? -20.722 10.624 -1.065 1.00 89.38 458 PRO A C 1
ATOM 3384 O O . PRO A 1 458 ? -19.836 11.407 -0.724 1.00 89.38 458 PRO A O 1
ATOM 3387 N N . THR A 1 459 ? -20.512 9.310 -1.147 1.00 87.56 459 THR A N 1
ATOM 3388 C CA . THR A 1 459 ? -19.251 8.667 -0.744 1.00 87.56 459 THR A CA 1
ATOM 3389 C C . THR A 1 459 ? -18.544 7.995 -1.924 1.00 87.56 459 THR A C 1
ATOM 3391 O O . THR A 1 459 ? -19.203 7.489 -2.836 1.00 87.56 459 THR A O 1
ATOM 3394 N N . PRO A 1 460 ? -17.200 7.965 -1.943 1.00 91.06 460 PRO A N 1
ATOM 3395 C CA . PRO A 1 460 ? -16.442 7.274 -2.981 1.00 91.06 460 PRO A CA 1
ATOM 3396 C C . PRO A 1 460 ? -16.435 5.756 -2.758 1.00 91.06 460 PRO A C 1
ATOM 3398 O O . PRO A 1 460 ? -16.757 5.264 -1.676 1.00 91.06 460 PRO A O 1
ATOM 3401 N N . LEU A 1 461 ? -15.990 5.001 -3.768 1.00 90.62 461 LEU A N 1
ATOM 3402 C CA . LEU A 1 461 ? -15.749 3.555 -3.638 1.00 90.62 461 LEU A CA 1
ATOM 3403 C C . LEU A 1 461 ? -14.589 3.219 -2.695 1.00 90.62 461 LEU A C 1
ATOM 3405 O O . LEU A 1 461 ? -14.610 2.181 -2.039 1.00 90.62 461 LEU A O 1
ATOM 3409 N N . GLY A 1 462 ? -13.566 4.077 -2.663 1.00 89.19 462 GLY A N 1
ATOM 3410 C CA . GLY A 1 462 ? -12.388 3.947 -1.809 1.00 89.19 462 GLY A CA 1
ATOM 3411 C C . GLY A 1 462 ? -11.783 2.561 -1.772 1.00 89.19 462 GLY A C 1
ATOM 3412 O O . GLY A 1 462 ? -11.787 1.899 -0.738 1.00 89.19 462 GLY A O 1
ATOM 3413 N N . SER A 1 463 ? -11.248 2.125 -2.911 1.00 93.44 463 SER A N 1
ATOM 3414 C CA . SER A 1 463 ? -10.636 0.803 -3.059 1.00 93.44 463 SER A CA 1
ATOM 3415 C C . SER A 1 463 ? -9.367 0.810 -3.909 1.00 93.44 463 SER A C 1
ATOM 3417 O O . SER A 1 463 ? -8.994 -0.229 -4.452 1.00 93.44 463 SER A O 1
ATOM 3419 N N . LEU A 1 464 ? -8.752 1.980 -4.059 1.00 95.12 464 LEU A N 1
ATOM 3420 C CA . LEU A 1 464 ? -7.591 2.202 -4.907 1.00 95.12 464 LEU A CA 1
ATOM 3421 C C . LEU A 1 464 ? -6.474 2.880 -4.122 1.00 95.12 464 LEU A C 1
ATOM 3423 O O . LEU A 1 464 ? -6.732 3.576 -3.145 1.00 95.12 464 LEU A O 1
ATOM 3427 N N . PHE A 1 465 ? -5.259 2.724 -4.616 1.00 95.56 465 PHE A N 1
ATOM 3428 C CA . PHE A 1 465 ? -4.160 3.653 -4.383 1.00 95.56 465 PHE A CA 1
ATOM 3429 C C . PHE A 1 465 ? -3.520 3.983 -5.734 1.00 95.56 465 PHE A C 1
ATOM 3431 O O . PHE A 1 465 ? -3.790 3.311 -6.738 1.00 95.56 465 PHE A O 1
ATOM 3438 N N . CYS A 1 466 ? -2.692 5.020 -5.779 1.00 95.06 466 CYS A N 1
ATOM 3439 C CA . CYS A 1 466 ? -2.104 5.512 -7.015 1.00 95.06 466 CYS A CA 1
ATOM 3440 C C . CYS A 1 466 ? -0.579 5.335 -7.023 1.00 95.06 466 CYS A C 1
ATOM 3442 O O . CYS A 1 466 ? 0.089 5.521 -6.007 1.00 95.06 466 CYS A O 1
ATOM 3444 N N . LEU A 1 467 ? -0.017 5.003 -8.186 1.00 95.50 467 LEU A N 1
ATOM 3445 C CA . LEU A 1 467 ? 1.428 4.969 -8.422 1.00 95.50 467 LEU A CA 1
ATOM 3446 C C . LEU A 1 467 ? 1.819 6.068 -9.402 1.00 95.50 467 LEU A C 1
ATOM 3448 O O . LEU A 1 467 ? 1.126 6.271 -10.402 1.00 95.50 467 LEU A O 1
ATOM 3452 N N . PHE A 1 468 ? 2.955 6.723 -9.160 1.00 93.00 468 PHE A N 1
ATOM 3453 C CA . PHE A 1 468 ? 3.483 7.774 -10.047 1.00 93.00 468 PHE A CA 1
ATOM 3454 C C . PHE A 1 468 ? 2.472 8.899 -10.301 1.00 93.00 468 PHE A C 1
ATOM 3456 O O . PHE A 1 468 ? 2.391 9.441 -11.401 1.00 93.00 468 PHE A O 1
ATOM 3463 N N . ALA A 1 469 ? 1.680 9.212 -9.274 1.00 89.50 469 ALA A N 1
ATOM 3464 C CA . ALA A 1 469 ? 0.647 10.232 -9.290 1.00 89.50 469 ALA A CA 1
ATOM 3465 C C . ALA A 1 469 ? 0.957 11.271 -8.205 1.00 89.50 469 ALA A C 1
ATOM 3467 O O . ALA A 1 469 ? 1.217 10.910 -7.062 1.00 89.50 469 ALA A O 1
ATOM 3468 N N . ASP A 1 470 ? 0.970 12.541 -8.592 1.00 86.94 470 ASP A N 1
ATOM 3469 C CA . ASP A 1 470 ? 1.302 13.686 -7.745 1.00 86.94 470 ASP A CA 1
ATOM 3470 C C . ASP A 1 470 ? 0.652 14.944 -8.324 1.00 86.94 470 ASP A C 1
ATOM 3472 O O . ASP A 1 470 ? 1.141 15.469 -9.325 1.00 86.94 470 ASP A O 1
ATOM 3476 N N . LEU A 1 471 ? -0.451 15.436 -7.749 1.00 81.38 471 LEU A N 1
ATOM 3477 C CA . LEU A 1 471 ? -1.064 16.692 -8.214 1.00 81.38 471 LEU A CA 1
ATOM 3478 C C . LEU A 1 471 ? -0.240 17.940 -7.866 1.00 81.38 471 LEU A C 1
ATOM 3480 O O . LEU A 1 471 ? -0.516 19.004 -8.431 1.00 81.38 471 LEU A O 1
ATOM 3484 N N . GLY A 1 472 ? 0.773 17.800 -7.010 1.00 75.62 472 GLY A N 1
ATOM 3485 C CA . GLY A 1 472 ? 1.466 18.904 -6.362 1.00 75.62 472 GLY A CA 1
ATOM 3486 C C . GLY A 1 472 ? 0.814 19.288 -5.034 1.00 75.62 472 GLY A C 1
ATOM 3487 O O . GLY A 1 472 ? -0.256 18.795 -4.673 1.00 75.62 472 GLY A O 1
ATOM 3488 N N . ASP A 1 473 ? 1.498 20.166 -4.313 1.00 72.38 473 ASP A N 1
ATOM 3489 C CA . ASP A 1 473 ? 1.041 20.772 -3.065 1.00 72.38 473 ASP A CA 1
ATOM 3490 C C . ASP A 1 473 ? 0.950 22.283 -3.287 1.00 72.38 473 ASP A C 1
ATOM 3492 O O . ASP A 1 473 ? 1.919 22.900 -3.740 1.00 72.38 473 ASP A O 1
ATOM 3496 N N . GLU A 1 474 ? -0.200 22.873 -2.966 1.00 67.12 474 GLU A N 1
ATOM 3497 C CA . GLU A 1 474 ? -0.423 24.311 -3.121 1.00 67.12 474 GLU A CA 1
ATOM 3498 C C . GLU A 1 474 ? 0.579 25.153 -2.313 1.00 67.12 474 GLU A C 1
ATOM 3500 O O . GLU A 1 474 ? 0.923 26.261 -2.733 1.00 67.12 474 GLU A O 1
ATOM 3505 N N . ASP A 1 475 ? 1.125 24.598 -1.227 1.00 61.47 475 ASP A N 1
ATOM 3506 C CA . ASP A 1 475 ? 2.104 25.263 -0.366 1.00 61.47 475 ASP A CA 1
ATOM 3507 C C . ASP A 1 475 ? 3.545 25.208 -0.909 1.00 61.47 475 ASP A C 1
ATOM 3509 O O . ASP A 1 475 ? 4.393 26.015 -0.514 1.00 61.47 475 ASP A O 1
ATOM 3513 N N . ILE A 1 476 ? 3.854 24.274 -1.818 1.00 58.38 476 ILE A N 1
ATOM 3514 C CA . ILE A 1 476 ? 5.216 24.062 -2.355 1.00 58.38 476 ILE A CA 1
ATOM 3515 C C . ILE A 1 476 ? 5.350 24.577 -3.792 1.00 58.38 476 ILE A C 1
ATOM 3517 O O . ILE A 1 476 ? 6.457 24.871 -4.254 1.00 58.38 476 ILE A O 1
ATOM 3521 N N . GLY A 1 477 ? 4.224 24.782 -4.468 1.00 60.16 477 GLY A N 1
ATOM 3522 C CA . GLY A 1 477 ? 4.152 25.375 -5.791 1.00 60.16 477 GLY A CA 1
ATOM 3523 C C . GLY A 1 477 ? 3.256 24.571 -6.721 1.00 60.16 477 GLY A C 1
ATOM 3524 O O . GLY A 1 477 ? 2.962 23.402 -6.500 1.00 60.16 477 GLY A O 1
ATOM 3525 N N . ASP A 1 478 ? 2.813 25.223 -7.791 1.00 58.97 478 ASP A N 1
ATOM 3526 C CA . ASP A 1 478 ? 1.798 24.639 -8.655 1.00 58.97 478 ASP A CA 1
ATOM 3527 C C . ASP A 1 478 ? 2.281 23.392 -9.422 1.00 58.97 478 ASP A C 1
ATOM 3529 O O . ASP A 1 478 ? 3.217 23.456 -10.227 1.00 58.97 478 ASP A O 1
ATOM 3533 N N . GLY A 1 479 ? 1.500 22.314 -9.305 1.00 60.88 479 GLY A N 1
ATOM 3534 C CA . GLY A 1 479 ? 1.562 21.125 -10.155 1.00 60.88 479 GLY A CA 1
ATOM 3535 C C . GLY A 1 479 ? 2.534 20.043 -9.680 1.00 60.88 479 GLY A C 1
ATOM 3536 O O . GLY A 1 479 ? 3.511 20.307 -8.992 1.00 60.88 479 GLY A O 1
ATOM 3537 N N . GLY A 1 480 ? 2.269 18.800 -10.086 1.00 68.88 480 GLY A N 1
ATOM 3538 C CA . GLY A 1 480 ? 3.128 17.661 -9.770 1.00 68.88 480 GLY A CA 1
ATOM 3539 C C . GLY A 1 480 ? 4.578 17.875 -10.183 1.00 68.88 480 GLY A C 1
ATOM 3540 O O . GLY A 1 480 ? 4.855 18.455 -11.236 1.00 68.88 480 GLY A O 1
ATOM 3541 N N . HIS A 1 481 ? 5.511 17.364 -9.384 1.00 74.44 481 HIS A N 1
ATOM 3542 C CA . HIS A 1 481 ? 6.950 17.490 -9.635 1.00 74.44 481 HIS A CA 1
ATOM 3543 C C . HIS A 1 481 ? 7.603 16.181 -10.087 1.00 74.44 481 HIS A C 1
ATOM 3545 O O . HIS A 1 481 ? 8.773 16.197 -10.474 1.00 74.44 481 HIS A O 1
ATOM 3551 N N . SER A 1 482 ? 6.858 15.068 -10.085 1.00 86.44 482 SER A N 1
ATOM 3552 C CA . SER A 1 482 ? 7.408 13.753 -10.425 1.00 86.44 482 SER A CA 1
ATOM 3553 C C . SER A 1 482 ? 7.949 13.688 -11.857 1.00 86.44 482 SER A C 1
ATOM 3555 O O . SER A 1 482 ? 7.237 13.942 -12.836 1.00 86.44 482 SER A O 1
ATOM 3557 N N . GLU A 1 483 ? 9.208 13.279 -11.975 1.00 89.25 483 GLU A N 1
ATOM 3558 C CA . GLU A 1 483 ? 9.839 12.847 -13.216 1.00 89.25 483 GLU A CA 1
ATOM 3559 C C . GLU A 1 483 ? 9.253 11.517 -13.700 1.00 89.25 483 GLU A C 1
ATOM 3561 O O . GLU A 1 483 ? 8.687 10.738 -12.925 1.00 89.25 483 GLU A O 1
ATOM 3566 N N . SER A 1 484 ? 9.445 11.249 -14.993 1.00 91.50 484 SER A N 1
ATOM 3567 C CA . SER A 1 484 ? 9.249 9.917 -15.558 1.00 91.50 484 SER A CA 1
ATOM 3568 C C . SER A 1 484 ? 10.311 8.949 -15.043 1.00 91.50 484 SER A C 1
ATOM 3570 O O . SER A 1 484 ? 11.493 9.290 -14.942 1.00 91.50 484 SER A O 1
ATOM 3572 N N . VAL A 1 485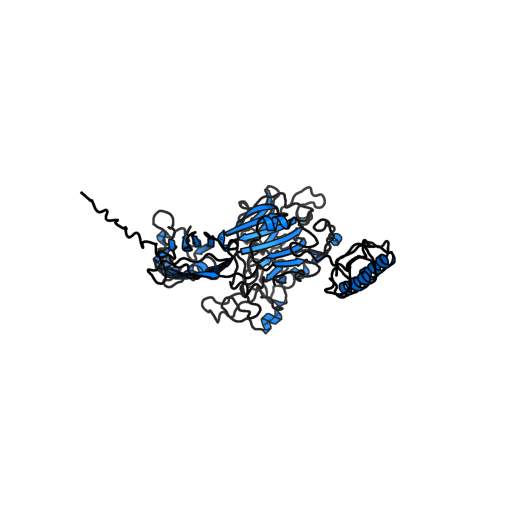 ? 9.888 7.716 -14.797 1.00 95.75 485 VAL A N 1
ATOM 3573 C CA . VAL A 1 485 ? 10.757 6.577 -14.502 1.00 95.75 485 VAL A CA 1
ATOM 3574 C C . VAL A 1 485 ? 10.450 5.437 -15.462 1.00 95.75 485 VAL A C 1
ATOM 3576 O O . VAL A 1 485 ? 9.440 5.452 -16.166 1.00 95.75 485 VAL A O 1
ATOM 3579 N N . VAL A 1 486 ? 11.338 4.452 -15.493 1.00 98.06 486 VAL A N 1
ATOM 3580 C CA . VAL A 1 486 ? 11.153 3.214 -16.246 1.00 98.06 486 VAL A CA 1
ATOM 3581 C C . VAL A 1 486 ? 10.952 2.079 -15.248 1.00 98.06 486 VAL A C 1
ATOM 3583 O O . VAL A 1 486 ? 11.707 1.978 -14.280 1.00 98.06 486 VAL A O 1
ATOM 3586 N N . LEU A 1 487 ? 9.926 1.260 -15.461 1.00 98.38 487 LEU A N 1
ATOM 3587 C CA . LEU A 1 487 ? 9.559 0.133 -14.608 1.00 98.38 487 LEU A CA 1
ATOM 3588 C C . LEU A 1 487 ? 9.699 -1.171 -15.384 1.00 98.38 487 LEU A C 1
ATOM 3590 O O . LEU A 1 487 ? 9.177 -1.268 -16.492 1.00 98.38 487 LEU A O 1
ATOM 3594 N N . ALA A 1 488 ? 10.354 -2.157 -14.782 1.00 97.94 488 ALA A N 1
ATOM 3595 C CA . ALA A 1 488 ? 10.396 -3.524 -15.302 1.00 97.94 488 ALA A CA 1
ATOM 3596 C C . ALA A 1 488 ? 9.326 -4.381 -14.623 1.00 97.94 488 ALA A C 1
ATOM 3598 O O . ALA A 1 488 ? 8.445 -4.932 -15.277 1.00 97.94 488 ALA A O 1
ATOM 3599 N N . ASN A 1 489 ? 9.326 -4.361 -13.286 1.00 98.31 489 ASN A N 1
ATOM 3600 C CA . ASN A 1 489 ? 8.447 -5.184 -12.467 1.00 98.31 489 ASN A CA 1
ATOM 3601 C C . ASN A 1 489 ? 7.826 -4.386 -11.321 1.00 98.31 489 ASN A C 1
ATOM 3603 O O . ASN A 1 489 ? 8.445 -3.471 -10.764 1.00 98.31 489 ASN A O 1
ATOM 3607 N N . TYR A 1 490 ? 6.616 -4.772 -10.931 1.00 98.56 490 TYR A N 1
ATOM 3608 C CA . TYR A 1 490 ? 5.955 -4.288 -9.723 1.00 98.56 490 TYR A CA 1
ATOM 3609 C C . TYR A 1 490 ? 5.294 -5.440 -8.974 1.00 98.56 490 TYR A C 1
ATOM 3611 O O . TYR A 1 490 ? 4.505 -6.179 -9.550 1.00 98.56 490 TYR A O 1
ATOM 3619 N N . LEU A 1 491 ? 5.566 -5.558 -7.678 1.00 98.56 491 LEU A N 1
ATOM 3620 C CA . LEU A 1 491 ? 4.973 -6.548 -6.787 1.00 98.56 491 LEU A CA 1
ATOM 3621 C C . LEU A 1 491 ? 4.178 -5.845 -5.688 1.00 98.56 491 LEU A C 1
ATOM 3623 O O . LEU A 1 491 ? 4.701 -4.991 -4.971 1.00 98.56 491 LEU A O 1
ATOM 3627 N N . PHE A 1 492 ? 2.938 -6.281 -5.504 1.00 98.12 492 PHE A N 1
ATOM 3628 C CA . PHE A 1 492 ? 2.085 -5.923 -4.380 1.00 98.12 492 PHE A CA 1
ATOM 3629 C C . PHE A 1 492 ? 1.789 -7.161 -3.523 1.00 98.12 492 PHE A C 1
ATOM 3631 O O . PHE A 1 492 ? 1.381 -8.198 -4.049 1.00 98.12 492 PHE A O 1
ATOM 3638 N N . VAL A 1 493 ? 1.961 -7.044 -2.203 1.00 97.56 493 VAL A N 1
ATOM 3639 C CA . VAL A 1 493 ? 1.658 -8.092 -1.215 1.00 97.56 493 VAL A CA 1
ATOM 3640 C C . VAL A 1 493 ? 0.790 -7.516 -0.096 1.00 97.56 493 VAL A C 1
ATOM 3642 O O . VAL A 1 493 ? 1.127 -6.483 0.485 1.00 97.56 493 VAL A O 1
ATOM 3645 N N . ASP A 1 494 ? -0.292 -8.208 0.265 1.00 95.38 494 ASP A N 1
ATOM 3646 C CA . ASP A 1 494 ? -1.206 -7.822 1.357 1.00 95.38 494 ASP A CA 1
ATOM 3647 C C . ASP A 1 494 ? -0.714 -8.222 2.768 1.00 95.38 494 ASP A C 1
ATOM 3649 O O . ASP A 1 494 ? -1.505 -8.445 3.693 1.00 95.38 494 ASP A O 1
ATOM 3653 N N . ASP A 1 495 ? 0.604 -8.349 2.925 1.00 95.25 495 ASP A N 1
ATOM 3654 C CA . ASP A 1 495 ? 1.275 -8.745 4.161 1.00 95.25 495 ASP A CA 1
ATOM 3655 C C . ASP A 1 495 ? 2.641 -8.052 4.300 1.00 95.25 495 ASP A C 1
ATOM 3657 O O . ASP A 1 495 ? 3.146 -7.407 3.374 1.00 95.25 495 ASP A O 1
ATOM 3661 N N . LEU A 1 496 ? 3.248 -8.185 5.478 1.00 96.50 496 LEU A N 1
ATOM 3662 C CA . LEU A 1 496 ? 4.561 -7.642 5.804 1.00 96.50 496 LEU A CA 1
ATOM 3663 C C . LEU A 1 496 ? 5.668 -8.619 5.401 1.00 96.50 496 LEU A C 1
ATOM 3665 O O . LEU A 1 496 ? 5.916 -9.609 6.092 1.00 96.50 496 LEU A O 1
ATOM 3669 N N . LEU A 1 497 ? 6.418 -8.302 4.347 1.00 97.56 497 LEU A N 1
ATOM 3670 C CA . LEU A 1 497 ? 7.657 -9.018 4.067 1.00 97.56 497 LEU A CA 1
ATOM 3671 C C . LEU A 1 497 ? 8.671 -8.757 5.197 1.00 97.56 497 LEU A C 1
ATOM 3673 O O . LEU A 1 497 ? 8.940 -7.617 5.599 1.00 97.56 497 LEU A O 1
ATOM 3677 N N . SER A 1 498 ? 9.237 -9.828 5.749 1.00 97.19 498 SER A N 1
ATOM 3678 C CA . SER A 1 498 ? 10.332 -9.737 6.721 1.00 97.19 498 SER A CA 1
ATOM 3679 C C . SER A 1 498 ? 11.606 -9.189 6.069 1.00 97.19 498 SER A C 1
ATOM 3681 O O . SER A 1 498 ? 11.777 -9.296 4.856 1.00 97.19 498 SER A O 1
ATOM 3683 N N . ASP A 1 499 ? 12.535 -8.655 6.872 1.00 98.25 499 ASP A N 1
ATOM 3684 C CA . ASP A 1 499 ? 13.841 -8.190 6.368 1.00 98.25 499 ASP A CA 1
ATOM 3685 C C . ASP A 1 499 ? 14.548 -9.280 5.549 1.00 98.25 499 ASP A C 1
ATOM 3687 O O . ASP A 1 499 ? 15.086 -9.010 4.483 1.00 98.25 499 ASP A O 1
ATOM 3691 N N . ALA A 1 500 ? 14.505 -10.530 6.025 1.00 97.69 500 ALA A N 1
ATOM 3692 C CA . ALA A 1 500 ? 15.128 -11.663 5.349 1.00 97.69 500 ALA A CA 1
ATOM 3693 C C . ALA A 1 500 ? 14.456 -11.991 4.008 1.00 97.69 500 ALA A C 1
ATOM 3695 O O . ALA A 1 500 ? 15.150 -12.317 3.050 1.00 97.69 500 ALA A O 1
ATOM 3696 N N . GLN A 1 501 ? 13.124 -11.888 3.925 1.00 97.56 501 GLN A N 1
ATOM 3697 C CA . GLN A 1 501 ? 12.406 -12.073 2.663 1.00 97.56 501 GLN A CA 1
ATOM 3698 C C . GLN A 1 501 ? 12.762 -10.972 1.666 1.00 97.56 501 GLN A C 1
ATOM 3700 O O . GLN A 1 501 ? 13.083 -11.296 0.531 1.00 97.56 501 GLN A O 1
ATOM 3705 N N . VAL A 1 502 ? 12.772 -9.700 2.085 1.00 98.38 502 VAL A N 1
ATOM 3706 C CA . VAL A 1 502 ? 13.148 -8.582 1.202 1.00 98.38 502 VAL A CA 1
ATOM 3707 C C . VAL A 1 502 ? 14.609 -8.692 0.763 1.00 98.38 502 VAL A C 1
ATOM 3709 O O . VAL A 1 502 ? 14.905 -8.524 -0.416 1.00 98.38 502 VAL A O 1
ATOM 3712 N N . ALA A 1 503 ? 15.520 -9.044 1.672 1.00 97.81 503 ALA A N 1
ATOM 3713 C CA . ALA A 1 503 ? 16.923 -9.281 1.341 1.00 97.81 503 ALA A CA 1
ATOM 3714 C C . ALA A 1 503 ? 17.097 -10.418 0.321 1.00 97.81 503 ALA A C 1
ATOM 3716 O O . ALA A 1 503 ? 17.927 -10.313 -0.580 1.00 97.81 503 ALA A O 1
ATOM 3717 N N . ALA A 1 504 ? 16.295 -11.482 0.428 1.00 96.44 504 ALA A N 1
ATOM 3718 C CA . ALA A 1 504 ? 16.315 -12.601 -0.509 1.00 96.44 504 ALA A CA 1
ATOM 3719 C C . ALA A 1 504 ? 15.796 -12.239 -1.911 1.00 96.44 504 ALA A C 1
ATOM 3721 O O . ALA A 1 504 ? 16.156 -12.927 -2.863 1.00 96.44 504 ALA A O 1
ATOM 3722 N N . LEU A 1 505 ? 15.010 -11.162 -2.058 1.00 96.00 505 LEU A N 1
ATOM 3723 C CA . LEU A 1 505 ? 14.629 -10.646 -3.378 1.00 96.00 505 LEU A CA 1
ATOM 3724 C C . LEU A 1 505 ? 15.837 -10.062 -4.131 1.00 96.00 505 LEU A C 1
ATOM 3726 O O . LEU A 1 505 ? 15.809 -10.008 -5.353 1.00 96.00 505 LEU A O 1
ATOM 3730 N N . GLY A 1 506 ? 16.898 -9.626 -3.444 1.00 96.00 506 GLY A N 1
ATOM 3731 C CA . GLY A 1 506 ? 18.089 -9.066 -4.088 1.00 96.00 506 GLY A CA 1
ATOM 3732 C C . GLY A 1 506 ? 17.828 -7.759 -4.851 1.00 96.00 506 GLY A C 1
ATOM 3733 O O . GLY A 1 506 ? 17.033 -6.924 -4.420 1.00 96.00 506 GLY A O 1
ATOM 3734 N N . GLY A 1 507 ? 18.550 -7.562 -5.959 1.00 96.50 507 GLY A N 1
ATOM 3735 C CA . GLY A 1 507 ? 18.400 -6.405 -6.851 1.00 96.50 507 GLY A CA 1
ATOM 3736 C C . GLY A 1 507 ? 17.396 -6.641 -7.983 1.00 96.50 507 GLY A C 1
ATOM 3737 O O . GLY A 1 507 ? 16.813 -7.717 -8.090 1.00 96.50 507 GLY A O 1
ATOM 3738 N N . ALA A 1 508 ? 17.223 -5.631 -8.837 1.00 97.56 508 ALA A N 1
ATOM 3739 C CA . ALA A 1 508 ? 16.329 -5.706 -9.993 1.00 97.56 508 ALA A CA 1
ATOM 3740 C C . ALA A 1 508 ? 16.734 -6.812 -10.981 1.00 97.56 508 ALA A C 1
ATOM 3742 O O . ALA A 1 508 ? 17.928 -7.013 -11.227 1.00 97.56 508 ALA A O 1
ATOM 3743 N N . ASN A 1 509 ? 15.748 -7.494 -11.565 1.00 95.62 509 ASN A N 1
ATOM 3744 C CA . ASN A 1 509 ? 15.951 -8.652 -12.436 1.00 95.62 509 ASN A CA 1
ATOM 3745 C C . ASN A 1 509 ? 14.870 -8.694 -13.527 1.00 95.62 509 ASN A C 1
ATOM 3747 O O . ASN A 1 509 ? 13.695 -8.575 -13.197 1.00 95.62 509 ASN A O 1
ATOM 3751 N N . ALA A 1 510 ? 15.261 -8.888 -14.792 1.00 93.56 510 ALA A N 1
ATOM 3752 C CA . ALA A 1 510 ? 14.334 -9.003 -15.925 1.00 93.56 510 ALA A CA 1
ATOM 3753 C C . ALA A 1 510 ? 13.326 -10.147 -15.758 1.00 93.56 510 ALA A C 1
ATOM 3755 O O . ALA A 1 510 ? 12.189 -10.049 -16.194 1.00 93.56 510 ALA A O 1
ATOM 3756 N N . ALA A 1 511 ? 13.705 -11.216 -15.056 1.00 90.44 511 ALA A N 1
ATOM 3757 C CA . ALA A 1 511 ? 12.804 -12.331 -14.811 1.00 90.44 511 ALA A CA 1
ATOM 3758 C C . ALA A 1 511 ? 11.656 -11.993 -13.844 1.00 90.44 511 ALA A C 1
ATOM 3760 O O . ALA A 1 511 ? 10.707 -12.762 -13.787 1.00 90.44 511 ALA A O 1
ATOM 3761 N N . GLY A 1 512 ? 11.747 -10.926 -13.042 1.00 95.06 512 GLY A N 1
ATOM 3762 C CA . GLY A 1 512 ? 10.758 -10.596 -12.011 1.00 95.06 512 GLY A CA 1
ATOM 3763 C C . GLY A 1 512 ? 11.340 -10.449 -10.598 1.00 95.06 512 GLY A C 1
ATOM 3764 O O . GLY A 1 512 ? 12.552 -10.492 -10.350 1.00 95.06 512 GLY A O 1
ATOM 3765 N N . ILE A 1 513 ? 10.450 -10.258 -9.632 1.00 97.00 513 ILE A N 1
ATOM 3766 C CA . ILE A 1 513 ? 10.688 -9.989 -8.215 1.00 97.00 513 ILE A CA 1
ATOM 3767 C C . ILE A 1 513 ? 10.487 -11.255 -7.394 1.00 97.00 513 ILE A C 1
ATOM 3769 O O . ILE A 1 513 ? 11.428 -11.725 -6.755 1.00 97.00 513 ILE A O 1
ATOM 3773 N N . MET A 1 514 ? 9.265 -11.785 -7.377 1.00 94.88 514 MET A N 1
ATOM 3774 C CA . MET A 1 514 ? 8.883 -12.969 -6.605 1.00 94.88 514 MET A CA 1
ATOM 3775 C C . MET A 1 514 ? 8.495 -14.121 -7.523 1.00 94.88 514 MET A C 1
ATOM 3777 O O . MET A 1 514 ? 8.858 -15.268 -7.258 1.00 94.88 514 MET A O 1
ATOM 3781 N N . PHE A 1 515 ? 7.770 -13.814 -8.591 1.00 89.38 515 PHE A N 1
ATOM 3782 C CA . PHE A 1 515 ? 7.364 -14.772 -9.599 1.00 89.38 515 PHE A CA 1
ATOM 3783 C C . PHE A 1 515 ? 8.280 -14.592 -10.787 1.00 89.38 515 PHE A C 1
ATOM 3785 O O . PHE A 1 515 ? 7.972 -13.861 -11.717 1.00 89.38 515 PHE A O 1
ATOM 3792 N N . THR A 1 516 ? 9.434 -15.257 -10.736 1.00 80.62 516 THR A N 1
ATOM 3793 C CA . THR A 1 516 ? 10.287 -15.310 -11.917 1.00 80.62 516 THR A CA 1
ATOM 3794 C C . THR A 1 516 ? 9.441 -15.852 -13.057 1.00 80.62 516 THR A C 1
ATOM 3796 O O . THR A 1 516 ? 8.829 -16.915 -12.868 1.00 80.62 516 THR A O 1
ATOM 3799 N N . SER A 1 517 ? 9.392 -15.154 -14.194 1.00 66.31 517 SER A N 1
ATOM 3800 C CA . SER A 1 517 ? 8.857 -15.701 -15.432 1.00 66.31 517 SER A CA 1
ATOM 3801 C C . SER A 1 517 ? 9.425 -17.109 -15.520 1.00 66.31 517 SER A C 1
ATOM 3803 O O . SER A 1 517 ? 10.638 -17.324 -15.418 1.00 66.31 517 SER A O 1
ATOM 3805 N N . THR A 1 518 ? 8.532 -18.103 -15.458 1.00 58.81 518 THR A N 1
ATOM 3806 C CA . THR A 1 518 ? 8.985 -19.493 -15.497 1.00 58.81 518 THR A CA 1
ATOM 3807 C C . THR A 1 518 ? 9.813 -19.565 -16.766 1.00 58.81 518 THR A C 1
ATOM 3809 O O . THR A 1 518 ? 9.263 -19.144 -17.786 1.00 58.81 518 THR A O 1
ATOM 3812 N N . PRO A 1 519 ? 11.103 -19.976 -16.708 1.00 63.50 519 PRO A N 1
ATOM 3813 C CA . PRO A 1 519 ? 11.959 -19.971 -17.885 1.00 63.50 519 PRO A CA 1
ATOM 3814 C C . PRO A 1 519 ? 11.142 -20.633 -18.963 1.00 63.50 519 PRO A C 1
ATOM 3816 O O . PRO A 1 519 ? 10.745 -21.768 -18.725 1.00 63.50 519 PRO A O 1
ATOM 3819 N N . CYS A 1 520 ? 10.757 -19.903 -20.008 1.00 75.81 520 CYS A N 1
ATOM 3820 C CA . CYS A 1 520 ? 9.760 -20.394 -20.937 1.00 75.81 520 CYS A CA 1
ATOM 3821 C C . CYS A 1 520 ? 10.453 -21.495 -21.726 1.00 75.81 520 CYS A C 1
ATOM 3823 O O . CYS A 1 520 ? 11.215 -21.186 -22.639 1.00 75.81 520 CYS A O 1
ATOM 3825 N N . PRO A 1 521 ? 10.308 -22.782 -21.351 1.00 87.06 521 PRO A N 1
ATOM 3826 C CA . PRO A 1 521 ? 11.265 -23.773 -21.809 1.00 87.06 521 PRO A CA 1
ATOM 3827 C C . PRO A 1 521 ? 11.264 -23.954 -23.336 1.00 87.06 521 PRO A C 1
ATOM 3829 O O . PRO A 1 521 ? 12.305 -24.347 -23.862 1.00 87.06 521 PRO A O 1
ATOM 3832 N N . PRO A 1 522 ? 10.153 -23.692 -24.070 1.00 91.81 522 PRO A N 1
ATOM 3833 C CA . PRO A 1 522 ? 10.190 -23.745 -25.520 1.00 91.81 522 PRO A CA 1
ATOM 3834 C C . PRO A 1 522 ? 10.721 -22.481 -26.199 1.00 91.81 522 PRO A C 1
ATOM 3836 O O . PRO A 1 522 ? 10.948 -22.567 -27.402 1.00 91.81 522 PRO A O 1
ATOM 3839 N N . ASP A 1 523 ? 10.911 -21.364 -25.490 1.00 92.62 523 ASP A N 1
ATOM 3840 C CA . ASP A 1 523 ? 11.555 -20.151 -26.007 1.00 92.62 523 ASP A CA 1
ATOM 3841 C C . ASP A 1 523 ? 13.076 -20.332 -25.956 1.00 92.62 523 ASP A C 1
ATOM 3843 O O . ASP A 1 523 ? 13.707 -20.375 -24.899 1.00 92.62 523 ASP A O 1
ATOM 3847 N N . LEU A 1 524 ? 13.659 -20.527 -27.131 1.00 93.88 524 LEU A N 1
ATOM 3848 C CA . LEU A 1 524 ? 15.060 -20.889 -27.305 1.00 93.88 524 LEU A CA 1
ATOM 3849 C C . LEU A 1 524 ? 15.814 -19.852 -28.130 1.00 93.88 524 LEU A C 1
ATOM 3851 O O . LEU A 1 524 ? 17.051 -19.844 -28.118 1.00 93.88 524 LEU A O 1
ATOM 3855 N N . THR A 1 525 ? 15.111 -19.017 -28.901 1.00 94.44 525 THR A N 1
ATOM 3856 C CA . THR A 1 525 ? 15.767 -18.052 -29.770 1.00 94.44 525 THR A CA 1
ATOM 3857 C C . THR A 1 525 ? 14.895 -16.869 -30.176 1.00 94.44 525 THR A C 1
ATOM 3859 O O . THR A 1 525 ? 13.716 -16.979 -30.464 1.00 94.44 525 THR A O 1
ATOM 3862 N N . THR A 1 526 ? 15.555 -15.738 -30.410 1.00 91.00 526 THR A N 1
ATOM 3863 C CA . THR A 1 526 ? 14.967 -14.590 -31.100 1.00 91.00 526 THR A CA 1
ATOM 3864 C C . THR A 1 526 ? 14.859 -14.813 -32.618 1.00 91.00 526 THR A C 1
ATOM 3866 O O . THR A 1 526 ? 14.063 -14.149 -33.271 1.00 91.00 526 THR A O 1
ATOM 3869 N N . GLY A 1 527 ? 15.678 -15.696 -33.212 1.00 94.00 527 GLY A N 1
ATOM 3870 C CA . GLY A 1 527 ? 15.679 -15.946 -34.657 1.00 94.00 527 GLY A CA 1
ATOM 3871 C C . GLY A 1 527 ? 16.332 -17.274 -35.045 1.00 94.00 527 GLY A C 1
ATOM 3872 O O . GLY A 1 527 ? 17.422 -17.603 -34.578 1.00 94.00 527 GLY A O 1
ATOM 3873 N N . ALA A 1 528 ? 15.701 -18.038 -35.943 1.00 94.88 528 ALA A N 1
ATOM 3874 C CA . ALA A 1 528 ? 16.114 -19.413 -36.249 1.00 94.88 528 ALA A CA 1
ATOM 3875 C C . ALA A 1 528 ? 17.294 -19.565 -37.220 1.00 94.88 528 ALA A C 1
ATOM 3877 O O . ALA A 1 528 ? 17.754 -20.686 -37.454 1.00 94.88 528 ALA A O 1
ATOM 3878 N N . ILE A 1 529 ? 17.775 -18.486 -37.847 1.00 95.81 529 ILE A N 1
ATOM 3879 C CA . ILE A 1 529 ? 18.804 -18.582 -38.892 1.00 95.81 529 ILE A CA 1
ATOM 3880 C C . ILE A 1 529 ? 20.193 -18.337 -38.284 1.00 95.81 529 ILE A C 1
ATOM 3882 O O . ILE A 1 529 ? 20.449 -17.244 -37.771 1.00 95.81 529 ILE A O 1
ATOM 3886 N N . PRO A 1 530 ? 21.137 -19.295 -38.396 1.00 95.25 530 PRO A N 1
ATOM 3887 C CA . PRO A 1 530 ? 22.504 -19.103 -37.927 1.00 95.25 530 PRO A CA 1
ATOM 3888 C C . PRO A 1 530 ? 23.137 -17.823 -38.487 1.00 95.25 530 PRO A C 1
ATOM 3890 O O . PRO A 1 530 ? 23.186 -17.616 -39.701 1.00 95.25 530 PRO A O 1
ATOM 3893 N N . GLY A 1 531 ? 23.645 -16.973 -37.593 1.00 90.12 531 GLY A N 1
ATOM 3894 C CA . GLY A 1 531 ? 24.251 -15.684 -37.938 1.00 90.12 531 GLY A CA 1
ATOM 3895 C C . GLY A 1 531 ? 23.294 -14.488 -37.909 1.00 90.12 531 GLY A C 1
ATOM 3896 O O . GLY A 1 531 ? 23.763 -13.360 -38.054 1.00 90.12 531 GLY A O 1
ATOM 3897 N N . GLN A 1 532 ? 21.989 -14.694 -37.689 1.00 93.44 532 GLN A N 1
ATOM 3898 C CA . GLN A 1 532 ? 21.089 -13.597 -37.328 1.00 93.44 532 GLN A CA 1
ATOM 3899 C C . GLN A 1 532 ? 21.337 -13.127 -35.882 1.00 93.44 532 GLN A C 1
ATOM 3901 O O . GLN A 1 532 ? 21.699 -13.941 -35.026 1.00 93.44 532 GLN A O 1
ATOM 3906 N N . PRO A 1 533 ? 21.144 -11.827 -35.584 1.00 86.94 533 PRO A N 1
ATOM 3907 C CA . PRO A 1 533 ? 21.112 -11.339 -34.208 1.00 86.94 533 PRO A CA 1
ATOM 3908 C C . PRO A 1 533 ? 20.087 -12.117 -33.368 1.00 86.94 533 PRO A C 1
ATOM 3910 O O . PRO A 1 533 ? 18.954 -12.293 -33.804 1.00 86.94 533 PRO A O 1
ATOM 3913 N N . GLY A 1 534 ? 20.496 -12.585 -32.185 1.00 84.19 534 GLY A N 1
ATOM 3914 C CA . GLY A 1 534 ? 19.634 -13.337 -31.263 1.00 84.19 534 GLY A CA 1
ATOM 3915 C C . GLY A 1 534 ? 19.460 -14.835 -31.575 1.00 84.19 534 GLY A C 1
ATOM 3916 O O . GLY A 1 534 ? 18.629 -15.496 -30.948 1.00 84.19 534 GLY A O 1
ATOM 3917 N N . TYR A 1 535 ? 20.250 -15.397 -32.504 1.00 95.00 535 TYR A N 1
ATOM 3918 C CA . TYR A 1 535 ? 20.318 -16.849 -32.722 1.00 95.00 535 TYR A CA 1
ATOM 3919 C C . TYR A 1 535 ? 20.814 -17.578 -31.461 1.00 95.00 535 TYR A C 1
ATOM 3921 O O . TYR A 1 535 ? 21.949 -17.376 -31.025 1.00 95.00 535 TYR A O 1
ATOM 3929 N N . GLY A 1 536 ? 19.975 -18.454 -30.905 1.00 90.88 536 GLY A N 1
ATOM 3930 C CA . GLY A 1 536 ? 20.198 -19.148 -29.633 1.00 90.88 536 GLY A CA 1
ATOM 3931 C C . GLY A 1 536 ? 20.065 -18.276 -28.387 1.00 90.88 536 GLY A C 1
ATOM 3932 O O . GLY A 1 536 ? 20.645 -18.604 -27.356 1.00 90.88 536 GLY A O 1
ATOM 3933 N N . THR A 1 537 ? 19.374 -17.141 -28.487 1.00 89.75 537 THR A N 1
ATOM 3934 C CA . THR A 1 537 ? 19.066 -16.264 -27.352 1.00 89.75 537 THR A CA 1
ATOM 3935 C C . THR A 1 537 ? 17.548 -16.150 -27.202 1.00 89.75 537 THR A C 1
ATOM 3937 O O . THR A 1 537 ? 16.945 -15.543 -28.087 1.00 89.75 537 THR A O 1
ATOM 3940 N N . PRO A 1 538 ? 16.940 -16.731 -26.152 1.00 88.06 538 PRO A N 1
ATOM 3941 C CA . PRO A 1 538 ? 15.507 -16.610 -25.860 1.00 88.06 538 PRO A CA 1
ATOM 3942 C C . PRO A 1 538 ? 15.037 -15.146 -25.813 1.00 88.06 538 PRO A C 1
ATOM 3944 O O . PRO A 1 538 ? 15.836 -14.265 -25.478 1.00 88.06 538 PRO A O 1
ATOM 3947 N N . ASN A 1 539 ? 13.781 -14.869 -26.174 1.00 80.38 539 ASN A N 1
ATOM 3948 C CA . ASN A 1 539 ? 13.223 -13.503 -26.228 1.00 80.38 539 ASN A CA 1
ATOM 3949 C C . ASN A 1 539 ? 11.881 -13.318 -25.495 1.00 80.38 539 ASN A C 1
ATOM 3951 O O . ASN A 1 539 ? 11.230 -12.290 -25.671 1.00 80.38 539 ASN A O 1
ATOM 3955 N N . GLY A 1 540 ? 11.460 -14.308 -24.718 1.00 76.06 540 GLY A N 1
ATOM 3956 C CA . GLY A 1 540 ? 10.181 -14.376 -24.020 1.00 76.06 540 GLY A CA 1
ATOM 3957 C C . GLY A 1 540 ? 8.996 -14.799 -24.894 1.00 76.06 540 GLY A C 1
ATOM 3958 O O . GLY A 1 540 ? 7.883 -14.897 -24.382 1.00 76.06 540 GLY A O 1
ATOM 3959 N N . VAL A 1 541 ? 9.180 -15.047 -26.199 1.00 82.88 541 VAL A N 1
ATOM 3960 C CA . VAL A 1 541 ? 8.077 -15.262 -27.149 1.00 82.88 541 VAL A CA 1
ATOM 3961 C C . VAL A 1 541 ? 8.242 -16.563 -27.918 1.00 82.88 541 VAL A C 1
ATOM 3963 O O . VAL A 1 541 ? 8.948 -16.621 -28.919 1.00 82.88 541 VAL A O 1
ATOM 3966 N N . VAL A 1 542 ? 7.443 -17.565 -27.558 1.00 90.75 542 VAL A N 1
ATOM 3967 C CA . VAL A 1 542 ? 7.394 -18.847 -28.276 1.00 90.75 542 VAL A CA 1
ATOM 3968 C C . VAL A 1 542 ? 6.723 -18.678 -29.630 1.00 90.75 542 VAL A C 1
ATOM 3970 O O . VAL A 1 542 ? 5.520 -18.418 -29.733 1.00 90.75 542 VAL A O 1
ATOM 3973 N N . ASN A 1 543 ? 7.496 -18.850 -30.693 1.00 93.69 543 ASN A N 1
ATOM 3974 C CA . ASN A 1 543 ? 7.028 -18.704 -32.059 1.00 93.69 543 ASN A CA 1
ATOM 3975 C C . ASN A 1 543 ? 7.751 -19.672 -33.021 1.00 93.69 543 ASN A C 1
ATOM 3977 O O . ASN A 1 543 ? 8.464 -20.586 -32.622 1.00 93.69 543 ASN A O 1
ATOM 3981 N N . ASN A 1 544 ? 7.535 -19.525 -34.331 1.00 97.06 544 ASN A N 1
ATOM 3982 C CA . ASN A 1 544 ? 8.129 -20.437 -35.314 1.00 97.06 544 ASN A CA 1
ATOM 3983 C C . ASN A 1 544 ? 9.666 -20.446 -35.291 1.00 97.06 544 ASN A C 1
ATOM 3985 O O . ASN A 1 544 ? 10.255 -21.470 -35.641 1.00 97.06 544 ASN A O 1
ATOM 3989 N N . ASP A 1 545 ? 10.310 -19.344 -34.907 1.00 97.44 545 ASP A N 1
ATOM 3990 C CA . ASP A 1 545 ? 11.762 -19.279 -34.802 1.00 97.44 545 ASP A CA 1
ATOM 3991 C C . ASP A 1 545 ? 12.292 -20.243 -33.734 1.00 97.44 545 ASP A C 1
ATOM 3993 O O . ASP A 1 545 ? 13.239 -20.987 -34.000 1.00 97.44 545 ASP A O 1
ATOM 3997 N N . ASP A 1 546 ? 11.628 -20.348 -32.585 1.00 97.06 546 ASP A N 1
ATOM 3998 C CA . ASP A 1 546 ? 11.979 -21.321 -31.549 1.00 97.06 546 ASP A CA 1
ATOM 3999 C C . ASP A 1 546 ? 11.842 -22.750 -32.036 1.00 97.06 546 ASP A C 1
ATOM 4001 O O . ASP A 1 546 ? 12.750 -23.561 -31.858 1.00 97.06 546 ASP A O 1
ATOM 4005 N N . PHE A 1 547 ? 10.737 -23.045 -32.726 1.00 97.88 547 PHE A N 1
ATOM 4006 C CA . PHE A 1 547 ? 10.503 -24.374 -33.272 1.00 97.88 547 PHE A CA 1
ATOM 4007 C C . PHE A 1 547 ? 11.592 -24.768 -34.275 1.00 97.88 547 PHE A C 1
ATOM 4009 O O . PHE A 1 547 ? 12.128 -25.878 -34.219 1.00 97.88 547 PHE A O 1
ATOM 4016 N N . PHE A 1 548 ? 11.946 -23.868 -35.198 1.00 98.00 548 PHE A N 1
ATOM 4017 C CA . PHE A 1 548 ? 12.976 -24.146 -36.197 1.00 98.00 548 PHE A CA 1
ATOM 4018 C C . PHE A 1 548 ? 14.376 -24.207 -35.589 1.00 98.00 548 PHE A C 1
ATOM 4020 O O . PHE A 1 548 ? 15.178 -25.046 -36.009 1.00 98.00 548 PHE A O 1
ATOM 4027 N N . TYR A 1 549 ? 14.662 -23.380 -34.587 1.00 98.00 549 TYR A N 1
ATOM 4028 C CA . TYR A 1 549 ? 15.904 -23.461 -33.835 1.00 98.00 549 TYR A CA 1
ATOM 4029 C C . TYR A 1 549 ? 16.001 -24.777 -33.066 1.00 98.00 549 TYR A C 1
ATOM 4031 O O . TYR A 1 549 ? 16.987 -25.491 -33.239 1.00 98.00 549 TYR A O 1
ATOM 4039 N N . TYR A 1 550 ? 14.967 -25.160 -32.310 1.00 98.19 550 TYR A N 1
ATOM 4040 C CA . TYR A 1 550 ? 14.900 -26.451 -31.626 1.00 98.19 550 TYR A CA 1
ATOM 4041 C C . TYR A 1 550 ? 15.128 -27.599 -32.604 1.00 98.19 550 TYR A C 1
ATOM 4043 O O . TYR A 1 550 ? 15.985 -28.446 -32.368 1.00 98.19 550 TYR A O 1
ATOM 4051 N N . LEU A 1 551 ? 14.422 -27.604 -33.739 1.00 98.19 551 LEU A N 1
ATOM 4052 C CA . LEU A 1 551 ? 14.560 -28.642 -34.758 1.00 98.19 551 LEU A CA 1
ATOM 4053 C C . LEU A 1 551 ? 15.994 -28.718 -35.302 1.00 98.19 551 LEU A C 1
ATOM 4055 O O . LEU A 1 551 ? 16.513 -29.817 -35.508 1.00 98.19 551 LEU A O 1
ATOM 4059 N N . ALA A 1 552 ? 16.650 -27.572 -35.506 1.00 97.81 552 ALA A N 1
ATOM 4060 C CA . ALA A 1 552 ? 18.047 -27.520 -35.922 1.00 97.81 552 ALA A CA 1
ATOM 4061 C C . ALA A 1 552 ? 18.991 -28.075 -34.841 1.00 97.81 552 ALA A C 1
ATOM 4063 O O . ALA A 1 552 ? 19.875 -28.871 -35.161 1.00 97.81 552 ALA A O 1
ATOM 4064 N N . GLN A 1 553 ? 18.791 -27.714 -33.569 1.00 98.12 553 GLN A N 1
ATOM 4065 C CA . GLN A 1 553 ? 19.587 -28.221 -32.443 1.00 98.12 553 GLN A CA 1
ATOM 4066 C C . GLN A 1 553 ? 19.376 -29.723 -32.218 1.00 98.12 553 GLN A C 1
ATOM 4068 O O . GLN A 1 553 ? 20.342 -30.465 -32.023 1.00 98.12 553 GLN A O 1
ATOM 4073 N N . PHE A 1 554 ? 18.131 -30.183 -32.322 1.00 97.94 554 PHE A N 1
ATOM 4074 C CA . PHE A 1 554 ? 17.747 -31.584 -32.224 1.00 97.94 554 PHE A CA 1
ATOM 4075 C C . PHE A 1 554 ? 18.407 -32.412 -33.335 1.00 97.94 554 PHE A C 1
ATOM 4077 O O . PHE A 1 554 ? 19.084 -33.403 -33.066 1.00 97.94 554 PHE A O 1
ATOM 4084 N N . ALA A 1 555 ? 18.297 -31.968 -34.593 1.00 97.56 555 ALA A N 1
ATOM 4085 C CA . ALA A 1 555 ? 18.924 -32.636 -35.735 1.00 97.56 555 ALA A CA 1
ATOM 4086 C C . ALA A 1 555 ? 20.462 -32.634 -35.662 1.00 97.56 555 ALA A C 1
ATOM 4088 O O . ALA A 1 555 ? 21.105 -33.559 -36.160 1.00 97.56 555 ALA A O 1
ATOM 4089 N N . ALA A 1 556 ? 21.053 -31.615 -35.031 1.00 97.69 556 ALA A N 1
ATOM 4090 C CA . ALA A 1 556 ? 22.489 -31.527 -34.786 1.00 97.69 556 ALA A CA 1
ATOM 4091 C C . ALA A 1 556 ? 22.971 -32.397 -33.609 1.00 97.69 556 ALA A C 1
ATOM 4093 O O . ALA A 1 556 ? 24.178 -32.496 -33.389 1.00 97.69 556 ALA A O 1
ATOM 4094 N N . GLY A 1 557 ? 22.065 -33.026 -32.853 1.00 97.31 557 GLY A N 1
ATOM 4095 C CA . GLY A 1 557 ? 22.428 -33.815 -31.678 1.00 97.31 557 GLY A CA 1
ATOM 4096 C C . GLY A 1 557 ? 22.889 -32.966 -30.491 1.00 97.31 557 GLY A C 1
ATOM 4097 O O . GLY A 1 557 ? 23.676 -33.445 -29.673 1.00 97.31 557 GLY A O 1
ATOM 4098 N N . ASN A 1 558 ? 22.465 -31.701 -30.400 1.00 97.56 558 ASN A N 1
ATOM 4099 C CA . ASN A 1 558 ? 22.891 -30.803 -29.332 1.00 97.56 558 ASN A CA 1
ATOM 4100 C C . ASN A 1 558 ? 22.142 -31.103 -28.026 1.00 97.56 558 ASN A C 1
ATOM 4102 O O . ASN A 1 558 ? 21.133 -30.476 -27.710 1.00 97.56 558 ASN A O 1
ATOM 4106 N N . VAL A 1 559 ? 22.679 -32.046 -27.253 1.00 96.62 559 VAL A N 1
ATOM 4107 C CA . VAL A 1 559 ? 22.137 -32.460 -25.948 1.00 96.62 559 VAL A CA 1
ATOM 4108 C C . VAL A 1 559 ? 22.048 -31.286 -24.965 1.00 96.62 559 VAL A C 1
ATOM 4110 O O . VAL A 1 559 ? 21.159 -31.267 -24.134 1.00 96.62 559 VAL A O 1
ATOM 4113 N N . ALA A 1 560 ? 22.901 -30.262 -25.066 1.00 94.75 560 ALA A N 1
ATOM 4114 C CA . ALA A 1 560 ? 22.848 -29.135 -24.131 1.00 94.75 560 ALA A CA 1
ATOM 4115 C C . ALA A 1 560 ? 21.588 -28.263 -24.285 1.00 94.75 560 ALA A C 1
ATOM 4117 O O . ALA A 1 560 ? 21.253 -27.531 -23.361 1.00 94.75 560 ALA A O 1
ATOM 4118 N N . ILE A 1 561 ? 20.925 -28.319 -25.445 1.00 95.12 561 ILE A N 1
ATOM 4119 C CA . ILE A 1 561 ? 19.722 -27.529 -25.739 1.00 95.12 561 ILE A CA 1
ATOM 4120 C C . ILE A 1 561 ? 18.495 -28.421 -25.919 1.00 95.12 561 ILE A C 1
ATOM 4122 O O . ILE A 1 561 ? 17.407 -28.072 -25.480 1.00 95.12 561 ILE A O 1
ATOM 4126 N N . ALA A 1 562 ? 18.653 -29.548 -26.615 1.00 97.12 562 ALA A N 1
ATOM 4127 C CA . ALA A 1 562 ? 17.520 -30.314 -27.106 1.00 97.12 562 ALA A CA 1
ATOM 4128 C C . ALA A 1 562 ? 17.091 -31.469 -26.185 1.00 97.12 562 ALA A C 1
ATOM 4130 O O . ALA A 1 562 ? 16.014 -32.008 -26.416 1.00 97.12 562 ALA A O 1
ATOM 4131 N N . ASP A 1 563 ? 17.896 -31.842 -25.182 1.00 97.25 563 ASP A N 1
ATOM 4132 C CA . ASP A 1 563 ? 17.526 -32.816 -24.141 1.00 97.25 563 ASP A CA 1
ATOM 4133 C C . ASP A 1 563 ? 16.718 -32.106 -23.054 1.00 97.25 563 ASP A C 1
ATOM 4135 O O . ASP A 1 563 ? 17.237 -31.277 -22.305 1.00 97.25 563 ASP A O 1
ATOM 4139 N N . LEU A 1 564 ? 15.424 -32.396 -23.023 1.00 95.06 564 LEU A N 1
ATOM 4140 C CA . LEU A 1 564 ? 14.435 -31.697 -22.208 1.00 95.06 564 LEU A CA 1
ATOM 4141 C C . LEU A 1 564 ? 13.688 -32.648 -21.273 1.00 95.06 564 LEU A C 1
ATOM 4143 O O . LEU A 1 564 ? 13.049 -32.192 -20.323 1.00 95.06 564 LEU A O 1
ATOM 4147 N N . THR A 1 565 ? 13.722 -33.960 -21.526 1.00 96.94 565 THR A N 1
ATOM 4148 C CA . THR A 1 565 ? 12.968 -34.917 -20.720 1.00 96.94 565 THR A CA 1
ATOM 4149 C C . THR A 1 565 ? 13.566 -36.319 -20.717 1.00 96.94 565 THR A C 1
ATOM 4151 O O . THR A 1 565 ? 14.199 -36.776 -21.659 1.00 96.94 565 THR A O 1
ATOM 4154 N N . THR A 1 566 ? 13.246 -37.082 -19.675 1.00 97.31 566 THR A N 1
ATOM 4155 C CA . THR A 1 566 ? 13.506 -38.521 -19.635 1.00 97.31 566 THR A CA 1
ATOM 4156 C C . THR A 1 566 ? 12.380 -39.303 -20.315 1.00 97.31 566 THR A C 1
ATOM 4158 O O . THR A 1 566 ? 12.607 -40.421 -20.769 1.00 97.31 566 THR A O 1
ATOM 4161 N N . GLY A 1 567 ? 11.166 -38.741 -20.364 1.00 95.00 567 GLY A N 1
ATOM 4162 C CA . GLY A 1 567 ? 10.000 -39.350 -21.005 1.00 95.00 567 GLY A CA 1
ATOM 4163 C C . GLY A 1 567 ? 8.944 -38.318 -21.408 1.00 95.00 567 GLY A C 1
ATOM 4164 O O . GLY A 1 567 ? 8.720 -37.340 -20.696 1.00 95.00 567 GLY A O 1
ATOM 4165 N N . ALA A 1 568 ? 8.268 -38.524 -22.541 1.00 92.38 568 ALA A N 1
ATOM 4166 C CA . ALA A 1 568 ? 7.296 -37.561 -23.079 1.00 92.38 568 ALA A CA 1
ATOM 4167 C C . ALA A 1 568 ? 5.869 -37.687 -22.520 1.00 92.38 568 ALA A C 1
ATOM 4169 O O . ALA A 1 568 ? 4.989 -36.922 -22.905 1.00 92.38 568 ALA A O 1
ATOM 4170 N N . ILE A 1 569 ? 5.595 -38.663 -21.648 1.00 94.31 569 ILE A N 1
ATOM 4171 C CA . ILE A 1 569 ? 4.240 -38.911 -21.135 1.00 94.31 569 ILE A CA 1
ATOM 4172 C C . ILE A 1 569 ? 4.034 -38.139 -19.823 1.00 94.31 569 ILE A C 1
ATOM 4174 O O . ILE A 1 569 ? 4.722 -38.444 -18.841 1.00 94.31 569 ILE A O 1
ATOM 4178 N N . PRO A 1 570 ? 3.071 -37.201 -19.740 1.00 90.88 570 PRO A N 1
ATOM 4179 C CA . PRO A 1 570 ? 2.761 -36.509 -18.493 1.00 90.88 570 PRO A CA 1
ATOM 4180 C C . PRO A 1 570 ? 2.467 -37.484 -17.345 1.00 90.88 570 PRO A C 1
ATOM 4182 O O . PRO A 1 570 ? 1.686 -38.425 -17.493 1.00 90.88 570 PRO A O 1
ATOM 4185 N N . GLY A 1 571 ? 3.104 -37.265 -16.192 1.00 87.25 571 GLY A N 1
ATOM 4186 C CA . GLY A 1 571 ? 2.974 -38.125 -15.008 1.00 87.25 571 GLY A CA 1
ATOM 4187 C C . GLY A 1 571 ? 3.898 -39.351 -14.995 1.00 87.25 571 GLY A C 1
ATOM 4188 O O . GLY A 1 571 ? 3.906 -40.089 -14.009 1.00 87.25 571 GLY A O 1
ATOM 4189 N N . SER A 1 572 ? 4.694 -39.570 -16.046 1.00 92.75 572 SER A N 1
ATOM 4190 C CA . SER A 1 572 ? 5.762 -40.577 -16.032 1.00 92.75 572 SER A CA 1
ATOM 4191 C C . SER A 1 572 ? 6.990 -40.090 -15.235 1.00 92.75 572 SER A C 1
ATOM 4193 O O . SER A 1 572 ? 7.251 -38.883 -15.186 1.00 92.75 572 SER A O 1
ATOM 4195 N N . PRO A 1 573 ? 7.753 -40.986 -14.572 1.00 94.75 573 PRO A N 1
ATOM 4196 C CA . PRO A 1 573 ? 8.995 -40.601 -13.904 1.00 94.75 573 PRO A CA 1
ATOM 4197 C C . PRO A 1 573 ? 9.978 -39.931 -14.873 1.00 94.75 573 PRO A C 1
ATOM 4199 O O . PRO A 1 573 ? 10.319 -40.510 -15.900 1.00 94.75 573 PRO A O 1
ATOM 4202 N N . GLY A 1 574 ? 10.448 -38.730 -14.522 1.00 91.88 574 GLY A N 1
ATOM 4203 C CA . GLY A 1 574 ? 11.405 -37.966 -15.328 1.00 91.88 574 GLY A CA 1
ATOM 4204 C C . GLY A 1 574 ? 10.790 -37.127 -16.459 1.00 91.88 574 GLY A C 1
ATOM 4205 O O . GLY A 1 574 ? 11.534 -36.601 -17.284 1.00 91.88 574 GLY A O 1
ATOM 4206 N N . TYR A 1 575 ? 9.460 -36.967 -16.493 1.00 94.25 575 TYR A N 1
ATOM 4207 C CA . TYR A 1 575 ? 8.795 -35.984 -17.356 1.00 94.25 575 TYR A CA 1
ATOM 4208 C C . TYR A 1 575 ? 9.292 -34.560 -17.048 1.00 94.25 575 TYR A C 1
ATOM 4210 O O . TYR A 1 575 ? 9.179 -34.105 -15.908 1.00 94.25 575 TYR A O 1
ATOM 4218 N N . GLY A 1 576 ? 9.845 -33.881 -18.055 1.00 90.00 576 GLY A N 1
ATOM 4219 C CA . GLY A 1 576 ? 10.452 -32.549 -17.948 1.00 90.00 576 GLY A CA 1
ATOM 4220 C C . GLY A 1 576 ? 11.832 -32.521 -17.284 1.00 90.00 576 GLY A C 1
ATOM 4221 O O . GLY A 1 576 ? 12.269 -31.464 -16.837 1.00 90.00 576 GLY A O 1
ATOM 4222 N N . VAL A 1 577 ? 12.502 -33.673 -17.164 1.00 94.94 577 VAL A N 1
ATOM 4223 C CA . VAL A 1 577 ? 13.841 -33.783 -16.568 1.00 94.94 577 VAL A CA 1
ATOM 4224 C C . VAL A 1 577 ? 14.833 -34.331 -17.601 1.00 94.94 577 VAL A C 1
ATOM 4226 O O . VAL A 1 577 ? 14.727 -35.515 -17.923 1.00 94.94 577 VAL A O 1
ATOM 4229 N N . PRO A 1 578 ? 15.802 -33.532 -18.087 1.00 95.94 578 PRO A N 1
ATOM 4230 C CA . PRO A 1 578 ? 16.844 -33.986 -19.014 1.00 95.94 578 PRO A CA 1
ATOM 4231 C C . PRO A 1 578 ? 17.644 -35.180 -18.470 1.00 95.94 578 PRO A C 1
ATOM 4233 O O . PRO A 1 578 ? 17.923 -35.246 -17.267 1.00 95.94 578 PRO A O 1
ATOM 4236 N N . ASN A 1 579 ? 18.030 -36.127 -19.330 1.00 96.12 579 ASN A N 1
ATOM 4237 C CA . ASN A 1 579 ? 18.718 -37.368 -18.918 1.00 96.12 579 ASN A CA 1
ATOM 4238 C C . ASN A 1 579 ? 20.075 -37.617 -19.603 1.00 96.12 579 ASN A C 1
ATOM 4240 O O . ASN A 1 579 ? 20.695 -38.667 -19.402 1.00 96.12 579 ASN A O 1
ATOM 4244 N N . GLY A 1 580 ? 20.546 -36.664 -20.398 1.00 97.00 580 GLY A N 1
ATOM 4245 C CA . GLY A 1 580 ? 21.741 -36.744 -21.226 1.00 97.00 580 GLY A CA 1
ATOM 4246 C C . GLY A 1 580 ? 21.556 -37.519 -22.535 1.00 97.00 580 GLY A C 1
ATOM 4247 O O . GLY A 1 580 ? 22.556 -37.808 -23.197 1.00 97.00 580 GLY A O 1
ATOM 4248 N N . ILE A 1 581 ? 20.329 -37.906 -22.906 1.00 97.38 581 ILE A N 1
ATOM 4249 C CA . ILE A 1 581 ? 20.024 -38.764 -24.060 1.00 97.38 581 ILE A CA 1
ATOM 4250 C C . ILE A 1 581 ? 18.958 -38.114 -24.937 1.00 97.38 581 ILE A C 1
ATOM 4252 O O . ILE A 1 581 ? 17.763 -38.316 -24.741 1.00 97.38 581 ILE A O 1
ATOM 4256 N N . LEU A 1 582 ? 19.412 -37.481 -26.015 1.00 97.69 582 LEU A N 1
ATOM 4257 C CA . LEU A 1 582 ? 18.520 -36.922 -27.019 1.00 97.69 582 LEU A CA 1
ATOM 4258 C C . LEU A 1 582 ? 17.793 -38.014 -27.817 1.00 97.69 582 LEU A C 1
ATOM 4260 O O . LEU A 1 582 ? 18.425 -38.798 -28.534 1.00 97.69 582 LEU A O 1
ATOM 4264 N N . ASN A 1 583 ? 16.467 -38.058 -27.723 1.00 97.50 583 ASN A N 1
ATOM 4265 C CA . ASN A 1 583 ? 15.638 -39.015 -28.447 1.00 97.50 583 ASN A CA 1
ATOM 4266 C C . ASN A 1 583 ? 14.224 -38.468 -28.752 1.00 97.50 583 ASN A C 1
ATOM 4268 O O . ASN A 1 583 ? 13.955 -37.277 -28.642 1.00 97.50 583 ASN A O 1
ATOM 4272 N N . ASN A 1 584 ? 13.308 -39.327 -29.212 1.00 97.81 584 ASN A N 1
ATOM 4273 C CA . ASN A 1 584 ? 11.956 -38.900 -29.592 1.00 97.81 584 ASN A CA 1
ATOM 4274 C C . ASN A 1 584 ? 11.143 -38.334 -28.419 1.00 97.81 584 ASN A C 1
ATOM 4276 O O . ASN A 1 584 ? 10.239 -37.534 -28.657 1.00 97.81 584 ASN A O 1
ATOM 4280 N N . ASP A 1 585 ? 11.438 -38.740 -27.184 1.00 98.00 585 ASP A N 1
ATOM 4281 C CA . ASP A 1 585 ? 10.755 -38.218 -26.008 1.00 98.00 585 ASP A CA 1
ATOM 4282 C C . ASP A 1 585 ? 11.001 -36.712 -25.843 1.00 98.00 585 ASP A C 1
ATOM 4284 O O . ASP A 1 585 ? 10.057 -35.969 -25.581 1.00 98.00 585 ASP A O 1
ATOM 4288 N N . ASP A 1 586 ? 12.218 -36.233 -26.100 1.00 97.94 586 ASP A N 1
ATOM 4289 C CA . ASP A 1 586 ? 12.531 -34.802 -26.079 1.00 97.94 586 ASP A CA 1
ATOM 4290 C C . ASP A 1 586 ? 11.746 -34.027 -27.123 1.00 97.94 586 ASP A C 1
ATOM 4292 O O . ASP A 1 586 ? 11.151 -32.995 -26.817 1.00 97.94 586 ASP A O 1
ATOM 4296 N N . PHE A 1 587 ? 11.684 -34.560 -28.345 1.00 98.06 587 PHE A N 1
ATOM 4297 C CA . PHE A 1 587 ? 10.957 -33.927 -29.437 1.00 98.06 587 PHE A CA 1
ATOM 4298 C C . PHE A 1 587 ? 9.459 -33.815 -29.123 1.00 98.06 587 PHE A C 1
ATOM 4300 O O . PHE A 1 587 ? 8.852 -32.761 -29.320 1.00 98.06 587 PHE A O 1
ATOM 4307 N N . PHE A 1 588 ? 8.845 -34.885 -28.608 1.00 97.81 588 PHE A N 1
ATOM 4308 C CA . PHE A 1 588 ? 7.425 -34.876 -28.249 1.00 97.81 588 PHE A CA 1
ATOM 4309 C C . PHE A 1 588 ? 7.129 -34.024 -27.014 1.00 97.81 588 PHE A C 1
ATOM 4311 O O . PHE A 1 588 ? 6.088 -33.361 -26.965 1.00 97.81 588 PHE A O 1
ATOM 4318 N N . TYR A 1 589 ? 8.034 -34.002 -26.037 1.00 96.88 589 TYR A N 1
ATOM 4319 C CA . TYR A 1 589 ? 7.932 -33.092 -24.906 1.00 96.88 589 TYR A CA 1
ATOM 4320 C C . TYR A 1 589 ? 8.026 -31.638 -25.365 1.00 96.88 589 TYR A C 1
ATOM 4322 O O . TYR A 1 589 ? 7.121 -30.871 -25.043 1.00 96.88 589 TYR A O 1
ATOM 4330 N N . TYR A 1 590 ? 9.015 -31.286 -26.199 1.00 97.38 590 TYR A N 1
ATOM 4331 C CA . TYR A 1 590 ? 9.153 -29.950 -26.782 1.00 97.38 590 TYR A CA 1
ATOM 4332 C C . TYR A 1 590 ? 7.886 -29.519 -27.513 1.00 97.38 590 TYR A C 1
ATOM 4334 O O . TYR A 1 590 ? 7.376 -28.441 -27.256 1.00 97.38 590 TYR A O 1
ATOM 4342 N N . LEU A 1 591 ? 7.314 -30.370 -28.369 1.00 97.25 591 LEU A N 1
ATOM 4343 C CA . LEU A 1 591 ? 6.050 -30.056 -29.044 1.00 97.25 591 LEU A CA 1
ATOM 4344 C C . LEU A 1 591 ? 4.907 -29.772 -28.065 1.00 97.25 591 LEU A C 1
ATOM 4346 O O . LEU A 1 591 ? 4.064 -28.920 -28.338 1.00 97.25 591 LEU A O 1
ATOM 4350 N N . THR A 1 592 ? 4.873 -30.486 -26.941 1.00 94.56 592 THR A N 1
ATOM 4351 C CA . THR A 1 592 ? 3.849 -30.304 -25.909 1.00 94.56 592 THR A CA 1
ATOM 4352 C C . THR A 1 592 ? 4.002 -28.950 -25.225 1.00 94.56 592 THR A C 1
ATOM 4354 O O . THR A 1 592 ? 3.019 -28.222 -25.115 1.00 94.56 592 THR A O 1
ATOM 4357 N N . ILE A 1 593 ? 5.220 -28.586 -24.810 1.00 92.31 593 ILE A N 1
ATOM 4358 C CA . ILE A 1 593 ? 5.481 -27.283 -24.180 1.00 92.31 593 ILE A CA 1
ATOM 4359 C C . ILE A 1 593 ? 5.375 -26.136 -25.196 1.00 92.31 593 ILE A C 1
ATOM 4361 O O . ILE A 1 593 ? 4.772 -25.118 -24.893 1.00 92.31 593 ILE A O 1
ATOM 4365 N N . PHE A 1 594 ? 5.835 -26.320 -26.433 1.00 94.31 594 PHE A N 1
ATOM 4366 C CA . PHE A 1 594 ? 5.720 -25.345 -27.519 1.00 94.31 594 PHE A CA 1
ATOM 4367 C C . PHE A 1 594 ? 4.259 -25.018 -27.837 1.00 94.31 594 PHE A C 1
ATOM 4369 O O . PHE A 1 594 ? 3.896 -23.858 -27.994 1.00 94.31 594 PHE A O 1
ATOM 4376 N N . ALA A 1 595 ? 3.399 -26.040 -27.894 1.00 92.00 595 ALA A N 1
ATOM 4377 C CA . ALA A 1 595 ? 1.966 -25.851 -28.098 1.00 92.00 595 ALA A CA 1
ATOM 4378 C C . ALA A 1 595 ? 1.264 -25.220 -26.884 1.00 92.00 595 ALA A C 1
ATOM 4380 O O . ALA A 1 595 ? 0.212 -24.605 -27.055 1.00 92.00 595 ALA A O 1
ATOM 4381 N N . ALA A 1 596 ? 1.815 -25.395 -25.678 1.00 84.56 596 ALA A N 1
ATOM 4382 C CA . ALA A 1 596 ? 1.326 -24.734 -24.472 1.00 84.56 596 ALA A CA 1
ATOM 4383 C C . ALA A 1 596 ? 1.711 -23.245 -24.429 1.00 84.56 596 ALA A C 1
ATOM 4385 O O . ALA A 1 596 ? 0.948 -22.462 -23.872 1.00 84.56 596 ALA A O 1
ATOM 4386 N N . GLY A 1 597 ? 2.829 -22.872 -25.066 1.00 81.75 597 GLY A N 1
ATOM 4387 C CA . GLY A 1 597 ? 3.385 -21.520 -25.055 1.00 81.75 597 GLY A CA 1
ATOM 4388 C C . GLY A 1 597 ? 4.221 -21.231 -23.805 1.00 81.75 597 GLY A C 1
ATOM 4389 O O . GLY A 1 597 ? 4.613 -22.151 -23.080 1.00 81.75 597 GLY A O 1
ATOM 4390 N N . CYS A 1 598 ? 4.489 -19.942 -23.591 1.00 73.69 598 CYS A N 1
ATOM 4391 C CA . CYS A 1 598 ? 4.709 -19.385 -22.259 1.00 73.69 598 CYS A CA 1
ATOM 4392 C C . CYS A 1 598 ? 3.319 -19.086 -21.651 1.00 73.69 598 CYS A C 1
ATOM 4394 O O . CYS A 1 598 ? 3.149 -19.322 -20.441 1.00 73.69 598 CYS A O 1
#

Foldseek 3Di:
DDDDDDDPPDPPDDPPPPLQDADQKWKFWQFFFKQADAPDDDGDKGKTKSQCGTVVPDRRYFHAQAQKKWKAWKFFKAWDAQLCVQAPRRHMPLNVLCQAPNPCSLVNTFMAGDRVSADFAWHFWDKRWGARPPVRWIWIWIWTWTAHRRRMIMTMGDPTDTPPRNNRTMIGGNTIMMMMGHDHADDKFKWKAFLQVDFDTFPPGRFDKTKDWLQACLLPFAFQAPVGLQDGDNVQDGCLFVVQKDWDKCVVVVAQDWVRDIAIWIKGHFLDDPDDLNDSSRHLTTMKMFRLCPPSRPRQWYQWKKKKFFWADALCQQAPDPPVSPHGDKAKFQFWAQFLRQSAFRFKMWIADPVQGIWIAGDPPPRVQTQDDPLDDHRDIWMWMWTGNCGGPQWIFIDIQLHTRGIYGHDMHGQQANLVFGAFPLRHTDDPVSCVSSVSDFNSNDWDCCPSPVPSGTGGSRRIIHGRGGSYHVVVDGTGRHDIMMTRMMMIISHGDDSVRSNVQGTTDNLYRPRRNPPLLLQQFPAQDPPDPTLRNGDLWQDVRSVNNLVVCLVVVPLVRQQQFPAQDPPDPTLRNGDSDRDVRSVNNSVVSSVVID

pLDDT: mean 90.0, std 11.76, range [36.41, 98.75]

Radius of gyration: 29.31 Å; chains: 1; bounding box: 58×74×116 Å